Protein AF-A0AAD6IZH2-F1 (afdb_monomer_lite)

Radius of gyration: 30.18 Å; chains: 1; bounding box: 81×59×75 Å

InterPro domains:
  IPR029058 Alpha/Beta hydrolase fold [G3DSA:3.40.50.1820] (25-417)
  IPR029058 Alpha/Beta hydrolase fold [SSF53474] (69-385)
  IPR029062 Class I glutamine amidotransferase-like [G3DSA:3.40.50.880] (421-515)
  IPR029062 Class I glutamine amidotransferase-like [G3DSA:3.40.50.880] (516-610)
  IPR029062 Class I glutamine amidotransferase-like [SSF52317] (433-596)
  IPR052158 Isonitrile Hydratase and Quaternary Amine Regulator [PTHR43130] (514-606)

Organism: Drechslerella dactyloides (NCBI:txid74499)

Secondary structure (DSSP, 8-state):
-------------------------------PPPP-SSSEEEEPPPEEEEEEEEE-SSSS-TTSEEEEEEEEEEEE-TTSTT-SPPBS--HHHHHHHHHHTTT-S-HHHHHT-B-SEEETPPP---EETTEE--EEEEEPPTTS-GGGGHHHHHHHHHTT-EEEEEE-TTTSSEEE-TTS-EEE--HHHH---TT--HHHHHHHHHHHHHHHHHHHHHHTTSS-BTTB-STTTTTSEEEEEETHHHHHHHHHHHH-TTEEEEEEES---PPPSSS--TT-GGG-BSSS-EEEEEE-TTTS-HHHHHSTTSHHHHHHHHHHB-SSEEEEEETT--GGGGSTHHHHTHHHHHSTT-HHHHHHHHHH-SS-HHHHHHHHHHHHHHHHHHHTT---GGGTSSS----SS--HHHHHHHHHHHHHHHTTS---TTPPP-EEEEE--TT--HHHHHHHHHHHHHHTTTS--EEEEEESSSSEEES--TTSS-TT-----EEE-SEETTBPPP-SEEE-S-HHHHHHTTSSTT-EE---TTTHHHHTTSSSS-EE-TT-SEEEETTEEEE-SHHHHHHHHHHHHHHHH-HHHHHHHHHHTT--PPPSS--THHHHTT--

pLDDT: mean 78.48, std 19.92, range [18.58, 98.69]

Structure (mmCIF, N/CA/C/O backbone):
data_AF-A0AAD6IZH2-F1
#
_entry.id   AF-A0AAD6IZH2-F1
#
loop_
_atom_site.group_PDB
_atom_site.id
_atom_site.type_symbol
_atom_site.label_atom_id
_atom_site.label_alt_id
_atom_site.label_comp_id
_atom_site.label_asym_id
_atom_site.label_entity_id
_atom_site.label_seq_id
_atom_site.pdbx_PDB_ins_code
_atom_site.Cartn_x
_atom_site.Cartn_y
_atom_site.Cartn_z
_atom_site.occupancy
_atom_site.B_iso_or_equiv
_atom_site.auth_seq_id
_atom_site.auth_comp_id
_atom_site.auth_asym_id
_atom_site.auth_atom_id
_atom_site.pdbx_PDB_model_num
ATOM 1 N N . MET A 1 1 ? 36.643 -35.411 -19.809 1.00 23.69 1 MET A N 1
ATOM 2 C CA . MET A 1 1 ? 37.963 -35.679 -20.428 1.00 23.69 1 MET A CA 1
ATOM 3 C C . MET A 1 1 ? 38.877 -34.504 -20.104 1.00 23.69 1 MET A C 1
ATOM 5 O O . MET A 1 1 ? 38.386 -33.390 -20.193 1.00 23.69 1 MET A O 1
ATOM 9 N N . LEU A 1 2 ? 40.149 -34.783 -19.784 1.00 21.62 2 LEU A N 1
ATOM 10 C CA . LEU A 1 2 ? 41.291 -33.855 -19.602 1.00 21.62 2 LEU A CA 1
ATOM 11 C C . LEU A 1 2 ? 41.357 -32.963 -18.328 1.00 21.62 2 LEU A C 1
ATOM 13 O O . LEU A 1 2 ? 40.415 -32.261 -17.978 1.00 21.62 2 LEU A O 1
ATOM 17 N N . CYS A 1 3 ? 42.521 -33.047 -17.657 1.00 18.58 3 CYS A N 1
ATOM 18 C CA . CYS A 1 3 ? 43.005 -32.303 -16.468 1.00 18.58 3 CYS A CA 1
ATOM 19 C C . CYS A 1 3 ? 43.639 -30.938 -16.874 1.00 18.58 3 CYS A C 1
ATOM 21 O O . CYS A 1 3 ? 43.684 -30.658 -18.068 1.00 18.58 3 CYS A O 1
ATOM 23 N N . PHE A 1 4 ? 44.109 -30.009 -16.015 1.00 19.69 4 PHE A N 1
ATOM 24 C CA . PHE A 1 4 ? 45.026 -30.028 -14.836 1.00 19.69 4 PHE A CA 1
ATOM 25 C C . PHE A 1 4 ? 44.610 -28.934 -13.803 1.00 19.69 4 PHE A C 1
ATOM 27 O O . PHE A 1 4 ? 44.040 -27.930 -14.213 1.00 19.69 4 PHE A O 1
ATOM 34 N N . ALA A 1 5 ? 44.651 -29.120 -12.468 1.00 19.75 5 ALA A N 1
ATOM 35 C CA . ALA A 1 5 ? 45.782 -29.146 -11.497 1.00 19.75 5 ALA A CA 1
ATOM 36 C C . ALA A 1 5 ? 46.528 -27.788 -11.345 1.00 19.75 5 ALA A C 1
ATOM 38 O O . ALA A 1 5 ? 47.009 -27.256 -12.336 1.00 19.75 5 ALA A O 1
ATOM 39 N N . PHE A 1 6 ? 46.627 -27.171 -10.151 1.00 19.72 6 PHE A N 1
ATOM 40 C CA . PHE A 1 6 ? 47.486 -27.610 -9.024 1.00 19.72 6 PHE A CA 1
ATOM 41 C C . PHE A 1 6 ? 46.994 -27.249 -7.591 1.00 19.72 6 PHE A C 1
ATOM 43 O O . PHE A 1 6 ? 46.096 -26.433 -7.409 1.00 19.72 6 PHE A O 1
ATOM 50 N N . LEU A 1 7 ? 47.639 -27.853 -6.577 1.00 19.77 7 LEU A N 1
ATOM 51 C CA . LEU A 1 7 ? 47.447 -27.689 -5.117 1.00 19.77 7 LEU A CA 1
ATOM 52 C C . LEU A 1 7 ? 48.571 -26.872 -4.440 1.00 19.77 7 LEU A C 1
ATOM 54 O O . LEU A 1 7 ? 49.726 -27.053 -4.816 1.00 19.77 7 LEU A O 1
ATOM 58 N N . ALA A 1 8 ? 48.240 -26.124 -3.372 1.00 20.23 8 ALA A N 1
ATOM 59 C CA . ALA A 1 8 ? 48.981 -25.926 -2.096 1.00 20.23 8 ALA A CA 1
ATOM 60 C C . ALA A 1 8 ? 48.370 -24.722 -1.326 1.00 20.23 8 ALA A C 1
ATOM 62 O O . ALA A 1 8 ? 47.900 -23.789 -1.963 1.00 20.23 8 ALA A O 1
ATOM 63 N N . GLY A 1 9 ? 48.324 -24.633 0.009 1.00 20.44 9 GLY A N 1
ATOM 64 C CA . GLY A 1 9 ? 48.768 -25.523 1.090 1.00 20.44 9 GLY A CA 1
ATOM 65 C C . GLY A 1 9 ? 48.033 -25.179 2.407 1.00 20.44 9 GLY A C 1
ATOM 66 O O . GLY A 1 9 ? 47.117 -24.360 2.404 1.00 20.44 9 GLY A O 1
ATOM 67 N N . ALA A 1 10 ? 48.382 -25.827 3.523 1.00 20.41 10 ALA A N 1
ATOM 68 C CA . ALA A 1 10 ? 47.510 -25.930 4.701 1.00 20.41 10 ALA A CA 1
ATOM 69 C C . ALA A 1 10 ? 47.974 -25.152 5.959 1.00 20.41 10 ALA A C 1
ATOM 71 O O . ALA A 1 10 ? 49.162 -25.104 6.250 1.00 20.41 10 ALA A O 1
ATOM 72 N N . VAL A 1 11 ? 46.982 -24.693 6.744 1.00 22.27 11 VAL A N 1
ATOM 73 C CA . VAL A 1 11 ? 46.959 -24.537 8.223 1.00 22.27 11 VAL A CA 1
ATOM 74 C C . VAL A 1 11 ? 47.961 -23.580 8.900 1.00 22.27 11 VAL A C 1
ATOM 76 O O . VAL A 1 11 ? 49.147 -23.863 8.998 1.00 22.27 11 VAL A O 1
ATOM 79 N N . LEU A 1 12 ? 47.425 -22.553 9.576 1.00 22.00 12 LEU A N 1
ATOM 80 C CA . LEU A 1 12 ? 47.558 -22.367 11.037 1.00 22.00 12 LEU A CA 1
ATOM 81 C C . LEU A 1 12 ? 46.580 -21.289 11.536 1.00 22.00 12 LEU A C 1
ATOM 83 O O . LEU A 1 12 ? 46.304 -20.315 10.841 1.00 22.00 12 LEU A O 1
ATOM 87 N N . GLY A 1 13 ? 46.023 -21.482 12.733 1.00 24.56 13 GLY A N 1
ATOM 88 C CA . GLY A 1 13 ? 45.081 -20.538 13.334 1.00 24.56 13 GLY A CA 1
ATOM 89 C C . GLY A 1 13 ? 45.781 -19.436 14.128 1.00 24.56 13 GLY A C 1
ATOM 90 O O . GLY A 1 13 ? 46.735 -19.702 14.855 1.00 24.56 13 GLY A O 1
ATOM 91 N N . ALA A 1 14 ? 45.245 -18.219 14.058 1.00 21.55 14 ALA A N 1
ATOM 92 C CA . ALA A 1 14 ? 45.519 -17.158 15.017 1.00 21.55 14 ALA A CA 1
ATOM 93 C C . ALA A 1 14 ? 44.202 -16.451 15.358 1.00 21.55 14 ALA A C 1
ATOM 95 O O . ALA A 1 14 ? 43.569 -15.847 14.494 1.00 21.55 14 ALA A O 1
ATOM 96 N N . ALA A 1 15 ? 43.791 -16.520 16.625 1.00 30.66 15 ALA A N 1
ATOM 97 C CA . ALA A 1 15 ? 42.731 -15.667 17.140 1.00 30.66 15 ALA A CA 1
ATOM 98 C C . ALA A 1 15 ? 43.291 -14.244 17.295 1.00 30.66 15 ALA A C 1
ATOM 100 O O . ALA A 1 15 ? 43.865 -13.900 18.325 1.00 30.66 15 ALA A O 1
ATOM 101 N N . ALA A 1 16 ? 43.153 -13.431 16.250 1.00 22.78 16 ALA A N 1
ATOM 102 C CA . ALA A 1 16 ? 43.404 -11.998 16.303 1.00 22.78 16 ALA A CA 1
ATOM 103 C C . ALA A 1 16 ? 42.057 -11.276 16.402 1.00 22.78 16 ALA A C 1
ATOM 105 O O . ALA A 1 16 ? 41.162 -11.511 15.590 1.00 22.78 16 ALA A O 1
ATOM 106 N N . ALA A 1 17 ? 41.902 -10.417 17.411 1.00 28.92 17 ALA A N 1
ATOM 107 C CA . ALA A 1 17 ? 40.678 -9.654 17.604 1.00 28.92 17 ALA A CA 1
ATOM 108 C C . ALA A 1 17 ? 40.399 -8.788 16.368 1.00 28.92 17 ALA A C 1
ATOM 110 O O . ALA A 1 17 ? 41.174 -7.881 16.049 1.00 28.92 17 ALA A O 1
ATOM 111 N N . VAL A 1 18 ? 39.281 -9.047 15.685 1.00 23.47 18 VAL A N 1
ATOM 112 C CA . VAL A 1 18 ? 38.786 -8.139 14.651 1.00 23.47 18 VAL A CA 1
ATOM 113 C C . VAL A 1 18 ? 38.349 -6.865 15.358 1.00 23.47 18 VAL A C 1
ATOM 115 O O . VAL A 1 18 ? 37.304 -6.814 16.003 1.00 23.47 18 VAL A O 1
ATOM 118 N N . SER A 1 19 ? 39.192 -5.839 15.245 1.00 23.41 19 SER A N 1
ATOM 119 C CA . SER A 1 19 ? 38.814 -4.462 15.527 1.00 23.41 19 SER A CA 1
ATOM 120 C C . SER A 1 19 ? 37.510 -4.172 14.791 1.00 23.41 19 SER A C 1
ATOM 122 O O . SER A 1 19 ? 37.466 -4.219 13.561 1.00 23.41 19 SER A O 1
ATOM 124 N N . THR A 1 20 ? 36.453 -3.876 15.546 1.00 27.88 20 THR A N 1
ATOM 125 C CA . THR A 1 20 ? 35.194 -3.364 15.012 1.00 27.88 20 THR A CA 1
ATOM 126 C C . THR A 1 20 ? 35.428 -1.951 14.491 1.00 27.88 20 THR A C 1
ATOM 128 O O . THR A 1 20 ? 35.074 -0.964 15.140 1.00 27.88 20 THR A O 1
ATOM 131 N N . LYS A 1 21 ? 36.048 -1.839 13.313 1.00 24.88 21 LYS A N 1
ATOM 132 C CA . LYS A 1 21 ? 35.880 -0.651 12.489 1.00 24.88 21 LYS A CA 1
ATOM 133 C C . LYS A 1 21 ? 34.421 -0.624 12.068 1.00 24.88 21 LYS A C 1
ATOM 135 O O . LYS A 1 21 ? 33.949 -1.499 11.352 1.00 24.88 21 LYS A O 1
ATOM 140 N N . SER A 1 22 ? 33.712 0.361 12.597 1.00 32.38 22 SER A N 1
ATOM 141 C CA . SER A 1 22 ? 32.369 0.718 12.181 1.00 32.38 22 SER A CA 1
ATOM 142 C C . SER A 1 22 ? 32.433 1.285 10.764 1.00 32.38 22 SER A C 1
ATOM 144 O O . SER A 1 22 ? 32.544 2.501 10.585 1.00 32.38 22 SER A O 1
ATOM 146 N N . ASP A 1 23 ? 32.397 0.410 9.761 1.00 29.70 23 ASP A N 1
ATOM 147 C CA . ASP A 1 23 ? 32.046 0.825 8.406 1.00 29.70 23 ASP A CA 1
ATOM 148 C C . ASP A 1 23 ? 30.626 1.409 8.468 1.00 29.70 23 ASP A C 1
ATOM 150 O O . ASP A 1 23 ? 29.721 0.806 9.050 1.00 29.70 23 ASP A O 1
ATOM 154 N N . GLY A 1 24 ? 30.474 2.649 7.998 1.00 28.50 24 GLY A N 1
ATOM 155 C CA . GLY A 1 24 ? 29.410 3.546 8.456 1.00 28.50 24 GLY A CA 1
ATOM 156 C C . GLY A 1 24 ? 27.990 3.006 8.269 1.00 28.50 24 GLY A C 1
ATOM 157 O O . GLY A 1 24 ? 27.515 2.879 7.142 1.00 28.50 24 GLY A O 1
ATOM 158 N N . GLU A 1 25 ? 27.272 2.806 9.380 1.00 29.20 25 GLU A N 1
ATOM 159 C CA . GLU A 1 25 ? 25.834 2.484 9.423 1.00 29.20 25 GLU A CA 1
ATOM 160 C C . GLU A 1 25 ? 24.955 3.719 9.087 1.00 29.20 25 GLU A C 1
ATOM 162 O O . GLU A 1 25 ? 23.896 3.935 9.674 1.00 29.20 25 GLU A O 1
ATOM 167 N N . ASP A 1 26 ? 25.392 4.554 8.139 1.00 31.83 26 ASP A N 1
ATOM 168 C CA . ASP A 1 26 ? 24.764 5.828 7.782 1.00 31.83 26 ASP A CA 1
ATOM 169 C C . ASP A 1 26 ? 23.996 5.726 6.455 1.00 31.83 26 ASP A C 1
ATOM 171 O O . ASP A 1 26 ? 24.545 5.925 5.370 1.00 31.83 26 ASP A O 1
ATOM 175 N N . SER A 1 27 ? 22.691 5.430 6.563 1.00 35.47 27 SER A N 1
ATOM 176 C CA . SER A 1 27 ? 21.578 6.053 5.796 1.00 35.47 27 SER A CA 1
ATOM 177 C C . SER A 1 27 ? 20.365 5.156 5.486 1.00 35.47 27 SER A C 1
ATOM 179 O O . SER A 1 27 ? 19.405 5.644 4.882 1.00 35.47 27 SER A O 1
ATOM 181 N N . VAL A 1 28 ? 20.285 3.912 5.986 1.00 43.78 28 VAL A N 1
ATOM 182 C CA . VAL A 1 28 ? 18.968 3.247 6.114 1.00 43.78 28 VAL A CA 1
ATOM 183 C C . VAL A 1 28 ? 18.199 3.950 7.233 1.00 43.78 28 VAL A C 1
ATOM 185 O O . VAL A 1 28 ? 18.315 3.608 8.406 1.00 43.78 28 VAL A O 1
ATOM 188 N N . ARG A 1 29 ? 17.442 4.994 6.881 1.00 53.84 29 ARG A N 1
ATOM 189 C CA . ARG A 1 29 ? 16.668 5.785 7.844 1.00 53.84 29 ARG A CA 1
ATOM 190 C C . ARG A 1 29 ? 15.538 4.919 8.417 1.00 53.84 29 ARG A C 1
ATOM 192 O O . ARG A 1 29 ? 14.523 4.708 7.757 1.00 53.84 29 ARG A O 1
ATOM 199 N N . TYR A 1 30 ? 15.736 4.413 9.635 1.00 65.75 30 TYR A N 1
ATOM 200 C CA . TYR A 1 30 ? 14.757 3.640 10.410 1.00 65.75 30 TYR A CA 1
ATOM 201 C C . TYR A 1 30 ? 13.603 4.547 10.876 1.00 65.75 30 TYR A C 1
ATOM 203 O O . TYR A 1 30 ? 13.532 4.963 12.030 1.00 65.75 30 TYR A O 1
ATOM 211 N N . SER A 1 31 ? 12.735 4.934 9.945 1.00 80.50 31 SER A N 1
ATOM 212 C CA . SER A 1 31 ? 11.647 5.884 10.177 1.00 80.50 31 SER A CA 1
ATOM 213 C C . SER A 1 31 ? 10.478 5.578 9.254 1.00 80.50 31 SER A C 1
ATOM 215 O O . SER A 1 31 ? 10.678 5.432 8.045 1.00 80.50 31 SER A O 1
ATOM 217 N N . PHE A 1 32 ? 9.268 5.569 9.802 1.00 88.25 32 PHE A N 1
ATOM 218 C CA . PHE A 1 32 ? 8.059 5.704 9.001 1.00 88.25 32 PHE A CA 1
ATOM 219 C C . PHE A 1 32 ? 7.956 7.113 8.378 1.00 88.25 32 PHE A C 1
ATOM 221 O O . PHE A 1 32 ? 8.721 8.012 8.750 1.00 88.25 32 PHE A O 1
ATOM 228 N N . PRO A 1 33 ? 7.071 7.317 7.386 1.00 85.50 33 PRO A N 1
ATOM 229 C CA . PRO A 1 33 ? 6.753 8.649 6.884 1.00 85.50 33 PRO A CA 1
ATOM 230 C C . PRO A 1 33 ? 6.198 9.528 8.013 1.00 85.50 33 PRO A C 1
ATOM 232 O O . PRO A 1 33 ? 5.376 9.069 8.798 1.00 85.50 33 PRO A O 1
ATOM 235 N N . GLU A 1 34 ? 6.622 10.791 8.081 1.00 87.75 34 GLU A N 1
ATOM 236 C CA . GLU A 1 34 ? 6.054 11.747 9.039 1.00 87.75 34 GLU A CA 1
ATOM 237 C C . GLU A 1 34 ? 4.556 11.954 8.796 1.00 87.75 34 GLU A C 1
ATOM 239 O O . GLU A 1 34 ? 4.103 11.967 7.649 1.00 87.75 34 GLU A O 1
ATOM 244 N N . LEU A 1 35 ? 3.806 12.187 9.877 1.00 90.69 35 LEU A N 1
ATOM 245 C CA . LEU A 1 35 ? 2.385 12.511 9.789 1.00 90.69 35 LEU A CA 1
ATOM 246 C C . LEU A 1 35 ? 2.183 13.812 9.001 1.00 90.69 35 LEU A C 1
ATOM 248 O O . LEU A 1 35 ? 2.781 14.847 9.308 1.00 90.69 35 LEU A O 1
ATOM 252 N N . SER A 1 36 ? 1.310 13.761 8.000 1.00 89.75 36 SER A N 1
ATOM 253 C CA . SER A 1 36 ? 1.016 14.878 7.101 1.00 89.75 36 SER A CA 1
ATOM 254 C C . SER A 1 36 ? 0.009 15.884 7.686 1.00 89.75 36 SER A C 1
ATOM 256 O O . SER A 1 36 ? -0.075 17.022 7.216 1.00 89.75 36 SER A O 1
ATOM 258 N N . GLY A 1 37 ? -0.711 15.517 8.751 1.00 87.75 37 GLY A N 1
ATOM 259 C CA . GLY A 1 37 ? -1.718 16.370 9.387 1.00 87.75 37 GLY A CA 1
ATOM 260 C C . GLY A 1 37 ? -1.197 17.353 10.451 1.00 87.75 37 GLY A C 1
ATOM 261 O O . GLY A 1 37 ? -0.041 17.320 10.888 1.00 87.75 37 GLY A O 1
ATOM 262 N N . PRO A 1 38 ? -2.051 18.294 10.897 1.00 88.56 38 PRO A N 1
ATOM 263 C CA . PRO A 1 38 ? -1.673 19.334 11.851 1.00 88.56 38 PRO A CA 1
ATOM 264 C C . PRO A 1 38 ? -1.678 18.895 13.325 1.00 88.56 38 PRO A C 1
ATOM 266 O O . PRO A 1 38 ? -1.283 19.704 14.165 1.00 88.56 38 PRO A O 1
ATOM 269 N N . TYR A 1 39 ? -2.107 17.679 13.672 1.00 90.62 39 TYR A N 1
ATOM 270 C CA . TYR A 1 39 ? -2.163 17.197 15.060 1.00 90.62 39 TYR A CA 1
ATOM 271 C C . TYR A 1 39 ? -1.140 16.087 15.326 1.00 90.62 39 TYR A C 1
ATOM 273 O O . TYR A 1 39 ? -0.851 15.276 14.452 1.00 90.62 39 TYR A O 1
ATOM 281 N N . CYS A 1 40 ? -0.623 16.028 16.555 1.00 92.50 40 CYS A N 1
ATOM 282 C CA . CYS A 1 40 ? 0.040 14.816 17.048 1.00 92.50 40 CYS A CA 1
ATOM 283 C C . CYS A 1 40 ? -1.035 13.772 17.407 1.00 92.50 40 CYS A C 1
ATOM 285 O O . CYS A 1 40 ? -2.223 14.105 17.426 1.00 92.50 40 CYS A O 1
ATOM 287 N N . VAL A 1 41 ? -0.660 12.517 17.668 1.00 94.94 41 VAL A N 1
ATOM 288 C CA . VAL A 1 41 ? -1.636 11.429 17.851 1.00 94.94 41 VAL A CA 1
ATOM 289 C C . VAL A 1 41 ? -1.520 10.803 19.237 1.00 94.94 41 VAL A C 1
ATOM 291 O O . VAL A 1 41 ? -0.435 10.536 19.750 1.00 94.94 41 VAL A O 1
ATOM 294 N N . GLY A 1 42 ? -2.666 10.564 19.857 1.00 94.69 42 GLY A N 1
ATOM 295 C CA . GLY A 1 42 ? -2.826 9.735 21.039 1.00 94.69 42 GLY A CA 1
ATOM 296 C C . GLY A 1 42 ? -3.481 8.416 20.651 1.00 94.69 42 GLY A C 1
ATOM 297 O O . GLY A 1 42 ? -4.244 8.359 19.685 1.00 94.69 42 GLY A O 1
ATOM 298 N N . LYS A 1 43 ? -3.190 7.356 21.402 1.00 95.50 43 LYS A N 1
ATOM 299 C CA . LYS A 1 43 ? -3.867 6.061 21.268 1.00 95.50 43 LYS A CA 1
ATOM 300 C C . LYS A 1 43 ? -4.303 5.517 22.622 1.00 95.50 43 LYS A C 1
ATOM 302 O O . LYS A 1 43 ? -3.676 5.819 23.632 1.00 95.50 43 LYS A O 1
ATOM 307 N N . THR A 1 44 ? -5.338 4.689 22.675 1.00 95.50 44 THR A N 1
ATOM 308 C CA . THR A 1 44 ? -5.652 3.920 23.891 1.00 95.50 44 THR A CA 1
ATOM 309 C C . THR A 1 44 ? -4.731 2.704 24.030 1.00 95.50 44 THR A C 1
ATOM 311 O O . THR A 1 44 ? -4.145 2.221 23.056 1.00 95.50 44 THR A O 1
ATOM 314 N N . GLN A 1 45 ? -4.672 2.133 25.235 1.00 93.19 45 GLN A N 1
ATOM 315 C CA . GLN A 1 45 ? -4.381 0.700 25.360 1.00 93.19 45 GLN A CA 1
ATOM 316 C C . GLN A 1 45 ? -5.441 -0.120 24.586 1.00 93.19 45 GLN A C 1
ATOM 318 O O . GLN A 1 45 ? -6.555 0.378 24.381 1.00 93.19 45 GLN A O 1
ATOM 323 N N . PRO A 1 46 ? -5.129 -1.342 24.112 1.00 93.31 46 PRO A N 1
ATOM 324 C CA . PRO A 1 46 ? -6.129 -2.190 23.470 1.00 93.31 46 PRO A CA 1
ATOM 325 C C . PRO A 1 46 ? -7.233 -2.568 24.467 1.00 93.31 46 PRO A C 1
ATOM 327 O O . PRO A 1 46 ? -6.961 -3.041 25.569 1.00 93.31 46 PRO A O 1
ATOM 330 N N . ILE A 1 47 ? -8.483 -2.346 24.067 1.00 96.56 47 ILE A N 1
ATOM 331 C CA . ILE A 1 47 ? -9.691 -2.653 24.833 1.00 96.56 47 ILE A CA 1
ATOM 332 C C . ILE A 1 47 ? -10.229 -3.986 24.314 1.00 96.56 47 ILE A C 1
ATOM 334 O O . ILE A 1 47 ? -10.512 -4.112 23.123 1.00 96.56 47 ILE A O 1
ATOM 338 N N . VAL A 1 48 ? -10.375 -4.974 25.198 1.00 97.81 48 VAL A N 1
ATOM 339 C CA . VAL A 1 48 ? -11.005 -6.260 24.866 1.00 97.81 48 VAL A CA 1
ATOM 340 C C . VAL A 1 48 ? -12.509 -6.133 25.076 1.00 97.81 48 VAL A C 1
ATOM 342 O O . VAL A 1 48 ? -12.963 -5.809 26.173 1.00 97.81 48 VAL A O 1
ATOM 345 N N . LEU A 1 49 ? -13.280 -6.405 24.030 1.00 98.19 49 LEU A N 1
ATOM 346 C CA . LEU A 1 49 ? -14.731 -6.495 24.070 1.00 98.19 49 LEU A CA 1
ATOM 347 C C . LEU A 1 49 ? -15.118 -7.972 23.924 1.00 98.19 49 LEU A C 1
ATOM 349 O O . LEU A 1 49 ? -14.767 -8.601 22.927 1.00 98.19 49 LEU A O 1
ATOM 353 N N . THR A 1 50 ? -15.828 -8.522 24.907 1.00 97.38 50 THR A N 1
ATOM 354 C CA . THR A 1 50 ? -16.388 -9.882 24.844 1.00 97.38 50 THR A CA 1
ATOM 355 C C . THR A 1 50 ? -17.865 -9.802 24.476 1.00 97.38 50 THR A C 1
ATOM 357 O O . THR A 1 50 ? -18.625 -9.096 25.145 1.00 97.38 50 THR A O 1
ATOM 360 N N . ASP A 1 51 ? -18.246 -10.513 23.420 1.00 97.19 51 ASP A N 1
ATOM 361 C CA . ASP A 1 51 ? -19.615 -10.692 22.946 1.00 97.19 51 ASP A CA 1
ATOM 362 C C . ASP A 1 51 ? -20.142 -12.047 23.434 1.00 97.19 51 ASP A C 1
ATOM 364 O O . ASP A 1 51 ? -19.881 -13.088 22.834 1.00 97.19 51 ASP A O 1
ATOM 368 N N . ASP A 1 52 ? -20.867 -12.029 24.549 1.00 94.88 52 ASP A N 1
ATOM 369 C CA . ASP A 1 52 ? -21.478 -13.204 25.182 1.00 94.88 52 ASP A CA 1
ATOM 370 C C . ASP A 1 52 ? -22.683 -13.766 24.402 1.00 94.88 52 ASP A C 1
ATOM 372 O O . ASP A 1 52 ? -23.162 -14.864 24.698 1.00 94.88 52 ASP A O 1
ATOM 376 N N . SER A 1 53 ? -23.151 -13.061 23.364 1.00 95.81 53 SER A N 1
ATOM 377 C CA . SER A 1 53 ? -24.217 -13.533 22.473 1.00 95.81 53 SER A CA 1
ATOM 378 C C . SER A 1 53 ? -23.710 -14.424 21.331 1.00 95.81 53 SER A C 1
ATOM 380 O O . SER A 1 53 ? -24.500 -15.150 20.719 1.00 95.81 53 SER A O 1
ATOM 382 N N . ARG A 1 54 ? -22.399 -14.408 21.041 1.00 95.75 54 ARG A N 1
ATOM 383 C CA . ARG A 1 54 ? -21.779 -15.160 19.938 1.00 95.75 54 ARG A CA 1
ATOM 384 C C . ARG A 1 54 ? -20.625 -16.025 20.427 1.00 95.75 54 ARG A C 1
ATOM 386 O O . ARG A 1 54 ? -19.701 -15.541 21.067 1.00 95.75 54 ARG A O 1
ATOM 393 N N . LYS A 1 55 ? -20.615 -17.298 20.029 1.00 94.75 55 LYS A N 1
ATOM 394 C CA . LYS A 1 55 ? -19.455 -18.182 20.220 1.00 94.75 55 LYS A CA 1
ATOM 395 C C . LYS A 1 55 ? -18.401 -17.947 19.146 1.00 94.75 55 LYS A C 1
ATOM 397 O O . LYS A 1 55 ? -18.738 -17.651 17.997 1.00 94.75 55 LYS A O 1
ATOM 402 N N . ASP A 1 56 ? -17.129 -18.066 19.513 1.00 91.12 56 ASP A N 1
ATOM 403 C CA . ASP A 1 56 ? -16.034 -17.895 18.565 1.00 91.12 56 ASP A CA 1
ATOM 404 C C . ASP A 1 56 ? -15.922 -19.119 17.644 1.00 91.12 56 ASP A C 1
ATOM 406 O O . ASP A 1 56 ? -15.658 -20.240 18.072 1.00 91.12 56 ASP A O 1
ATOM 410 N N . VAL A 1 57 ? -16.150 -18.892 16.352 1.00 88.44 57 VAL A N 1
ATOM 411 C CA . VAL A 1 57 ? -16.218 -19.938 15.322 1.00 88.44 57 VAL A CA 1
ATOM 412 C C . VAL A 1 57 ? -14.867 -20.288 14.686 1.00 88.44 57 VAL A C 1
ATOM 414 O O . VAL A 1 57 ? -14.840 -21.082 13.736 1.00 88.44 57 VAL A O 1
ATOM 417 N N . PHE A 1 58 ? -13.785 -19.665 15.159 1.00 87.31 58 PHE A N 1
ATOM 418 C CA . PHE A 1 58 ? -12.401 -19.881 14.726 1.00 87.31 58 PHE A CA 1
ATOM 419 C C . PHE A 1 58 ? -11.485 -20.337 15.871 1.00 87.31 58 PHE A C 1
ATOM 421 O O . PHE A 1 58 ? -10.435 -20.923 15.607 1.00 87.31 58 PHE A O 1
ATOM 428 N N . ASN A 1 59 ? -11.888 -20.109 17.123 1.00 85.25 59 ASN A N 1
ATOM 429 C CA . ASN A 1 59 ? -11.261 -20.699 18.299 1.00 85.25 59 ASN A CA 1
ATOM 430 C C . ASN A 1 59 ? -11.435 -22.233 18.311 1.00 85.25 59 ASN A C 1
ATOM 432 O O . ASN A 1 59 ? -12.489 -22.761 17.957 1.00 85.25 59 ASN A O 1
ATOM 436 N N . ASN A 1 60 ? -10.408 -22.951 18.772 1.00 83.00 60 ASN A N 1
ATOM 437 C CA . ASN A 1 60 ? -10.490 -24.393 19.016 1.00 83.00 60 ASN A CA 1
ATOM 438 C C . ASN A 1 60 ? -11.403 -24.721 20.213 1.00 83.00 60 ASN A C 1
ATOM 440 O O . ASN A 1 60 ? -12.022 -25.784 20.237 1.00 83.00 60 ASN A O 1
ATOM 444 N N . ASP A 1 61 ? -11.512 -23.815 21.191 1.00 85.44 61 ASP A N 1
ATOM 445 C CA . ASP A 1 61 ? -12.548 -23.893 22.221 1.00 85.44 61 ASP A CA 1
ATOM 446 C C . ASP A 1 61 ? -13.863 -23.304 21.694 1.00 85.44 61 ASP A C 1
ATOM 448 O O . ASP A 1 61 ? -14.120 -22.103 21.777 1.00 85.44 61 ASP A O 1
ATOM 452 N N . THR A 1 62 ? -14.710 -24.185 21.162 1.00 79.81 62 THR A N 1
ATOM 453 C CA . THR A 1 62 ? -16.033 -23.836 20.616 1.00 79.81 62 THR A CA 1
ATOM 454 C C . THR A 1 62 ? -17.042 -23.322 21.656 1.00 79.81 62 THR A C 1
ATOM 456 O O . THR A 1 62 ? -18.101 -22.823 21.272 1.00 79.81 62 THR A O 1
ATOM 459 N N . ALA A 1 63 ? -16.750 -23.430 22.960 1.00 87.88 63 ALA A N 1
ATOM 460 C CA . ALA A 1 63 ? -17.597 -22.883 24.021 1.00 87.88 63 ALA A CA 1
ATOM 461 C C . ALA A 1 63 ? -17.252 -21.424 24.373 1.00 87.88 63 ALA A C 1
ATOM 463 O O . ALA A 1 63 ? -18.053 -20.756 25.038 1.00 87.88 63 ALA A O 1
ATOM 464 N N . ALA A 1 64 ? -16.098 -20.922 23.922 1.00 91.62 64 ALA A N 1
ATOM 465 C CA . ALA A 1 64 ? -15.630 -19.571 24.201 1.00 91.62 64 ALA A CA 1
ATOM 466 C C . ALA A 1 64 ? -16.479 -18.494 23.504 1.00 91.62 64 ALA A C 1
ATOM 468 O O . ALA A 1 64 ? -16.879 -18.634 22.346 1.00 91.62 64 ALA A O 1
ATOM 469 N N . ASP A 1 65 ? -16.714 -17.391 24.211 1.00 96.44 65 ASP A N 1
ATOM 470 C CA . ASP A 1 65 ? -17.381 -16.203 23.675 1.00 96.44 65 ASP A CA 1
ATOM 471 C C . ASP A 1 65 ? -16.470 -15.445 22.701 1.00 96.44 65 ASP A C 1
ATOM 473 O O . ASP A 1 65 ? -15.240 -15.434 22.843 1.00 96.44 65 ASP A O 1
ATOM 477 N N . ARG A 1 66 ? -17.066 -14.787 21.702 1.00 96.44 66 ARG A N 1
ATOM 478 C CA . ARG A 1 66 ? -16.323 -14.039 20.686 1.00 96.44 66 ARG A CA 1
ATOM 479 C C . ARG A 1 66 ? -15.681 -12.809 21.321 1.00 96.44 66 ARG A C 1
ATOM 481 O O . ARG A 1 66 ? -16.364 -11.910 21.804 1.00 96.44 66 ARG A O 1
ATOM 488 N N . GLN A 1 67 ? -14.353 -12.743 21.276 1.00 96.62 67 GLN A N 1
ATOM 489 C CA . GLN A 1 67 ? -13.604 -11.555 21.685 1.00 96.62 67 GLN A CA 1
ATOM 490 C C . GLN A 1 67 ? -13.210 -10.724 20.461 1.00 96.62 67 GLN A C 1
ATOM 492 O O . GLN A 1 67 ? -12.783 -11.268 19.445 1.00 96.62 67 GLN A O 1
ATOM 497 N N . VAL A 1 68 ? -13.316 -9.403 20.579 1.00 97.44 68 VAL A N 1
ATOM 498 C CA . VAL A 1 68 ? -12.865 -8.416 19.588 1.00 97.44 68 VAL A CA 1
ATOM 499 C C . VAL A 1 68 ? -11.986 -7.407 20.317 1.00 97.44 68 VAL A C 1
ATOM 501 O O . VAL A 1 68 ? -12.351 -6.954 21.403 1.00 97.44 68 VAL A O 1
ATOM 504 N N . LEU A 1 69 ? -10.828 -7.048 19.758 1.00 97.50 69 LEU A N 1
ATOM 505 C CA . LEU A 1 69 ? -9.992 -5.999 20.345 1.00 97.50 69 LEU A CA 1
ATOM 506 C C . LEU A 1 69 ? -10.172 -4.713 19.551 1.00 97.50 69 LEU A C 1
ATOM 508 O O . LEU A 1 69 ? -10.188 -4.723 18.321 1.00 97.50 69 LEU A O 1
ATOM 512 N N . VAL A 1 70 ? -10.268 -3.593 20.260 1.00 98.00 70 VAL A N 1
ATOM 513 C CA . VAL A 1 70 ? -10.293 -2.270 19.639 1.00 98.00 70 VAL A CA 1
ATOM 514 C C . VAL A 1 70 ? -9.241 -1.355 20.240 1.00 98.00 70 VAL A C 1
ATOM 516 O O . VAL A 1 70 ? -8.940 -1.409 21.434 1.00 98.00 70 VAL A O 1
ATOM 519 N N . ARG A 1 71 ? -8.693 -0.473 19.410 1.00 97.31 71 ARG A N 1
ATOM 520 C CA . ARG A 1 71 ? -7.803 0.606 19.837 1.00 97.31 71 ARG A CA 1
ATOM 521 C C . ARG A 1 71 ? -8.260 1.910 19.207 1.00 97.31 71 ARG A C 1
ATOM 523 O O . ARG A 1 71 ? -8.482 1.966 18.000 1.00 97.31 71 ARG A O 1
ATOM 530 N N . VAL A 1 72 ? -8.401 2.954 20.017 1.00 98.00 72 VAL A N 1
ATOM 531 C CA . VAL A 1 72 ? -8.830 4.270 19.533 1.00 98.00 72 VAL A CA 1
ATOM 532 C C . VAL A 1 72 ? -7.608 5.148 19.317 1.00 98.00 72 VAL A C 1
ATOM 534 O O . VAL A 1 72 ? -6.826 5.331 20.247 1.00 98.00 72 VAL A O 1
ATOM 537 N N . TYR A 1 73 ? -7.467 5.701 18.118 1.00 97.44 73 TYR A N 1
ATOM 538 C CA . TYR A 1 73 ? -6.475 6.704 17.737 1.00 97.44 73 TYR A CA 1
ATOM 539 C C . TYR A 1 73 ? -7.163 8.060 17.586 1.00 97.44 73 TYR A C 1
ATOM 541 O O . TYR A 1 73 ? -8.268 8.139 17.046 1.00 97.44 73 TYR A O 1
ATOM 549 N N . TYR A 1 74 ? -6.549 9.126 18.092 1.00 95.06 74 TYR A N 1
ATOM 550 C CA . TYR A 1 74 ? -7.198 10.434 18.188 1.00 95.06 74 TYR A CA 1
ATOM 551 C C . TYR A 1 74 ? -6.186 11.594 18.226 1.00 95.06 74 TYR A C 1
ATOM 553 O O . TYR A 1 74 ? -5.041 11.406 18.638 1.00 95.06 74 TYR A O 1
ATOM 561 N N . PRO A 1 75 ? -6.580 12.813 17.822 1.00 93.69 75 PRO A N 1
ATOM 562 C CA . PRO A 1 75 ? -5.688 13.968 17.755 1.00 93.69 75 PRO A CA 1
ATOM 563 C C . PRO A 1 75 ? -5.301 14.514 19.137 1.00 93.69 75 PRO A C 1
ATOM 565 O O . PRO A 1 75 ? -6.097 14.546 20.077 1.00 93.69 75 PRO A O 1
ATOM 568 N N . THR A 1 76 ? -4.082 15.036 19.239 1.00 90.12 76 THR A N 1
ATOM 569 C CA . THR A 1 76 ? -3.516 15.726 20.407 1.00 90.12 76 THR A CA 1
ATOM 570 C C . THR A 1 76 ? -2.850 17.042 19.973 1.00 90.12 76 THR A C 1
ATOM 572 O O . THR A 1 76 ? -2.730 17.353 18.784 1.00 90.12 76 THR A O 1
ATOM 575 N N . ALA A 1 77 ? -2.470 17.894 20.928 1.00 82.44 77 ALA A N 1
ATOM 576 C CA . ALA A 1 77 ? -1.922 19.213 20.611 1.00 82.44 77 ALA A CA 1
ATOM 577 C C . ALA A 1 77 ? -0.517 19.123 19.976 1.00 82.44 77 ALA A C 1
ATOM 579 O O . ALA A 1 77 ? 0.396 18.526 20.555 1.00 82.44 77 ALA A O 1
ATOM 580 N N . LYS A 1 78 ? -0.328 19.768 18.814 1.00 74.94 78 LYS A N 1
ATOM 581 C CA . LYS A 1 78 ? 0.984 19.893 18.155 1.00 74.94 78 LYS A CA 1
ATOM 582 C C . LYS A 1 78 ? 1.964 20.661 19.045 1.00 74.94 78 LYS A C 1
ATOM 584 O O . LYS A 1 78 ? 1.581 21.637 19.683 1.00 74.94 78 LYS A O 1
ATOM 589 N N . GLY A 1 79 ? 3.218 20.211 19.087 1.00 68.00 79 GLY A N 1
ATOM 590 C CA . GLY A 1 79 ? 4.250 20.791 19.954 1.00 68.00 79 GLY A CA 1
ATOM 591 C C . GLY A 1 79 ? 4.082 20.471 21.444 1.00 68.00 79 GLY A C 1
ATOM 592 O O . GLY A 1 79 ? 4.810 21.018 22.265 1.00 68.00 79 GLY A O 1
ATOM 593 N N . SER A 1 80 ? 3.146 19.590 21.815 1.00 64.94 80 SER A N 1
ATOM 594 C CA . SER A 1 80 ? 3.090 19.053 23.175 1.00 64.94 80 SER A CA 1
ATOM 595 C C . SER A 1 80 ? 4.201 18.026 23.414 1.00 64.94 80 SER A C 1
ATOM 597 O O . SER A 1 80 ? 4.715 17.404 22.483 1.00 64.94 80 SER A O 1
ATOM 599 N N . GLN A 1 81 ? 4.497 17.754 24.687 1.00 71.00 81 GLN A N 1
ATOM 600 C CA . GLN A 1 81 ? 5.356 16.633 25.098 1.00 71.00 81 GLN A CA 1
ATOM 601 C C . GLN A 1 81 ? 4.817 15.244 24.685 1.00 71.00 81 GLN A C 1
ATOM 603 O O . GLN A 1 81 ? 5.491 14.243 24.899 1.00 71.00 81 GLN A O 1
ATOM 608 N N . PHE A 1 82 ? 3.610 15.176 24.107 1.00 69.56 82 PHE A N 1
ATOM 609 C CA . PHE A 1 82 ? 2.935 13.958 23.650 1.00 69.56 82 PHE A CA 1
ATOM 610 C C . PHE A 1 82 ? 3.005 13.763 22.123 1.00 69.56 82 PHE A C 1
ATOM 612 O O . PHE A 1 82 ? 2.258 12.967 21.564 1.00 69.56 82 PHE A O 1
ATOM 619 N N . CYS A 1 83 ? 3.913 14.477 21.452 1.00 77.44 83 CYS A N 1
ATOM 620 C CA . CYS A 1 83 ? 4.306 14.218 20.068 1.00 77.44 83 CYS A CA 1
ATOM 621 C C . CYS A 1 83 ? 5.426 13.162 19.829 1.00 77.44 83 CYS A C 1
ATOM 623 O O . CYS A 1 83 ? 5.700 12.920 18.654 1.00 77.44 83 CYS A O 1
ATOM 625 N N . PRO A 1 84 ? 6.124 12.544 20.817 1.00 78.44 84 PRO A N 1
ATOM 626 C CA . PRO A 1 84 ? 7.143 11.539 20.514 1.00 78.44 84 PRO A CA 1
ATOM 627 C C . PRO A 1 84 ? 6.526 10.166 20.222 1.00 78.44 84 PRO A C 1
ATOM 629 O O . PRO A 1 84 ? 5.562 9.751 20.852 1.00 78.44 84 PRO A O 1
ATOM 632 N N . GLY A 1 85 ? 7.139 9.421 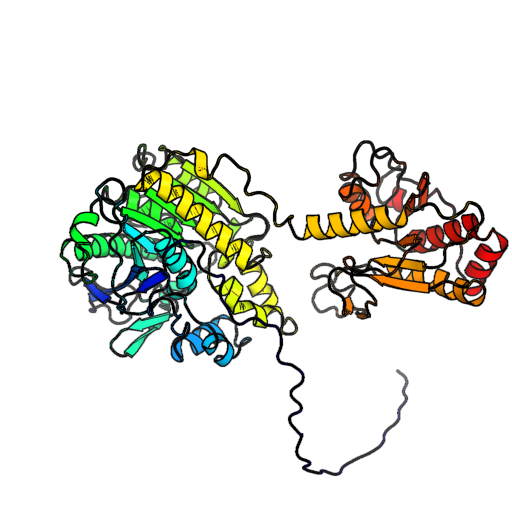19.309 1.00 83.44 85 GLY A N 1
ATOM 633 C CA . GLY A 1 85 ? 6.745 8.051 18.999 1.00 83.44 85 GLY A CA 1
ATOM 634 C C . GLY A 1 85 ? 7.092 7.018 20.071 1.00 83.44 85 GLY A C 1
ATOM 635 O O . GLY A 1 85 ? 8.214 7.004 20.585 1.00 83.44 85 GLY A O 1
ATOM 636 N N . GLU A 1 86 ? 6.175 6.087 20.333 1.00 91.31 86 GLU A N 1
ATOM 637 C CA . GLU A 1 86 ? 6.465 4.829 21.037 1.00 91.31 86 GLU A CA 1
ATOM 638 C C . GLU A 1 86 ? 7.033 3.769 20.082 1.00 91.31 86 GLU A C 1
ATOM 640 O O . GLU A 1 86 ? 6.832 3.861 18.869 1.00 91.31 86 GLU A O 1
ATOM 645 N N . ALA A 1 87 ? 7.695 2.737 20.616 1.00 92.19 87 ALA A N 1
ATOM 646 C CA . ALA A 1 87 ? 8.189 1.604 19.830 1.00 92.19 87 ALA A CA 1
ATOM 647 C C . ALA A 1 87 ? 7.071 0.960 18.987 1.00 92.19 87 ALA A C 1
ATOM 649 O O . ALA A 1 87 ? 5.941 0.781 19.450 1.00 92.19 87 ALA A O 1
ATOM 650 N N . TYR A 1 88 ? 7.383 0.623 17.735 1.00 93.31 88 TYR A N 1
ATOM 651 C CA . TYR A 1 88 ? 6.426 -0.009 16.834 1.00 93.31 88 TYR A CA 1
ATOM 652 C C . TYR A 1 88 ? 6.203 -1.472 17.204 1.00 93.31 88 TYR A C 1
ATOM 654 O O . TYR A 1 88 ? 5.078 -1.841 17.532 1.00 93.31 88 TYR A O 1
ATOM 662 N N . ALA A 1 89 ? 7.247 -2.297 17.190 1.00 90.69 89 ALA A N 1
ATOM 663 C CA . ALA A 1 89 ? 7.128 -3.715 17.502 1.00 90.69 89 ALA A CA 1
ATOM 664 C C . ALA A 1 89 ? 7.304 -3.994 19.004 1.00 90.69 89 ALA A C 1
ATOM 666 O O . ALA A 1 89 ? 8.226 -3.485 19.639 1.00 90.69 89 ALA A O 1
ATOM 667 N N . THR A 1 90 ? 6.447 -4.854 19.555 1.00 90.50 90 THR A N 1
ATOM 668 C CA . THR A 1 90 ? 6.774 -5.648 20.747 1.00 90.50 90 THR A CA 1
ATOM 669 C C . THR A 1 90 ? 7.738 -6.777 20.351 1.00 90.50 90 THR A C 1
ATOM 671 O O . THR A 1 90 ? 7.788 -7.134 19.170 1.00 90.50 90 THR A O 1
ATOM 674 N N . PRO A 1 91 ? 8.480 -7.397 21.290 1.00 88.00 91 PRO A N 1
ATOM 675 C CA . PRO A 1 91 ? 9.368 -8.516 20.959 1.00 88.00 91 PRO A CA 1
ATOM 676 C C . PRO A 1 91 ? 8.640 -9.688 20.280 1.00 88.00 91 PRO A C 1
ATOM 678 O O . PRO A 1 91 ? 9.148 -10.259 19.318 1.00 88.00 91 PRO A O 1
ATOM 681 N N . GLY A 1 92 ? 7.419 -10.010 20.726 1.00 86.81 92 GLY A N 1
ATOM 682 C CA . GLY A 1 92 ? 6.592 -11.052 20.112 1.00 86.81 92 GLY A CA 1
ATOM 683 C C . GLY A 1 92 ? 6.162 -10.700 18.685 1.00 86.81 92 GLY A C 1
ATOM 684 O O . GLY A 1 92 ? 6.357 -11.498 17.766 1.00 86.81 92 GLY A O 1
ATOM 685 N N . PHE A 1 93 ? 5.679 -9.472 18.462 1.00 90.69 93 PHE A N 1
ATOM 686 C CA . PHE A 1 93 ? 5.347 -8.996 17.117 1.00 90.69 93 PHE A CA 1
ATOM 687 C C . PHE A 1 93 ? 6.577 -8.941 16.195 1.00 90.69 93 PHE A C 1
ATOM 689 O O . PHE A 1 93 ? 6.465 -9.291 15.023 1.00 90.69 93 PHE A O 1
ATOM 696 N N . ALA A 1 94 ? 7.754 -8.559 16.708 1.00 86.81 94 ALA A N 1
ATOM 697 C CA . ALA A 1 94 ? 9.009 -8.540 15.952 1.00 86.81 94 ALA A CA 1
ATOM 698 C C . ALA A 1 94 ? 9.416 -9.945 15.469 1.00 86.81 94 ALA A C 1
ATOM 700 O O . ALA A 1 94 ? 9.839 -10.101 14.322 1.00 86.81 94 ALA A O 1
ATOM 701 N N . VAL A 1 95 ? 9.242 -10.974 16.309 1.00 82.94 95 VAL A N 1
ATOM 702 C CA . VAL A 1 95 ? 9.425 -12.384 15.918 1.00 82.94 95 VAL A CA 1
ATOM 703 C C . VAL A 1 95 ? 8.391 -12.799 14.869 1.00 82.94 95 VAL A C 1
ATOM 705 O O . VAL A 1 95 ? 8.755 -13.400 13.858 1.00 82.94 95 VAL A O 1
ATOM 708 N N . TRP A 1 96 ? 7.114 -12.453 15.063 1.00 88.38 96 TRP A N 1
ATOM 709 C CA . TRP A 1 96 ? 6.057 -12.803 14.112 1.00 88.38 96 TRP A CA 1
ATOM 710 C C . TRP A 1 96 ? 6.287 -12.187 12.725 1.00 88.38 96 TRP A C 1
ATOM 712 O O . TRP A 1 96 ? 6.273 -12.914 11.734 1.00 88.38 96 TRP A O 1
ATOM 722 N N . ILE A 1 97 ? 6.564 -10.882 12.638 1.00 85.25 97 ILE A N 1
ATOM 723 C CA . ILE A 1 97 ? 6.775 -10.205 11.349 1.00 85.25 97 ILE A CA 1
ATOM 724 C C . ILE A 1 97 ? 8.089 -10.642 10.681 1.00 85.25 97 ILE A C 1
ATOM 726 O O . ILE A 1 97 ? 8.139 -10.758 9.458 1.00 85.25 97 ILE A O 1
ATOM 730 N N . SER A 1 98 ? 9.127 -10.979 11.459 1.00 78.50 98 SER A N 1
ATOM 731 C CA . SER A 1 98 ? 10.338 -11.621 10.929 1.00 78.50 98 SER A CA 1
ATOM 732 C C . SER A 1 98 ? 10.001 -12.951 10.244 1.00 78.50 98 SER A C 1
ATOM 734 O O . SER A 1 98 ? 10.355 -13.148 9.081 1.00 78.50 98 SER A O 1
ATOM 736 N N . ASN A 1 99 ? 9.233 -13.824 10.907 1.00 76.12 99 ASN A N 1
ATOM 737 C CA . ASN A 1 99 ? 8.788 -15.104 10.346 1.00 76.12 99 ASN A CA 1
ATOM 738 C C . ASN A 1 99 ? 7.851 -14.932 9.137 1.00 76.12 99 ASN A C 1
ATOM 740 O O . ASN A 1 99 ? 7.996 -15.653 8.152 1.00 76.12 99 ASN A O 1
ATOM 744 N N . PHE A 1 100 ? 6.944 -13.949 9.165 1.00 78.56 100 PHE A N 1
ATOM 745 C CA . PHE A 1 100 ? 6.085 -13.588 8.029 1.00 78.56 100 PHE A CA 1
ATOM 746 C C . PHE A 1 100 ? 6.911 -13.177 6.794 1.00 78.56 100 PHE A C 1
ATOM 748 O O . PHE A 1 100 ? 6.565 -13.516 5.665 1.00 78.56 100 PHE A O 1
ATOM 755 N N . LEU A 1 101 ? 8.063 -12.530 7.006 1.00 74.31 101 LEU A N 1
ATOM 756 C CA . LEU A 1 101 ? 9.057 -12.203 5.974 1.00 74.31 101 LEU A CA 1
ATOM 757 C C . LEU A 1 101 ? 10.097 -13.326 5.749 1.00 74.31 101 LEU A C 1
ATOM 759 O O . LEU A 1 101 ? 11.209 -13.074 5.273 1.00 74.31 101 LEU A O 1
ATOM 763 N N . SER A 1 102 ? 9.746 -14.576 6.076 1.00 68.06 102 SER A N 1
ATOM 764 C CA . SER A 1 102 ? 10.585 -15.782 5.919 1.00 68.06 102 SER A CA 1
ATOM 765 C C . SER A 1 102 ? 11.950 -15.693 6.627 1.00 68.06 102 SER A C 1
ATOM 767 O O . SER A 1 102 ? 12.959 -16.198 6.142 1.00 68.06 102 SER A O 1
ATOM 769 N N . GLY A 1 103 ? 12.012 -14.990 7.762 1.00 62.78 103 GLY A N 1
ATOM 770 C CA . GLY A 1 103 ? 13.231 -14.791 8.555 1.00 62.78 103 GLY A CA 1
ATOM 771 C C . GLY A 1 103 ? 14.281 -13.881 7.902 1.00 62.78 103 GLY A C 1
ATOM 772 O O . GLY A 1 103 ? 15.392 -13.761 8.416 1.00 62.78 103 GLY A O 1
ATOM 773 N N . ASN A 1 104 ? 13.967 -13.221 6.778 1.00 62.12 104 ASN A N 1
ATOM 774 C CA . ASN A 1 104 ? 14.928 -12.404 6.023 1.00 62.12 104 ASN A CA 1
ATOM 775 C C . ASN A 1 104 ? 15.264 -11.051 6.682 1.00 62.12 104 ASN A C 1
ATOM 777 O O . ASN A 1 104 ? 16.144 -10.339 6.200 1.00 62.12 104 ASN A O 1
ATOM 781 N N . VAL A 1 105 ? 14.583 -10.684 7.771 1.00 69.56 105 VAL A N 1
ATOM 782 C CA . VAL A 1 105 ? 14.792 -9.426 8.503 1.00 69.56 105 VAL A CA 1
ATOM 783 C C . VAL A 1 105 ? 14.914 -9.721 9.994 1.00 69.56 105 VAL A C 1
ATOM 785 O O . VAL A 1 105 ? 14.039 -10.360 10.577 1.00 69.56 105 VAL A O 1
ATOM 788 N N . SER A 1 106 ? 15.999 -9.250 10.614 1.00 73.25 106 SER A N 1
ATOM 789 C CA . SER A 1 106 ? 16.254 -9.418 12.052 1.00 73.25 106 SER A CA 1
ATOM 790 C C . SER A 1 106 ? 15.166 -8.758 12.906 1.00 73.25 106 SER A C 1
ATOM 792 O O . SER A 1 106 ? 14.706 -7.669 12.575 1.00 73.25 106 SER A O 1
ATOM 794 N N . THR A 1 107 ? 14.806 -9.356 14.045 1.00 75.75 107 THR A N 1
ATOM 795 C CA . THR A 1 107 ? 13.846 -8.765 14.999 1.00 75.75 107 THR A CA 1
ATOM 796 C C . THR A 1 107 ? 14.283 -7.371 15.463 1.00 75.75 107 THR A C 1
ATOM 798 O O . THR A 1 107 ? 13.474 -6.443 15.491 1.00 75.75 107 THR A O 1
ATOM 801 N N . LEU A 1 108 ? 15.595 -7.195 15.672 1.00 75.44 108 LEU A N 1
ATOM 802 C CA . LEU A 1 108 ? 16.244 -5.933 16.046 1.00 75.44 108 LEU A CA 1
ATOM 803 C C . LEU A 1 108 ? 16.037 -4.806 15.017 1.00 75.44 108 LEU A C 1
ATOM 805 O O . LEU A 1 108 ? 16.226 -3.636 15.342 1.00 75.44 108 LEU A O 1
ATOM 809 N N . TYR A 1 109 ? 15.666 -5.125 13.771 1.00 81.31 109 TYR A N 1
ATOM 810 C CA . TYR A 1 109 ? 15.299 -4.115 12.776 1.00 81.31 109 TYR A CA 1
ATOM 811 C C . TYR A 1 109 ? 13.976 -3.434 13.141 1.00 81.31 109 TYR A C 1
ATOM 813 O O . TYR A 1 109 ? 13.885 -2.209 13.114 1.00 81.31 109 TYR A O 1
ATOM 821 N N . PHE A 1 110 ? 12.962 -4.217 13.518 1.00 82.62 110 PHE A N 1
ATOM 822 C CA . PHE A 1 110 ? 11.619 -3.717 13.826 1.00 82.62 110 PHE A CA 1
ATOM 823 C C . PHE A 1 110 ? 11.573 -2.952 15.152 1.00 82.62 110 PHE A C 1
ATOM 825 O O . PHE A 1 110 ? 10.807 -2.000 15.289 1.00 82.62 110 PHE A O 1
ATOM 832 N N . GLU A 1 111 ? 12.440 -3.314 16.098 1.00 80.44 111 GLU A N 1
ATOM 833 C CA . GLU A 1 111 ? 12.624 -2.611 17.374 1.00 80.44 111 GLU A CA 1
ATOM 834 C C . GLU A 1 111 ? 13.159 -1.175 17.199 1.00 80.44 111 GLU A C 1
ATOM 836 O O . GLU A 1 111 ? 12.880 -0.311 18.031 1.00 80.44 111 GLU A O 1
ATOM 841 N N . LYS A 1 112 ? 13.873 -0.878 16.097 1.00 84.19 112 LYS A N 1
ATOM 842 C CA . LYS A 1 112 ? 14.332 0.488 15.775 1.00 84.19 112 LYS A CA 1
ATOM 843 C C . LYS A 1 112 ? 13.193 1.417 15.324 1.00 84.19 112 LYS A C 1
ATOM 845 O O . LYS A 1 112 ? 13.365 2.635 15.370 1.00 84.19 112 LYS A O 1
ATOM 850 N N . PHE A 1 113 ? 12.043 0.887 14.893 1.00 89.94 113 PHE A N 1
ATOM 851 C CA . PHE A 1 113 ? 10.926 1.708 14.414 1.00 89.94 113 PHE A CA 1
ATOM 852 C C . PHE A 1 113 ? 10.112 2.299 15.560 1.00 89.94 113 PHE A C 1
ATOM 854 O O . PHE A 1 113 ? 9.761 1.621 16.528 1.00 89.94 113 PHE A O 1
ATOM 861 N N . LYS A 1 114 ? 9.733 3.567 15.397 1.00 92.38 114 LYS A N 1
ATOM 862 C CA . LYS A 1 114 ? 8.790 4.263 16.270 1.00 92.38 114 LYS A CA 1
ATOM 863 C C . LYS A 1 114 ? 7.529 4.622 15.502 1.00 92.38 114 LYS A C 1
ATOM 865 O O . LYS A 1 114 ? 7.603 5.037 14.354 1.00 92.38 114 LYS A O 1
ATOM 870 N N . THR A 1 115 ? 6.398 4.461 16.172 1.00 94.19 115 THR A N 1
ATOM 871 C CA . THR A 1 115 ? 5.087 5.016 15.803 1.00 94.19 115 THR A CA 1
ATOM 872 C C . THR A 1 115 ? 5.106 6.545 15.871 1.00 94.19 115 THR A C 1
ATOM 874 O O . THR A 1 115 ? 6.102 7.134 16.282 1.00 94.19 115 THR A O 1
ATOM 877 N N . HIS A 1 116 ? 3.993 7.200 15.558 1.00 93.19 116 HIS A N 1
ATOM 878 C CA . HIS A 1 116 ? 3.786 8.633 15.781 1.00 93.19 116 HIS A CA 1
ATOM 879 C C . HIS A 1 116 ? 2.684 8.902 16.827 1.00 93.19 116 HIS A C 1
ATOM 881 O O . HIS A 1 116 ? 2.124 10.000 16.875 1.00 93.19 116 HIS A O 1
ATOM 887 N N . SER A 1 117 ? 2.362 7.909 17.673 1.00 94.12 117 SER A N 1
ATOM 888 C CA . SER A 1 117 ? 1.342 8.029 18.723 1.00 94.12 117 SER A CA 1
ATOM 889 C C . SER A 1 117 ? 1.822 7.674 20.130 1.00 94.12 117 SER A C 1
ATOM 891 O O . SER A 1 117 ? 2.563 6.709 20.335 1.00 94.12 117 SER A O 1
ATOM 893 N N . VAL A 1 118 ? 1.296 8.399 21.120 1.00 93.38 118 VAL A N 1
ATOM 894 C CA . VAL A 1 118 ? 1.526 8.161 22.555 1.00 93.38 118 VAL A CA 1
ATOM 895 C C . VAL A 1 118 ? 0.293 7.543 23.213 1.00 93.38 118 VAL A C 1
ATOM 897 O O . VAL A 1 118 ? -0.835 8.009 23.029 1.00 93.38 118 VAL A O 1
ATOM 900 N N . THR A 1 119 ? 0.499 6.507 24.018 1.00 92.75 119 THR A N 1
ATOM 901 C CA . THR A 1 119 ? -0.566 5.822 24.745 1.00 92.75 119 THR A CA 1
ATOM 902 C C . THR A 1 119 ? -1.136 6.698 25.858 1.00 92.75 119 THR A C 1
ATOM 904 O O . THR A 1 119 ? -0.409 7.264 26.671 1.00 92.75 119 THR A O 1
ATOM 907 N N . ASN A 1 120 ? -2.465 6.796 25.907 1.00 89.88 120 ASN A N 1
ATOM 908 C CA . ASN A 1 120 ? -3.253 7.578 26.860 1.00 89.88 120 ASN A CA 1
ATOM 909 C C . ASN A 1 120 ? -2.894 9.079 26.908 1.00 89.88 120 ASN A C 1
ATOM 911 O O . ASN A 1 120 ? -3.165 9.752 27.905 1.00 89.88 120 ASN A O 1
ATOM 915 N N . ALA A 1 121 ? -2.318 9.625 25.830 1.00 91.12 121 ALA A N 1
ATOM 916 C CA . ALA A 1 121 ? -2.073 11.059 25.712 1.00 91.12 121 ALA A CA 1
ATOM 917 C C . ALA A 1 121 ? -3.385 11.869 25.801 1.00 91.12 121 ALA A C 1
ATOM 919 O O . ALA A 1 121 ? -4.432 11.376 25.368 1.00 91.12 121 ALA A O 1
ATOM 920 N N . PRO A 1 122 ? -3.370 13.112 26.322 1.00 88.12 122 PRO A N 1
ATOM 921 C CA . PRO A 1 122 ? -4.576 13.929 26.425 1.00 88.12 122 PRO A CA 1
ATOM 922 C C . PRO A 1 122 ? -5.174 14.260 25.052 1.00 88.12 122 PRO A C 1
ATOM 924 O O . PRO A 1 122 ? -4.499 14.838 24.197 1.00 88.12 122 PRO A O 1
ATOM 927 N N . LEU A 1 123 ? -6.455 13.935 24.865 1.00 88.19 123 LEU A N 1
ATOM 928 C CA . LEU A 1 123 ? -7.221 14.290 23.671 1.00 88.19 123 LEU A CA 1
ATOM 929 C C . LEU A 1 123 ? -7.222 15.810 23.453 1.00 88.19 123 LEU A C 1
ATOM 931 O O . LEU A 1 123 ? -7.535 16.586 24.359 1.00 88.19 123 LEU A O 1
ATOM 935 N N . LYS A 1 124 ? -6.954 16.243 22.219 1.00 82.75 124 LYS A N 1
ATOM 936 C CA . LYS A 1 124 ? -7.277 17.601 21.785 1.00 82.75 124 LYS A CA 1
ATOM 937 C C . LYS A 1 124 ? -8.747 17.640 21.378 1.00 82.75 124 LYS A C 1
ATOM 939 O O . LYS A 1 124 ? -9.130 17.030 20.385 1.00 82.75 124 LYS A O 1
ATOM 944 N N . HIS A 1 125 ? -9.556 18.413 22.101 1.00 76.06 125 HIS A N 1
ATOM 945 C CA . HIS A 1 125 ? -10.877 18.796 21.610 1.00 76.06 125 HIS A CA 1
ATOM 946 C C . HIS A 1 125 ? -10.725 19.527 20.268 1.00 76.06 125 HIS A C 1
ATOM 948 O O . HIS A 1 125 ? -10.027 20.545 20.180 1.00 76.06 125 HIS A O 1
ATOM 954 N N . ILE A 1 126 ? -11.361 18.974 19.235 1.00 67.25 126 ILE A N 1
ATOM 955 C CA . ILE A 1 126 ? -11.520 19.581 17.916 1.00 67.25 126 ILE A CA 1
ATOM 956 C C . ILE A 1 126 ? -13.008 19.800 17.703 1.00 67.25 126 ILE A C 1
ATOM 958 O O . ILE A 1 126 ? -13.787 18.846 17.728 1.00 67.25 126 ILE A O 1
ATOM 962 N N . GLU A 1 127 ? -13.367 21.052 17.453 1.00 61.69 127 GLU A N 1
ATOM 963 C CA . GLU A 1 127 ? -14.684 21.438 16.973 1.00 61.69 127 GLU A CA 1
ATOM 964 C C . GLU A 1 127 ? -14.628 21.617 15.454 1.00 61.69 127 GLU A C 1
ATOM 966 O O . GLU A 1 127 ? -13.807 22.369 14.928 1.00 61.69 127 GLU A O 1
ATOM 971 N N . ASN A 1 128 ? -15.514 20.929 14.744 1.00 55.78 128 ASN A N 1
ATOM 972 C CA . ASN A 1 128 ? -15.738 21.070 13.314 1.00 55.78 128 ASN A CA 1
ATOM 973 C C . ASN A 1 128 ? -17.214 21.424 13.097 1.00 55.78 128 ASN A C 1
ATOM 975 O O . ASN A 1 128 ? -18.089 20.601 13.363 1.00 55.78 128 ASN A O 1
ATOM 979 N N . HIS A 1 129 ? -17.501 22.657 12.669 1.00 51.78 129 HIS A N 1
ATOM 980 C CA . HIS A 1 129 ? -18.870 23.184 12.534 1.00 51.78 129 HIS A CA 1
ATOM 981 C C . HIS A 1 129 ? -19.755 22.963 13.788 1.00 51.78 129 HIS A C 1
ATOM 983 O O . HIS A 1 129 ? -20.929 22.613 13.678 1.00 51.78 129 HIS A O 1
ATOM 989 N N . GLY A 1 130 ? -19.185 23.135 14.989 1.00 51.53 130 GLY A N 1
ATOM 990 C CA . GLY A 1 130 ? -19.890 22.933 16.264 1.00 51.53 130 GLY A CA 1
ATOM 991 C C . GLY A 1 130 ? -20.111 21.466 16.662 1.00 51.53 130 GLY A C 1
ATOM 992 O O . GLY A 1 130 ? -20.965 21.184 17.498 1.00 51.53 130 GLY A O 1
ATOM 993 N N . ARG A 1 131 ? -19.376 20.519 16.062 1.00 58.34 131 ARG A N 1
ATOM 994 C CA . ARG A 1 131 ? -19.402 19.085 16.403 1.00 58.34 131 ARG A CA 1
ATOM 995 C C . ARG A 1 131 ? -18.001 18.565 16.720 1.00 58.34 131 ARG A C 1
ATOM 997 O O . ARG A 1 131 ? -17.024 19.064 16.171 1.00 58.34 131 ARG A O 1
ATOM 1004 N N . THR A 1 132 ? -17.909 17.538 17.562 1.00 68.75 132 THR A N 1
ATOM 1005 C CA . THR A 1 132 ? -16.659 16.805 17.837 1.00 68.75 132 THR A CA 1
ATOM 1006 C C . THR A 1 132 ? -16.077 16.197 16.548 1.00 68.75 132 THR A C 1
ATOM 1008 O O . THR A 1 132 ? -16.808 15.952 15.584 1.00 68.75 132 THR A O 1
ATOM 1011 N N . ALA A 1 133 ? -14.763 15.940 16.532 1.00 82.31 133 ALA A N 1
ATOM 1012 C CA . ALA A 1 133 ? -14.055 15.215 15.470 1.00 82.31 133 ALA A CA 1
ATOM 1013 C C . ALA A 1 133 ? -14.836 13.976 14.961 1.00 82.31 133 ALA A C 1
ATOM 1015 O O . ALA A 1 133 ? -15.327 13.205 15.789 1.00 82.31 133 ALA A O 1
ATOM 1016 N N . PRO A 1 134 ? -14.945 13.743 13.633 1.00 91.44 134 PRO A N 1
ATOM 1017 C CA . PRO A 1 134 ? -15.697 12.603 13.116 1.00 91.44 134 PRO A CA 1
ATOM 1018 C C . PRO A 1 134 ? -15.064 11.267 13.507 1.00 91.44 134 PRO A C 1
ATOM 1020 O O . PRO A 1 134 ? -13.837 11.133 13.535 1.00 91.44 134 PRO A O 1
ATOM 1023 N N . LEU A 1 135 ? -15.923 10.278 13.746 1.00 95.12 135 LEU A N 1
ATOM 1024 C CA . LEU A 1 135 ? -15.545 8.915 14.091 1.00 95.12 135 LEU A CA 1
ATOM 1025 C C . LEU A 1 135 ? -15.445 8.042 12.829 1.00 95.12 135 LEU A C 1
ATOM 1027 O O . LEU A 1 135 ? -16.363 8.015 12.006 1.00 95.12 135 LEU A O 1
ATOM 1031 N N . LEU A 1 136 ? -14.334 7.323 12.694 1.00 98.06 136 LEU A N 1
ATOM 1032 C CA . LEU A 1 136 ? -14.080 6.330 11.654 1.00 98.06 136 LEU A CA 1
ATOM 1033 C C . LEU A 1 136 ? -13.811 4.959 12.286 1.00 98.06 136 LEU A C 1
ATOM 1035 O O . LEU A 1 136 ? -13.182 4.872 13.340 1.00 98.06 136 LEU A O 1
ATOM 1039 N N . LEU A 1 137 ? -14.235 3.888 11.621 1.00 98.69 137 LEU A N 1
ATOM 1040 C CA . LEU A 1 137 ? -13.835 2.513 11.928 1.00 98.69 137 LEU A CA 1
ATOM 1041 C C . LEU A 1 137 ? -12.771 2.044 10.926 1.00 98.69 137 LEU A C 1
ATOM 1043 O O . LEU A 1 137 ? -12.895 2.323 9.731 1.00 98.69 137 LEU A O 1
ATOM 1047 N N . TYR A 1 138 ? -11.764 1.308 11.399 1.00 98.56 138 TYR A N 1
ATOM 1048 C CA . TYR A 1 138 ? -10.767 0.647 10.553 1.00 98.56 138 TYR A CA 1
ATOM 1049 C C . TYR A 1 138 ? -10.775 -0.874 10.749 1.00 98.56 138 TYR A C 1
ATOM 1051 O O . TYR A 1 138 ? -10.751 -1.333 11.890 1.00 98.56 138 TYR A O 1
ATOM 1059 N N . SER A 1 139 ? -10.732 -1.648 9.658 1.00 98.06 139 SER A N 1
ATOM 1060 C CA . SER A 1 139 ? -10.560 -3.112 9.687 1.00 98.06 139 SER A CA 1
ATOM 1061 C C . SER A 1 139 ? -9.408 -3.572 8.778 1.00 98.06 139 SER A C 1
ATOM 1063 O O . SER A 1 139 ? -9.200 -3.048 7.684 1.00 98.06 139 SER A O 1
ATOM 1065 N N . HIS A 1 140 ? -8.635 -4.552 9.247 1.00 96.75 140 HIS A N 1
ATOM 1066 C CA . HIS A 1 140 ? -7.402 -5.045 8.615 1.00 96.75 140 HIS A CA 1
ATOM 1067 C C . HIS A 1 140 ? -7.646 -6.106 7.528 1.00 96.75 140 HIS A C 1
ATOM 1069 O O . HIS A 1 140 ? -8.759 -6.606 7.382 1.00 96.75 140 HIS A O 1
ATOM 1075 N N . GLY A 1 141 ? -6.612 -6.506 6.784 1.00 91.75 141 GLY A N 1
ATOM 1076 C CA . GLY A 1 141 ? -6.709 -7.631 5.844 1.00 91.75 141 GLY A CA 1
ATOM 1077 C C . GLY A 1 141 ? -6.791 -9.006 6.521 1.00 91.75 141 GLY A C 1
ATOM 1078 O O . GLY A 1 141 ? -6.494 -9.143 7.706 1.00 91.75 141 GLY A O 1
ATOM 1079 N N . LEU A 1 142 ? -7.189 -10.041 5.775 1.00 87.81 142 LEU A N 1
ATOM 1080 C CA . LEU A 1 142 ? -7.176 -11.431 6.258 1.00 87.81 142 LEU A CA 1
ATOM 1081 C C . LEU A 1 142 ? -5.729 -11.878 6.523 1.00 87.81 142 LEU A C 1
ATOM 1083 O O . LEU A 1 142 ? -4.860 -11.667 5.676 1.00 87.81 142 LEU A O 1
ATOM 1087 N N . GLY A 1 143 ? -5.453 -12.477 7.684 1.00 85.81 143 GLY A N 1
ATOM 1088 C CA . GLY A 1 143 ? -4.126 -13.001 8.036 1.00 85.81 143 GLY A CA 1
ATOM 1089 C C . GLY A 1 143 ? -3.041 -11.949 8.319 1.00 85.81 143 GLY A C 1
ATOM 1090 O O . GLY A 1 143 ? -1.947 -12.314 8.744 1.00 85.81 143 GLY A O 1
ATOM 1091 N N . VAL A 1 144 ? -3.328 -10.653 8.153 1.00 89.31 144 VAL A N 1
ATOM 1092 C CA . VAL A 1 144 ? -2.432 -9.542 8.521 1.00 89.31 144 VAL A CA 1
ATOM 1093 C C . VAL A 1 144 ? -3.006 -8.781 9.723 1.00 89.31 144 VAL A C 1
ATOM 1095 O O . VAL A 1 144 ? -4.177 -8.414 9.673 1.00 89.31 144 VAL A O 1
ATOM 1098 N N . PRO A 1 145 ? -2.239 -8.534 10.801 1.00 93.75 145 PRO A N 1
ATOM 1099 C CA . PRO A 1 145 ? -2.737 -7.798 11.964 1.00 93.75 145 PRO A CA 1
ATOM 1100 C C . PRO A 1 145 ? -3.080 -6.341 11.668 1.00 93.75 145 PRO A C 1
ATOM 1102 O O . PRO A 1 145 ? -2.408 -5.701 10.856 1.00 93.75 145 PRO A O 1
ATOM 1105 N N . ALA A 1 146 ? -4.027 -5.758 12.408 1.00 95.12 146 ALA A N 1
ATOM 1106 C CA . ALA A 1 146 ? -4.344 -4.327 12.300 1.00 95.12 146 ALA A CA 1
ATOM 1107 C C . ALA A 1 146 ? -3.145 -3.430 12.643 1.00 95.12 146 ALA A C 1
ATOM 1109 O O . ALA A 1 146 ? -3.014 -2.316 12.126 1.00 95.12 146 ALA A O 1
ATOM 1110 N N . LYS A 1 147 ? -2.204 -3.965 13.427 1.00 94.31 147 LYS A N 1
ATOM 1111 C CA . LYS A 1 147 ? -0.879 -3.387 13.662 1.00 94.31 147 LYS A CA 1
ATOM 1112 C C . LYS A 1 147 ? -0.149 -2.958 12.378 1.00 94.31 147 LYS A C 1
ATOM 1114 O O . LYS A 1 147 ? 0.494 -1.916 12.404 1.00 94.31 147 LYS A O 1
ATOM 1119 N N . LEU A 1 148 ? -0.292 -3.700 11.271 1.00 95.31 148 LEU A N 1
ATOM 1120 C CA . LEU A 1 148 ? 0.337 -3.415 9.968 1.00 95.31 148 LEU A CA 1
ATOM 1121 C C . LEU A 1 148 ? -0.333 -2.283 9.167 1.00 95.31 148 LEU A C 1
ATOM 1123 O O . LEU A 1 148 ? 0.030 -2.047 8.017 1.00 95.31 148 LEU A O 1
ATOM 1127 N N . ASN A 1 149 ? -1.302 -1.579 9.746 1.00 96.12 149 ASN A N 1
ATOM 1128 C CA . ASN A 1 149 ? -1.847 -0.335 9.197 1.00 96.12 149 ASN A CA 1
ATOM 1129 C C . ASN A 1 149 ? -1.855 0.787 10.245 1.00 96.12 149 ASN A C 1
ATOM 1131 O O . ASN A 1 149 ? -2.599 1.762 10.106 1.00 96.12 149 ASN A O 1
ATOM 1135 N N . GLN A 1 150 ? -1.077 0.644 11.324 1.00 95.75 150 GLN A N 1
ATOM 1136 C CA . GLN A 1 150 ? -1.089 1.598 12.427 1.00 95.75 150 GLN A CA 1
ATOM 1137 C C . GLN A 1 150 ? -0.660 2.992 11.956 1.00 95.75 150 GLN A C 1
ATOM 1139 O O . GLN A 1 150 ? -1.263 3.974 12.379 1.00 95.75 150 GLN A O 1
ATOM 1144 N N . ILE A 1 151 ? 0.332 3.097 11.070 1.00 95.94 151 ILE A N 1
ATOM 1145 C CA . ILE A 1 151 ? 0.870 4.398 10.645 1.00 95.94 151 ILE A CA 1
ATOM 1146 C C . ILE A 1 151 ? -0.130 5.147 9.754 1.00 95.94 151 ILE A C 1
ATOM 1148 O O . ILE A 1 151 ? -0.317 6.354 9.911 1.00 95.94 151 ILE A O 1
ATOM 1152 N N . LEU A 1 152 ? -0.858 4.436 8.886 1.00 96.25 152 LEU A N 1
ATOM 1153 C CA . LEU A 1 152 ? -1.984 5.007 8.135 1.00 96.25 152 LEU A CA 1
ATOM 1154 C C . LEU A 1 152 ? -3.098 5.503 9.070 1.00 96.25 152 LEU A C 1
ATOM 1156 O O . LEU A 1 152 ? -3.610 6.607 8.895 1.00 96.25 152 LEU A O 1
ATOM 1160 N N . VAL A 1 153 ? -3.473 4.704 10.072 1.00 97.69 153 VAL A N 1
ATOM 1161 C CA . VAL A 1 153 ? -4.512 5.073 11.048 1.00 97.69 153 VAL A CA 1
ATOM 1162 C C . VAL A 1 153 ? -4.090 6.282 11.893 1.00 97.69 153 VAL A C 1
ATOM 1164 O O . VAL A 1 153 ? -4.911 7.165 12.151 1.00 97.69 153 VAL A O 1
ATOM 1167 N N . GLU A 1 154 ? -2.813 6.365 12.270 1.00 97.19 154 GLU A N 1
ATOM 1168 C CA . GLU A 1 154 ? -2.235 7.537 12.930 1.00 97.19 154 GLU A CA 1
ATOM 1169 C C . GLU A 1 154 ? -2.310 8.777 12.036 1.00 97.19 154 GLU A C 1
ATOM 1171 O O . GLU A 1 154 ? -2.757 9.824 12.501 1.00 97.19 154 GLU A O 1
ATOM 1176 N N . ASP A 1 155 ? -1.964 8.681 10.751 1.00 95.81 155 ASP A N 1
ATOM 1177 C CA . ASP A 1 155 ? -1.996 9.854 9.874 1.00 95.81 155 ASP A CA 1
ATOM 1178 C C . ASP A 1 155 ? -3.417 10.288 9.479 1.00 95.81 155 ASP A C 1
ATOM 1180 O O . ASP A 1 155 ? -3.692 11.475 9.317 1.00 95.81 155 ASP A O 1
ATOM 1184 N N . VAL A 1 156 ? -4.386 9.373 9.440 1.00 96.25 156 VAL A N 1
ATOM 1185 C CA . VAL A 1 156 ? -5.805 9.760 9.381 1.00 96.25 156 VAL A CA 1
ATOM 1186 C C . VAL A 1 156 ? -6.217 10.481 10.676 1.00 96.25 156 VAL A C 1
ATOM 1188 O O . VAL A 1 156 ? -6.812 11.560 10.622 1.00 96.25 156 VAL A O 1
ATOM 1191 N N . ALA A 1 157 ? -5.837 9.981 11.858 1.00 95.44 157 ALA A N 1
ATOM 1192 C CA . ALA A 1 157 ? -6.123 10.664 13.127 1.00 95.44 157 ALA A CA 1
ATOM 1193 C C . ALA A 1 157 ? -5.449 12.053 13.232 1.00 95.44 157 ALA A C 1
ATOM 1195 O O . ALA A 1 157 ? -6.053 13.000 13.751 1.00 95.44 157 ALA A O 1
ATOM 1196 N N . SER A 1 158 ? -4.248 12.212 12.659 1.00 94.19 158 SER A N 1
ATOM 1197 C CA . SER A 1 158 ? -3.479 13.469 12.594 1.00 94.19 158 SER A CA 1
ATOM 1198 C C . SER A 1 158 ? -4.217 14.602 11.857 1.00 94.19 158 SER A C 1
ATOM 1200 O O . SER A 1 158 ? -3.922 15.780 12.075 1.00 94.19 158 SER A O 1
ATOM 1202 N N . HIS A 1 159 ? -5.227 14.267 11.043 1.00 92.06 159 HIS A N 1
ATOM 1203 C CA . HIS A 1 159 ? -6.106 15.195 10.316 1.00 92.06 159 HIS A CA 1
ATOM 1204 C C . HIS A 1 159 ? -7.405 15.541 11.065 1.00 92.06 159 HIS A C 1
ATOM 1206 O O . HIS A 1 159 ? -8.336 16.132 10.498 1.00 92.06 159 HIS A O 1
ATOM 1212 N N . GLY A 1 160 ? -7.481 15.195 12.352 1.00 91.62 160 GLY A N 1
ATOM 1213 C CA . GLY A 1 160 ? -8.619 15.504 13.214 1.00 91.62 160 GLY A CA 1
ATOM 1214 C C . GLY A 1 160 ? -9.780 14.523 13.061 1.00 91.62 160 GLY A C 1
ATOM 1215 O O . GLY A 1 160 ? -10.939 14.939 13.092 1.00 91.62 160 GLY A O 1
ATOM 1216 N N . TYR A 1 161 ? -9.462 13.243 12.871 1.00 94.25 161 TYR A N 1
ATOM 1217 C CA . TYR A 1 161 ? -10.399 12.123 12.980 1.00 94.25 161 TYR A CA 1
ATOM 1218 C C . TYR A 1 161 ? -10.164 11.357 14.280 1.00 94.25 161 TYR A C 1
ATOM 1220 O O . TYR A 1 161 ? -9.037 11.275 14.764 1.00 94.25 161 TYR A O 1
ATOM 1228 N N . ILE A 1 162 ? -11.218 10.752 14.818 1.00 95.75 162 ILE A N 1
ATOM 1229 C CA . ILE A 1 162 ? -11.088 9.680 15.805 1.00 95.75 162 ILE A CA 1
ATOM 1230 C C . ILE A 1 162 ? -11.236 8.371 15.037 1.00 95.75 162 ILE A C 1
ATOM 1232 O O . ILE A 1 162 ? -12.231 8.189 14.340 1.00 95.75 162 ILE A O 1
ATOM 1236 N N . VAL A 1 163 ? -10.266 7.467 15.143 1.00 98.06 163 VAL A N 1
ATOM 1237 C CA . VAL A 1 163 ? -10.277 6.187 14.424 1.00 98.06 163 VAL A CA 1
ATOM 1238 C C . VAL A 1 163 ? -10.291 5.037 15.422 1.00 98.06 163 VAL A C 1
ATOM 1240 O O . VAL A 1 163 ? -9.352 4.870 16.197 1.00 98.06 163 VAL A O 1
ATOM 1243 N N . VAL A 1 164 ? -11.348 4.228 15.403 1.00 98.56 164 VAL A N 1
ATOM 1244 C CA . VAL A 1 164 ? -11.420 2.962 16.141 1.00 98.56 164 VAL A CA 1
ATOM 1245 C C . VAL A 1 164 ? -10.904 1.864 15.221 1.00 98.56 164 VAL A C 1
ATOM 1247 O O . VAL A 1 164 ? -11.588 1.427 14.297 1.00 98.56 164 VAL A O 1
ATOM 1250 N N . GLN A 1 165 ? -9.670 1.440 15.464 1.00 98.50 165 GLN A N 1
ATOM 1251 C CA . GLN A 1 165 ? -9.068 0.295 14.802 1.00 98.50 165 GLN A CA 1
ATOM 1252 C C . GLN A 1 165 ? -9.579 -0.990 15.455 1.00 98.50 165 GLN A C 1
ATOM 1254 O O . GLN A 1 165 ? -9.402 -1.180 16.659 1.00 98.50 165 GLN A O 1
ATOM 1259 N N . ILE A 1 166 ? -10.208 -1.847 14.654 1.00 98.38 166 ILE A N 1
ATOM 1260 C CA . ILE A 1 166 ? -10.739 -3.151 15.051 1.00 98.38 166 ILE A CA 1
ATOM 1261 C C . ILE A 1 166 ? -9.722 -4.222 14.651 1.00 98.38 166 ILE A C 1
ATOM 1263 O O . ILE A 1 166 ? -9.300 -4.279 13.497 1.00 98.38 166 ILE A O 1
ATOM 1267 N N . GLU A 1 167 ? -9.340 -5.063 15.605 1.00 96.81 167 GLU A N 1
ATOM 1268 C CA . GLU A 1 167 ? -8.550 -6.278 15.411 1.00 96.81 167 GLU A CA 1
ATOM 1269 C C . GLU A 1 167 ? -9.484 -7.476 15.633 1.00 96.81 167 GLU A C 1
ATOM 1271 O O . GLU A 1 167 ? -10.188 -7.542 16.646 1.00 96.81 167 GLU A O 1
ATOM 1276 N N . HIS A 1 168 ? -9.508 -8.411 14.684 1.00 96.25 168 HIS A N 1
ATOM 1277 C CA . HIS A 1 168 ? -10.364 -9.594 14.708 1.00 96.25 168 HIS A CA 1
ATOM 1278 C C . HIS A 1 168 ? -9.514 -10.831 15.067 1.00 96.25 168 HIS A C 1
ATOM 1280 O O . HIS A 1 168 ? -8.820 -11.360 14.193 1.00 96.25 168 HIS A O 1
ATOM 1286 N N . PRO A 1 169 ? -9.548 -11.331 16.321 1.00 93.19 169 PRO A N 1
ATOM 1287 C CA . PRO A 1 169 ? -8.808 -12.525 16.728 1.00 93.19 169 PRO A CA 1
ATOM 1288 C C . PRO A 1 169 ? -9.083 -13.728 15.829 1.00 93.19 169 PRO A C 1
ATOM 1290 O O . PRO A 1 169 ? -10.197 -13.877 15.310 1.00 93.19 169 PRO A O 1
ATOM 1293 N N . TRP A 1 170 ? -8.067 -14.584 15.684 1.00 88.88 170 TRP A N 1
ATOM 1294 C CA . TRP A 1 170 ? -8.041 -15.805 14.861 1.00 88.88 170 TRP A CA 1
ATOM 1295 C C . TRP A 1 170 ? -8.095 -15.592 13.338 1.00 88.88 170 TRP A C 1
ATOM 1297 O O . TRP A 1 170 ? -7.580 -16.418 12.590 1.00 88.88 170 TRP A O 1
ATOM 1307 N N . ASP A 1 171 ? -8.672 -14.484 12.879 1.00 86.50 171 ASP A N 1
ATOM 1308 C CA . ASP A 1 171 ? -8.603 -13.989 11.497 1.00 86.50 171 ASP A CA 1
ATOM 1309 C C . ASP A 1 171 ? -7.321 -13.162 11.268 1.00 86.50 171 ASP A C 1
ATOM 1311 O O . ASP A 1 171 ? -6.654 -13.264 10.237 1.00 86.50 171 ASP A O 1
ATOM 1315 N N . SER A 1 172 ? -6.916 -12.396 12.281 1.00 88.75 172 SER A N 1
ATOM 1316 C CA . SER A 1 172 ? -5.594 -11.783 12.355 1.00 88.75 172 SER A CA 1
ATOM 1317 C C . SER A 1 172 ? -4.483 -12.837 12.409 1.00 88.75 172 SER A C 1
ATOM 1319 O O . SER A 1 172 ? -4.596 -13.856 13.094 1.00 88.75 172 SER A O 1
ATOM 1321 N N . GLY A 1 173 ? -3.368 -12.567 11.725 1.00 86.56 173 GLY A N 1
ATOM 1322 C CA . GLY A 1 173 ? -2.179 -13.420 11.776 1.00 86.56 173 GLY A CA 1
ATOM 1323 C C . GLY A 1 173 ? -1.498 -13.450 13.147 1.00 86.56 173 GLY A C 1
ATOM 1324 O O . GLY A 1 173 ? -0.778 -14.406 13.441 1.00 86.56 173 GLY A O 1
ATOM 1325 N N . TYR A 1 174 ? -1.725 -12.419 13.968 1.00 92.50 174 TYR A N 1
ATOM 1326 C CA . TYR A 1 174 ? -1.107 -12.215 15.275 1.00 92.50 174 TYR A CA 1
ATOM 1327 C C . TYR A 1 174 ? -1.893 -11.191 16.100 1.00 92.50 174 TYR A C 1
ATOM 1329 O O . TYR A 1 174 ? -2.069 -10.048 15.684 1.00 92.50 174 TYR A O 1
ATOM 1337 N N . THR A 1 175 ? -2.329 -11.561 17.299 1.00 93.69 175 THR A N 1
ATOM 1338 C CA . THR A 1 175 ? -3.028 -10.662 18.225 1.00 93.69 175 THR A CA 1
ATOM 1339 C C . THR A 1 175 ? -2.521 -10.869 19.648 1.00 93.69 175 THR A C 1
ATOM 1341 O O . THR A 1 175 ? -2.674 -11.949 20.215 1.00 93.69 175 THR A O 1
ATOM 1344 N N . GLU A 1 176 ? -1.944 -9.813 20.226 1.00 92.25 176 GLU A N 1
ATOM 1345 C CA . GLU A 1 176 ? -1.571 -9.714 21.643 1.00 92.25 176 GLU A CA 1
ATOM 1346 C C . GLU A 1 176 ? -2.740 -9.149 22.463 1.00 92.25 176 GLU A C 1
ATOM 1348 O O . GLU A 1 176 ? -3.215 -8.039 22.207 1.00 92.25 176 GLU A O 1
ATOM 1353 N N . PHE A 1 177 ? -3.181 -9.896 23.473 1.00 94.12 177 PHE A N 1
ATOM 1354 C CA . PHE A 1 177 ? -4.151 -9.442 24.466 1.00 94.12 177 PHE A CA 1
ATOM 1355 C C . PHE A 1 177 ? -3.456 -8.717 25.638 1.00 94.12 177 PHE A C 1
ATOM 1357 O O . PHE A 1 177 ? -2.310 -9.032 25.966 1.00 94.12 177 PHE A O 1
ATOM 1364 N N . PRO A 1 178 ? -4.148 -7.796 26.346 1.00 91.62 178 PRO A N 1
ATOM 1365 C CA . PRO A 1 178 ? -3.610 -7.125 27.538 1.00 91.62 178 PRO A CA 1
ATOM 1366 C C . PRO A 1 178 ? -3.216 -8.064 28.690 1.00 91.62 178 PRO A C 1
ATOM 1368 O O . PRO A 1 178 ? -2.434 -7.676 29.551 1.00 91.62 178 PRO A O 1
ATOM 1371 N N . ASP A 1 179 ? -3.773 -9.278 28.721 1.00 91.06 179 ASP A N 1
ATOM 1372 C CA . ASP A 1 179 ? -3.476 -10.325 29.708 1.00 91.06 179 ASP A CA 1
ATOM 1373 C C . ASP A 1 179 ? -2.217 -11.153 29.363 1.00 91.06 179 ASP A C 1
ATOM 1375 O O . ASP A 1 179 ? -1.857 -12.070 30.099 1.00 91.06 179 ASP A O 1
ATOM 1379 N N . GLY A 1 180 ? -1.537 -10.828 28.257 1.00 88.31 180 GLY A N 1
ATOM 1380 C CA . GLY A 1 180 ? -0.34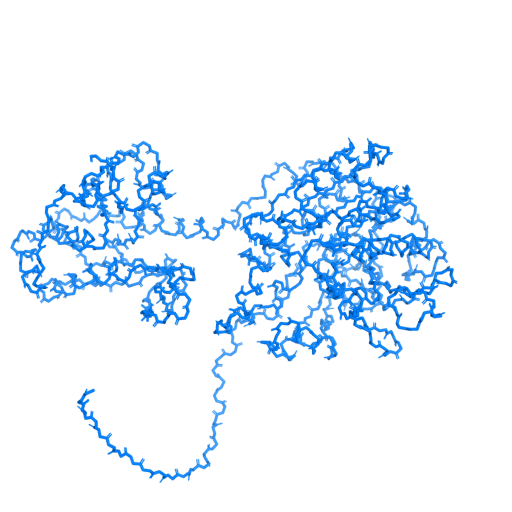1 -11.519 27.777 1.00 88.31 180 GLY A CA 1
ATOM 1381 C C . GLY A 1 180 ? -0.616 -12.736 26.891 1.00 88.31 180 GLY A C 1
ATOM 1382 O O . GLY A 1 180 ? 0.338 -13.326 26.380 1.00 88.31 180 GLY A O 1
ATOM 1383 N N . ARG A 1 181 ? -1.881 -13.121 26.657 1.00 92.00 181 ARG A N 1
ATOM 1384 C CA . ARG A 1 181 ? -2.200 -14.160 25.666 1.00 92.00 181 ARG A CA 1
ATOM 1385 C C . ARG A 1 181 ? -1.875 -13.668 24.259 1.00 92.00 181 ARG A C 1
ATOM 1387 O O . ARG A 1 181 ? -2.170 -12.531 23.896 1.00 92.00 181 ARG A O 1
ATOM 1394 N N . VAL A 1 182 ? -1.348 -14.571 23.441 1.00 90.50 182 VAL A N 1
ATOM 1395 C CA . VAL A 1 182 ? -1.136 -14.354 22.009 1.00 90.50 182 VAL A CA 1
ATOM 1396 C C . VAL A 1 182 ? -1.935 -15.395 21.242 1.00 90.50 182 VAL A C 1
ATOM 1398 O O . VAL A 1 182 ? -1.842 -16.586 21.537 1.00 90.50 182 VAL A O 1
ATOM 1401 N N . VAL A 1 183 ? -2.709 -14.951 20.255 1.00 90.12 183 VAL A N 1
ATOM 1402 C CA . VAL A 1 183 ? -3.387 -15.832 19.293 1.00 90.12 183 VAL A CA 1
ATOM 1403 C C . VAL A 1 183 ? -2.912 -15.514 17.880 1.00 90.12 183 VAL A C 1
ATOM 1405 O O . VAL A 1 183 ? -2.556 -14.375 17.579 1.00 90.12 183 VAL A O 1
ATOM 1408 N N . GLY A 1 184 ? -2.881 -16.529 17.022 1.00 87.38 184 GLY A N 1
ATOM 1409 C CA . GLY A 1 184 ? -2.505 -16.400 15.615 1.00 87.38 184 GLY A CA 1
ATOM 1410 C C . GLY A 1 184 ? -3.624 -16.853 14.684 1.00 87.38 184 GLY A C 1
ATOM 1411 O O . GLY A 1 184 ? -4.740 -17.133 15.124 1.00 87.38 184 GLY A O 1
ATOM 1412 N N . PHE A 1 185 ? -3.296 -16.959 13.398 1.00 86.25 185 PHE A N 1
ATOM 1413 C CA . PHE A 1 185 ? -4.241 -17.359 12.359 1.00 86.25 185 PHE A CA 1
ATOM 1414 C C . PHE A 1 185 ? -4.831 -18.757 12.611 1.00 86.25 185 PHE A C 1
ATOM 1416 O O . PHE A 1 185 ? -4.090 -19.724 12.807 1.00 86.25 185 PHE A O 1
ATOM 1423 N N . ALA A 1 186 ? -6.159 -18.885 12.580 1.00 84.12 186 ALA A N 1
ATOM 1424 C CA . ALA A 1 186 ? -6.829 -20.166 12.773 1.00 84.12 186 ALA A CA 1
ATOM 1425 C C . ALA A 1 186 ? -6.506 -21.145 11.627 1.00 84.12 186 ALA A C 1
ATOM 1427 O O . ALA A 1 186 ? -6.716 -20.802 10.460 1.00 84.12 186 ALA A O 1
ATOM 1428 N N . PRO A 1 187 ? -6.108 -22.402 11.918 1.00 74.94 187 PRO A N 1
ATOM 1429 C CA . PRO A 1 187 ? -5.835 -23.405 10.886 1.00 74.94 187 PRO A CA 1
ATOM 1430 C C . PRO A 1 187 ? -7.007 -23.633 9.923 1.00 74.94 187 PRO A C 1
ATOM 1432 O O . PRO A 1 187 ? -6.788 -23.867 8.738 1.00 74.94 187 PRO A O 1
ATOM 1435 N N . LEU A 1 188 ? -8.251 -23.494 10.400 1.00 71.56 188 LEU A N 1
ATOM 1436 C CA . LEU A 1 188 ? -9.454 -23.587 9.568 1.00 71.56 188 LEU A CA 1
ATOM 1437 C C . LEU A 1 188 ? -9.466 -22.557 8.424 1.00 71.56 188 LEU A C 1
ATOM 1439 O O . LEU A 1 188 ? -9.932 -22.878 7.337 1.00 71.56 188 LEU A O 1
ATOM 1443 N N . LEU A 1 189 ? -8.934 -21.349 8.642 1.00 69.50 189 LEU A N 1
ATOM 1444 C CA . LEU A 1 189 ? -8.840 -20.301 7.617 1.00 69.50 189 LEU A CA 1
ATOM 1445 C C . LEU A 1 189 ? -7.699 -20.550 6.611 1.00 69.50 189 LEU A C 1
ATOM 1447 O O . LEU A 1 189 ? -7.741 -20.020 5.498 1.00 69.50 189 LEU A O 1
ATOM 1451 N N . ALA A 1 190 ? -6.700 -21.359 6.987 1.00 59.94 190 ALA A N 1
ATOM 1452 C CA . ALA A 1 190 ? -5.515 -21.667 6.183 1.00 59.94 190 ALA A CA 1
ATOM 1453 C C . ALA A 1 190 ? -5.716 -22.820 5.179 1.00 59.94 190 ALA A C 1
ATOM 1455 O O . ALA A 1 190 ? -4.959 -22.935 4.216 1.00 59.94 190 ALA A O 1
ATOM 1456 N N . VAL A 1 191 ? -6.729 -23.673 5.370 1.00 51.62 191 VAL A N 1
ATOM 1457 C CA . VAL A 1 191 ? -7.043 -24.772 4.440 1.00 51.62 191 VAL A CA 1
ATOM 1458 C C . VAL A 1 191 ? -7.865 -24.236 3.263 1.00 51.62 191 VAL A C 1
ATOM 1460 O O . VAL A 1 191 ? -9.092 -24.194 3.325 1.00 51.62 191 VAL A O 1
ATOM 1463 N N . GLN A 1 192 ? -7.196 -23.834 2.177 1.00 52.94 192 GLN A N 1
ATOM 1464 C CA . GLN A 1 192 ? -7.860 -23.349 0.958 1.00 52.94 192 GLN A CA 1
ATOM 1465 C C . GLN A 1 192 ? -7.413 -24.118 -0.298 1.00 52.94 192 GLN A C 1
ATOM 1467 O O . GLN A 1 192 ? -6.269 -23.974 -0.734 1.00 52.94 192 GLN A O 1
ATOM 1472 N N . PRO A 1 193 ? -8.303 -24.910 -0.928 1.00 44.50 193 PRO A N 1
ATOM 1473 C CA . PRO A 1 193 ? -8.124 -25.348 -2.308 1.00 44.50 193 PRO A CA 1
ATOM 1474 C C . PRO A 1 193 ? -8.241 -24.145 -3.261 1.00 44.50 193 PRO A C 1
ATOM 1476 O O . PRO A 1 193 ? -9.045 -23.241 -3.006 1.00 44.50 193 PRO A O 1
ATOM 1479 N N . PRO A 1 194 ? -7.523 -24.124 -4.398 1.00 38.78 194 PRO A N 1
ATOM 1480 C CA . PRO A 1 194 ? -7.712 -23.078 -5.396 1.00 38.78 194 PRO A CA 1
ATOM 1481 C C . PRO A 1 194 ? -9.150 -23.108 -5.939 1.00 38.78 194 PRO A C 1
ATOM 1483 O O . PRO A 1 194 ? -9.574 -24.083 -6.555 1.00 38.78 194 PRO A O 1
ATOM 1486 N N . GLY A 1 195 ? -9.890 -22.019 -5.708 1.00 45.72 195 GLY A N 1
ATOM 1487 C CA . GLY A 1 195 ? -11.238 -21.797 -6.245 1.00 45.72 195 GLY A CA 1
ATOM 1488 C C . GLY A 1 195 ? -12.388 -21.829 -5.233 1.00 45.72 195 GLY A C 1
ATOM 1489 O O . GLY A 1 195 ? -13.512 -21.538 -5.633 1.00 45.72 195 GLY A O 1
ATOM 1490 N N . TYR A 1 196 ? -12.153 -22.135 -3.948 1.00 53.69 196 TYR A N 1
ATOM 1491 C CA . TYR A 1 196 ? -13.242 -22.283 -2.967 1.00 53.69 196 TYR A CA 1
ATOM 1492 C C . TYR A 1 196 ? -12.846 -21.864 -1.535 1.00 53.69 196 TYR A C 1
ATOM 1494 O O . TYR A 1 196 ? -11.823 -22.320 -1.044 1.00 53.69 196 TYR A O 1
ATOM 1502 N N . SER A 1 197 ? -13.640 -21.156 -0.717 1.00 61.44 197 SER A N 1
ATOM 1503 C CA . SER A 1 197 ? -14.574 -20.012 -0.904 1.00 61.44 197 SER A CA 1
ATOM 1504 C C . SER A 1 197 ? -15.372 -19.755 0.403 1.00 61.44 197 SER A C 1
ATOM 1506 O O . SER A 1 197 ? -15.252 -18.658 0.956 1.00 61.44 197 SER A O 1
ATOM 1508 N N . PRO A 1 198 ? -16.119 -20.736 0.967 1.00 62.06 198 PRO A N 1
ATOM 1509 C CA . PRO A 1 198 ? -17.084 -20.507 2.058 1.00 62.06 198 PRO A CA 1
ATOM 1510 C C . PRO A 1 198 ? -16.458 -20.063 3.384 1.00 62.06 198 PRO A C 1
ATOM 1512 O O . PRO A 1 198 ? -17.117 -19.458 4.224 1.00 62.06 198 PRO A O 1
ATOM 1515 N N . ILE A 1 199 ? -15.180 -20.375 3.592 1.00 66.19 199 ILE A N 1
ATOM 1516 C CA . ILE A 1 199 ? -14.460 -20.067 4.830 1.00 66.19 199 ILE A CA 1
ATOM 1517 C C . ILE A 1 199 ? -14.086 -18.575 4.881 1.00 66.19 199 ILE A C 1
ATOM 1519 O O . ILE A 1 199 ? -14.308 -17.926 5.901 1.00 66.19 199 ILE A O 1
ATOM 1523 N N . THR A 1 200 ? -13.635 -17.999 3.762 1.00 71.94 200 THR A N 1
ATOM 1524 C CA . THR A 1 200 ? -13.435 -16.545 3.619 1.00 71.94 200 THR A CA 1
ATOM 1525 C C . THR A 1 200 ? -14.766 -15.795 3.719 1.00 71.94 200 THR A C 1
ATOM 1527 O O . THR A 1 200 ? -14.845 -14.771 4.392 1.00 71.94 200 THR A O 1
ATOM 1530 N N . ALA A 1 201 ? -15.840 -16.338 3.133 1.00 72.69 201 ALA A N 1
ATOM 1531 C CA . ALA A 1 201 ? -17.195 -15.804 3.286 1.00 72.69 201 ALA A CA 1
ATOM 1532 C C . ALA A 1 201 ? -17.641 -15.769 4.765 1.00 72.69 201 ALA A C 1
ATOM 1534 O O . ALA A 1 201 ? -18.105 -14.742 5.252 1.00 72.69 201 ALA A O 1
ATOM 1535 N N . LYS A 1 202 ? -17.399 -16.851 5.519 1.00 78.94 202 LYS A N 1
ATOM 1536 C CA . LYS A 1 202 ? -17.655 -16.915 6.968 1.00 78.94 202 LYS A CA 1
ATOM 1537 C C . LYS A 1 202 ? -16.836 -15.884 7.757 1.00 78.94 202 LYS A C 1
ATOM 1539 O O . LYS A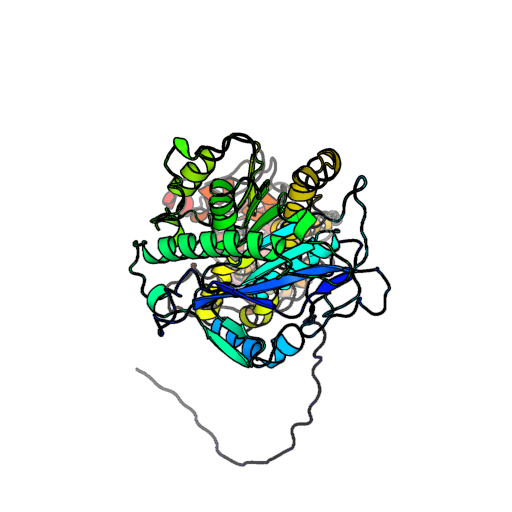 1 202 ? -17.338 -15.338 8.734 1.00 78.94 202 LYS A O 1
ATOM 1544 N N . ALA A 1 203 ? -15.602 -15.588 7.343 1.00 84.75 203 ALA A N 1
ATOM 1545 C CA . ALA A 1 203 ? -14.794 -14.527 7.947 1.00 84.75 203 ALA A CA 1
ATOM 1546 C C . ALA A 1 203 ? -15.408 -13.131 7.726 1.00 84.75 203 ALA A C 1
ATOM 1548 O O . ALA A 1 203 ? -15.479 -12.347 8.672 1.00 84.75 203 ALA A O 1
ATOM 1549 N N . VAL A 1 204 ? -15.946 -12.843 6.532 1.00 85.38 204 VAL A N 1
ATOM 1550 C CA . VAL A 1 204 ? -16.722 -11.611 6.276 1.00 85.38 204 VAL A CA 1
ATOM 1551 C C . VAL A 1 204 ? -17.947 -11.530 7.192 1.00 85.38 204 VAL A C 1
ATOM 1553 O O . VAL A 1 204 ? -18.148 -10.499 7.833 1.00 85.38 204 VAL A O 1
ATOM 1556 N N . ASP A 1 205 ? -18.722 -12.612 7.309 1.00 85.75 205 ASP A N 1
ATOM 1557 C CA . ASP A 1 205 ? -19.918 -12.666 8.164 1.00 85.75 205 ASP A CA 1
ATOM 1558 C C . ASP A 1 205 ? -19.575 -12.386 9.646 1.00 85.75 205 ASP A C 1
ATOM 1560 O O . ASP A 1 205 ? -20.226 -11.569 10.302 1.00 85.75 205 ASP A O 1
ATOM 1564 N N . VAL A 1 206 ? -18.511 -13.014 10.170 1.00 91.12 206 VAL A N 1
ATOM 1565 C CA . VAL A 1 206 ? -18.026 -12.804 11.550 1.00 91.12 206 VAL A CA 1
ATOM 1566 C C . VAL A 1 206 ? -17.547 -11.371 11.760 1.00 91.12 206 VAL A C 1
ATOM 1568 O O . VAL A 1 206 ? -17.917 -10.747 12.753 1.00 91.12 206 VAL A O 1
ATOM 1571 N N . ARG A 1 207 ? -16.765 -10.823 10.824 1.00 93.44 207 ARG A N 1
ATOM 1572 C CA . ARG A 1 207 ? -16.264 -9.443 10.888 1.00 93.44 207 ARG A CA 1
ATOM 1573 C C . ARG A 1 207 ? -17.384 -8.404 10.813 1.00 93.44 207 ARG A C 1
ATOM 1575 O O . ARG A 1 207 ? -17.278 -7.348 11.439 1.00 93.44 207 ARG A O 1
ATOM 1582 N N . ALA A 1 208 ? -18.455 -8.684 10.072 1.00 93.12 208 ALA A N 1
ATOM 1583 C CA . ALA A 1 208 ? -19.619 -7.807 9.993 1.00 93.12 208 ALA A CA 1
ATOM 1584 C C . ALA A 1 208 ? -20.362 -7.771 11.336 1.00 93.12 208 ALA A C 1
ATOM 1586 O O . ALA A 1 208 ? -20.586 -6.690 11.883 1.00 93.12 208 ALA A O 1
ATOM 1587 N N . ALA A 1 209 ? -20.603 -8.939 11.942 1.00 94.62 209 ALA A N 1
ATOM 1588 C CA . ALA A 1 209 ? -21.150 -9.035 13.294 1.00 94.62 209 ALA A CA 1
ATOM 1589 C C . ALA A 1 209 ? -20.237 -8.378 14.353 1.00 94.62 209 ALA A C 1
ATOM 1591 O O . ALA A 1 209 ? -20.727 -7.627 15.194 1.00 94.62 209 ALA A O 1
ATOM 1592 N N . ASP A 1 210 ? -18.913 -8.565 14.269 1.00 97.50 210 ASP A N 1
ATOM 1593 C CA . ASP A 1 210 ? -17.938 -7.871 15.126 1.00 97.50 210 ASP A CA 1
ATOM 1594 C C . ASP A 1 210 ? -18.035 -6.341 14.975 1.00 97.50 210 ASP A C 1
ATOM 1596 O O . ASP A 1 210 ? -17.958 -5.619 15.964 1.00 97.50 210 ASP A O 1
ATOM 1600 N N . THR A 1 211 ? -18.237 -5.830 13.755 1.00 97.44 211 THR A N 1
ATOM 1601 C CA . THR A 1 211 ? -18.355 -4.384 13.487 1.00 97.44 211 THR A CA 1
ATOM 1602 C C . THR A 1 211 ? -19.620 -3.791 14.110 1.00 97.44 211 THR A C 1
ATOM 1604 O O . THR A 1 211 ? -19.564 -2.726 14.728 1.00 97.44 211 THR A O 1
ATOM 1607 N N . LEU A 1 212 ? -20.756 -4.488 13.997 1.00 96.44 212 LEU A N 1
ATOM 1608 C CA . LEU A 1 212 ? -22.013 -4.088 14.640 1.00 96.44 212 LEU A CA 1
ATOM 1609 C C . LEU A 1 212 ? -21.885 -4.122 16.173 1.00 96.44 212 LEU A C 1
ATOM 1611 O O . LEU A 1 212 ? -22.225 -3.149 16.844 1.00 96.44 212 LEU A O 1
ATOM 1615 N N . PHE A 1 213 ? -21.289 -5.184 16.719 1.00 98.12 213 PHE A N 1
ATOM 1616 C CA . PHE A 1 213 ? -21.015 -5.314 18.151 1.00 98.12 213 PHE A CA 1
ATOM 1617 C C . PHE A 1 213 ? -20.056 -4.231 18.684 1.00 98.12 213 PHE A C 1
ATOM 1619 O O . PHE A 1 213 ? -20.247 -3.720 19.793 1.00 98.12 213 PHE A O 1
ATOM 1626 N N . VAL A 1 214 ? -19.050 -3.823 17.900 1.00 98.38 214 VAL A N 1
ATOM 1627 C CA . VAL A 1 214 ? -18.171 -2.688 18.228 1.00 98.38 214 VAL A CA 1
ATOM 1628 C C . VAL A 1 214 ? -18.952 -1.372 18.238 1.00 98.38 214 VAL A C 1
ATOM 1630 O O . VAL A 1 214 ? -18.800 -0.602 19.184 1.00 98.38 214 VAL A O 1
ATOM 1633 N N . LEU A 1 215 ? -19.820 -1.118 17.253 1.00 97.81 215 LEU A N 1
ATOM 1634 C CA . LEU A 1 215 ? -20.672 0.081 17.221 1.00 97.81 215 LEU A CA 1
ATOM 1635 C C . LEU A 1 215 ? -21.579 0.185 18.451 1.00 97.81 215 LEU A C 1
ATOM 1637 O O . LEU A 1 215 ? -21.665 1.250 19.068 1.00 97.81 215 LEU A O 1
ATOM 1641 N N . ASP A 1 216 ? -22.210 -0.917 18.846 1.00 96.94 216 ASP A N 1
ATOM 1642 C CA . ASP A 1 216 ? -23.063 -0.947 20.034 1.00 96.94 216 ASP A CA 1
ATOM 1643 C C . ASP A 1 216 ? -22.234 -0.869 21.328 1.00 96.94 216 ASP A C 1
ATOM 1645 O O . ASP A 1 216 ? -22.612 -0.169 22.266 1.00 96.94 216 ASP A O 1
ATOM 1649 N N . SER A 1 217 ? -21.032 -1.453 21.360 1.00 97.94 217 SER A N 1
ATOM 1650 C CA . SER A 1 217 ? -20.082 -1.290 22.472 1.00 97.94 217 SER A CA 1
ATOM 1651 C C . SER A 1 217 ? -19.577 0.150 22.632 1.00 97.94 217 SER A C 1
ATOM 1653 O O . SER A 1 217 ? -19.405 0.610 23.765 1.00 97.94 217 SER A O 1
ATOM 1655 N N . ILE A 1 218 ? -19.382 0.892 21.535 1.00 97.12 218 ILE A N 1
ATOM 1656 C CA . ILE A 1 218 ? -19.112 2.339 21.570 1.00 97.12 218 ILE A CA 1
ATOM 1657 C C . ILE A 1 218 ? -20.345 3.077 22.109 1.00 97.12 218 ILE A C 1
ATOM 1659 O O . ILE A 1 218 ? -20.212 3.908 23.007 1.00 97.12 218 ILE A O 1
ATOM 1663 N N . LYS A 1 219 ? -21.553 2.743 21.630 1.00 94.62 219 LYS A N 1
ATOM 1664 C CA . LYS A 1 219 ? -22.811 3.359 22.089 1.00 94.62 219 LYS A CA 1
ATOM 1665 C C . LYS A 1 219 ? -23.075 3.138 23.584 1.00 94.62 219 LYS A C 1
ATOM 1667 O O . LYS A 1 219 ? -23.580 4.036 24.252 1.00 94.62 219 LYS A O 1
ATOM 1672 N N . CYS A 1 220 ? -22.687 1.984 24.121 1.00 93.50 220 CYS A N 1
ATOM 1673 C CA . CYS A 1 220 ? -22.760 1.655 25.547 1.00 93.50 220 CYS A CA 1
ATOM 1674 C C . CYS A 1 220 ? -21.571 2.179 26.381 1.00 93.50 220 CYS A C 1
ATOM 1676 O O . CYS A 1 220 ? -21.480 1.851 27.562 1.00 93.50 220 CYS A O 1
ATOM 1678 N N . GLY A 1 221 ? -20.633 2.939 25.802 1.00 93.31 221 GLY A N 1
ATOM 1679 C CA . GLY A 1 221 ? -19.477 3.499 26.517 1.00 93.31 221 GLY A CA 1
ATOM 1680 C C . GLY A 1 221 ? -18.391 2.488 26.921 1.00 93.31 221 GLY A C 1
ATOM 1681 O O . GLY A 1 221 ? -17.436 2.860 27.610 1.00 93.31 221 GLY A O 1
ATOM 1682 N N . LYS A 1 222 ? -18.486 1.223 26.475 1.00 94.94 222 LYS A N 1
ATOM 1683 C CA . LYS A 1 222 ? -17.447 0.194 26.697 1.00 94.94 222 LYS A CA 1
ATOM 1684 C C . LYS A 1 222 ? -16.136 0.570 25.995 1.00 94.94 222 LYS A C 1
ATOM 1686 O O . LYS A 1 222 ? -15.058 0.266 26.496 1.00 94.94 222 LYS A O 1
ATOM 1691 N N . VAL A 1 223 ? -16.231 1.273 24.865 1.00 94.94 223 VAL A N 1
ATOM 1692 C CA . VAL A 1 223 ? -15.101 1.924 24.188 1.00 94.94 223 VAL A CA 1
ATOM 1693 C C . VAL A 1 223 ? -15.099 3.399 24.577 1.00 94.94 223 VAL A C 1
ATOM 1695 O O . VAL A 1 223 ? -16.057 4.113 24.285 1.00 94.94 223 VAL A O 1
ATOM 1698 N N . ASN A 1 224 ? -14.038 3.867 25.235 1.00 87.06 224 ASN A N 1
ATOM 1699 C CA . ASN A 1 224 ? -13.948 5.244 25.719 1.00 87.06 224 ASN A CA 1
ATOM 1700 C C . ASN A 1 224 ? -12.554 5.856 25.514 1.00 87.06 224 ASN A C 1
ATOM 1702 O O . ASN A 1 224 ? -11.541 5.163 25.441 1.00 87.06 224 ASN A O 1
ATOM 1706 N N . VAL A 1 225 ? -12.530 7.187 25.428 1.00 86.44 225 VAL A N 1
ATOM 1707 C CA . VAL A 1 225 ? -11.329 8.028 25.483 1.00 86.44 225 VAL A CA 1
ATOM 1708 C C . VAL A 1 225 ? -11.617 9.120 26.508 1.00 86.44 225 VAL A C 1
ATOM 1710 O O . VAL A 1 225 ? -12.677 9.745 26.468 1.00 86.44 225 VAL A O 1
ATOM 1713 N N . ARG A 1 226 ? -10.699 9.365 27.448 1.00 84.56 226 ARG A N 1
ATOM 1714 C CA . ARG A 1 226 ? -10.909 10.366 28.505 1.00 84.56 226 ARG A CA 1
ATOM 1715 C C . ARG A 1 226 ? -11.119 11.755 27.889 1.00 84.56 226 ARG A C 1
ATOM 1717 O O . ARG A 1 226 ? -10.246 12.259 27.191 1.00 84.56 226 ARG A O 1
ATOM 1724 N N . GLY A 1 227 ? -12.261 12.376 28.190 1.00 79.75 227 GLY A N 1
ATOM 1725 C CA . GLY A 1 227 ? -12.665 13.661 27.605 1.00 79.75 227 GLY A CA 1
ATOM 1726 C C . GLY A 1 227 ? -13.405 13.549 26.265 1.00 79.75 227 GLY A C 1
ATOM 1727 O O . GLY A 1 227 ? -13.668 14.575 25.646 1.00 79.75 227 GLY A O 1
ATOM 1728 N N . CYS A 1 228 ? -13.765 12.342 25.815 1.00 83.12 228 CYS A N 1
ATOM 1729 C CA . CYS A 1 228 ? -14.555 12.124 24.605 1.00 83.12 228 CYS A CA 1
ATOM 1730 C C . CYS A 1 228 ? -15.833 11.333 24.891 1.00 83.12 228 CYS A C 1
ATOM 1732 O O . CYS A 1 228 ? -15.769 10.205 25.380 1.00 83.12 228 CYS A O 1
ATOM 1734 N N . ASP A 1 229 ? -16.982 11.881 24.502 1.00 87.38 229 ASP A N 1
ATOM 1735 C CA . ASP A 1 229 ? -18.217 11.108 24.383 1.00 87.38 229 ASP A CA 1
ATOM 1736 C C . ASP A 1 229 ? -18.274 10.442 22.998 1.00 87.38 229 ASP A C 1
ATOM 1738 O O . ASP A 1 229 ? -18.827 10.993 22.043 1.00 87.38 229 ASP A O 1
ATOM 1742 N N . LEU A 1 230 ? -17.688 9.247 22.884 1.00 90.31 230 LEU A N 1
ATOM 1743 C CA . LEU A 1 230 ? -17.763 8.445 21.657 1.00 90.31 230 LEU A CA 1
ATOM 1744 C C . LEU A 1 230 ? -19.178 7.897 21.395 1.00 90.31 230 LEU A C 1
ATOM 1746 O O . LEU A 1 230 ? -19.532 7.660 20.240 1.00 90.31 230 LEU A O 1
ATOM 1750 N N . ALA A 1 231 ? -20.012 7.737 22.429 1.00 91.44 231 ALA A N 1
ATOM 1751 C CA . ALA A 1 231 ? -21.379 7.235 22.290 1.00 91.44 231 ALA A CA 1
ATOM 1752 C C . ALA A 1 231 ? -22.291 8.234 21.551 1.00 91.44 231 ALA A C 1
ATOM 1754 O O . ALA A 1 231 ? -23.218 7.824 20.843 1.00 91.44 231 ALA A O 1
ATOM 1755 N N . SER A 1 232 ? -21.998 9.536 21.643 1.00 89.81 232 SER A N 1
ATOM 1756 C CA . SER A 1 232 ? -22.630 10.575 20.814 1.00 89.81 232 SER A CA 1
ATOM 1757 C C . SER A 1 232 ? -22.296 10.468 19.315 1.00 89.81 232 SER A C 1
ATOM 1759 O O . SER A 1 232 ? -23.064 10.948 18.482 1.00 89.81 232 SER A O 1
ATOM 1761 N N . LEU A 1 233 ? -21.181 9.817 18.958 1.00 90.00 233 LEU A N 1
ATOM 1762 C CA . LEU A 1 233 ? -20.671 9.716 17.582 1.00 90.00 233 LEU A CA 1
ATOM 1763 C C . LEU A 1 233 ? -21.019 8.383 16.898 1.00 90.00 233 LEU A C 1
ATOM 1765 O O . LEU A 1 233 ? -20.964 8.289 15.672 1.00 90.00 233 LEU A O 1
ATOM 1769 N N . ALA A 1 234 ? -21.399 7.363 17.673 1.00 91.44 234 ALA A N 1
ATOM 1770 C CA . ALA A 1 234 ? -21.614 5.991 17.204 1.00 91.44 234 ALA A CA 1
ATOM 1771 C C . ALA A 1 234 ? -22.713 5.829 16.133 1.00 91.44 234 ALA A C 1
ATOM 1773 O O . ALA A 1 234 ? -22.693 4.852 15.389 1.00 91.44 234 ALA A O 1
ATOM 1774 N N . ASP A 1 235 ? -23.656 6.770 16.027 1.00 90.75 235 ASP A N 1
ATOM 1775 C CA . ASP A 1 235 ? -24.757 6.702 15.053 1.00 90.75 235 ASP A CA 1
ATOM 1776 C C . ASP A 1 235 ? -24.421 7.350 13.696 1.00 90.75 235 ASP A C 1
ATOM 1778 O O . ASP A 1 235 ? -25.267 7.385 12.801 1.00 90.75 235 ASP A O 1
ATOM 1782 N N . ARG A 1 236 ? -23.208 7.901 13.529 1.00 92.62 236 ARG A N 1
ATOM 1783 C CA . ARG A 1 236 ? -22.771 8.542 12.280 1.00 92.62 236 ARG A CA 1
ATOM 1784 C C . ARG A 1 236 ? -21.260 8.405 12.075 1.00 92.62 236 ARG A C 1
ATOM 1786 O O . ARG A 1 236 ? -20.507 9.364 12.262 1.00 92.62 236 ARG A O 1
ATOM 1793 N N . VAL A 1 237 ? -20.832 7.221 11.648 1.00 96.25 237 VAL A N 1
ATOM 1794 C CA . VAL A 1 237 ? -19.417 6.884 11.420 1.00 96.25 237 VAL A CA 1
ATOM 1795 C C . VAL A 1 237 ? -19.081 6.725 9.936 1.00 96.25 237 VAL A C 1
ATOM 1797 O O . VAL A 1 237 ? -19.946 6.411 9.117 1.00 96.25 237 VAL A O 1
ATOM 1800 N N . GLY A 1 238 ? -17.809 6.907 9.590 1.00 97.62 238 GLY A N 1
ATOM 1801 C CA . GLY A 1 238 ? -17.238 6.369 8.352 1.00 97.62 238 GLY A CA 1
ATOM 1802 C C . GLY A 1 238 ? -16.558 5.023 8.616 1.00 97.62 238 GLY A C 1
ATOM 1803 O O . GLY A 1 238 ? -16.229 4.711 9.759 1.00 97.62 238 GLY A O 1
ATOM 1804 N N . MET A 1 239 ? -16.318 4.221 7.581 1.00 98.19 239 MET A N 1
ATOM 1805 C CA . MET A 1 239 ? -15.568 2.968 7.704 1.00 98.19 239 MET A CA 1
ATOM 1806 C C . MET A 1 239 ? -14.596 2.783 6.542 1.00 98.19 239 MET A C 1
ATOM 1808 O O . MET A 1 239 ? -14.944 3.025 5.389 1.00 98.19 239 MET A O 1
ATOM 1812 N N . PHE A 1 240 ? -13.384 2.323 6.830 1.00 98.12 240 PHE A N 1
ATOM 1813 C CA . PHE A 1 240 ? -12.399 1.948 5.820 1.00 98.12 240 PHE A CA 1
ATOM 1814 C C . PHE A 1 240 ? -11.604 0.715 6.244 1.00 98.12 240 PHE A C 1
ATOM 1816 O O . PHE A 1 240 ? -11.677 0.272 7.390 1.00 98.12 240 PHE A O 1
ATOM 1823 N N . GLY A 1 241 ? -10.862 0.131 5.311 1.00 97.44 241 GLY A N 1
ATOM 1824 C CA . GLY A 1 241 ? -10.052 -1.037 5.611 1.00 97.44 241 GLY A CA 1
ATOM 1825 C C . GLY A 1 241 ? -9.263 -1.546 4.420 1.00 97.44 241 GLY A C 1
ATOM 1826 O O . GLY A 1 241 ? -9.538 -1.183 3.274 1.00 97.44 241 GLY A O 1
ATOM 1827 N N . HIS A 1 242 ? -8.297 -2.408 4.716 1.00 95.75 242 HIS A N 1
ATOM 1828 C CA . HIS A 1 242 ? -7.462 -3.105 3.739 1.00 95.75 242 HIS A CA 1
ATOM 1829 C C . HIS A 1 242 ? -8.001 -4.499 3.431 1.00 95.75 242 HIS A C 1
ATOM 1831 O O . HIS A 1 242 ? -8.443 -5.205 4.339 1.00 95.75 242 HIS A O 1
ATOM 1837 N N . SER A 1 243 ? -7.913 -4.927 2.168 1.00 92.00 243 SER A N 1
ATOM 1838 C CA . SER A 1 243 ? -8.199 -6.304 1.755 1.00 92.00 243 SER A CA 1
ATOM 1839 C C . SER A 1 243 ? -9.596 -6.750 2.235 1.00 92.00 243 SER A C 1
ATOM 1841 O O . SER A 1 243 ? -10.586 -6.075 1.949 1.00 92.00 243 SER A O 1
ATOM 1843 N N . LEU A 1 244 ? -9.715 -7.834 3.008 1.00 89.06 244 LEU A N 1
ATOM 1844 C CA . LEU A 1 244 ? -10.997 -8.286 3.564 1.00 89.06 244 LEU A CA 1
ATOM 1845 C C . LEU A 1 244 ? -11.704 -7.213 4.423 1.00 89.06 244 LEU A C 1
ATOM 1847 O O . LEU A 1 244 ? -12.924 -7.077 4.352 1.00 89.06 244 LEU A O 1
ATOM 1851 N N . GLY A 1 245 ? -10.955 -6.395 5.171 1.00 93.19 245 GLY A N 1
ATOM 1852 C CA . GLY A 1 245 ? -11.480 -5.235 5.902 1.00 93.19 245 GLY A CA 1
ATOM 1853 C C . GLY A 1 245 ? -11.930 -4.081 4.995 1.00 93.19 245 GLY A C 1
ATOM 1854 O O . GLY A 1 245 ? -12.790 -3.287 5.374 1.00 93.19 245 GLY A O 1
ATOM 1855 N N . GLY A 1 246 ? -11.398 -4.007 3.775 1.00 92.81 246 GLY A N 1
ATOM 1856 C CA . GLY A 1 246 ? -11.832 -3.068 2.741 1.00 92.81 246 GLY A CA 1
ATOM 1857 C C . GLY A 1 246 ? -13.138 -3.488 2.068 1.00 92.81 246 GLY A C 1
ATOM 1858 O O . GLY A 1 246 ? -14.032 -2.659 1.904 1.00 92.81 246 GLY A O 1
ATOM 1859 N N . GLN A 1 247 ? -13.314 -4.786 1.787 1.00 88.31 247 GLN A N 1
ATOM 1860 C CA . GLN A 1 247 ? -14.630 -5.339 1.438 1.00 88.31 247 GLN A CA 1
ATOM 1861 C C . GLN A 1 247 ? -15.648 -5.058 2.558 1.00 88.31 247 GLN A C 1
ATOM 1863 O O . GLN A 1 247 ? -16.789 -4.665 2.292 1.00 88.31 247 GLN A O 1
ATOM 1868 N N . LEU A 1 248 ? -15.240 -5.289 3.809 1.00 91.69 248 LEU A N 1
ATOM 1869 C CA . LEU A 1 248 ? -16.100 -5.174 4.981 1.00 91.69 248 LEU A CA 1
ATOM 1870 C C . LEU A 1 248 ? -16.733 -3.784 5.116 1.00 91.69 248 LEU A C 1
ATOM 1872 O O . LEU A 1 248 ? -17.869 -3.694 5.575 1.00 91.69 248 LEU A O 1
ATOM 1876 N N . SER A 1 249 ? -16.061 -2.717 4.664 1.00 94.19 249 SER A N 1
ATOM 1877 C CA . SER A 1 249 ? -16.623 -1.361 4.700 1.00 94.19 249 SER A CA 1
ATOM 1878 C C . SER A 1 249 ? -17.909 -1.216 3.880 1.00 94.19 249 SER A C 1
ATOM 1880 O O . SER A 1 249 ? -18.784 -0.448 4.272 1.00 94.19 249 SER A O 1
ATOM 1882 N N . LEU A 1 250 ? -18.074 -1.978 2.787 1.00 90.44 250 LEU A N 1
ATOM 1883 C CA . LEU A 1 250 ? -19.344 -2.048 2.056 1.00 90.44 250 LEU A CA 1
ATOM 1884 C C . LEU A 1 250 ? -20.338 -2.943 2.789 1.00 90.44 250 LEU A C 1
ATOM 1886 O O . LEU A 1 250 ? -21.467 -2.534 3.031 1.00 90.44 250 LEU A O 1
ATOM 1890 N N . VAL A 1 251 ? -19.916 -4.154 3.160 1.00 88.88 251 VAL A N 1
ATOM 1891 C CA . VAL A 1 251 ? -20.794 -5.163 3.773 1.00 88.88 251 VAL A CA 1
ATOM 1892 C C . VAL A 1 251 ? -21.443 -4.643 5.057 1.00 88.88 251 VAL A C 1
ATOM 1894 O O . VAL A 1 251 ? -22.662 -4.704 5.195 1.00 88.88 251 VAL A O 1
ATOM 1897 N N . ALA A 1 252 ? -20.653 -4.071 5.968 1.00 91.38 252 ALA A N 1
ATOM 1898 C CA . ALA A 1 252 ? -21.161 -3.495 7.207 1.00 91.38 252 ALA A CA 1
ATOM 1899 C C . ALA A 1 252 ? -22.056 -2.274 6.936 1.00 91.38 252 ALA A C 1
ATOM 1901 O O . ALA A 1 252 ? -23.099 -2.125 7.572 1.00 91.38 252 ALA A O 1
ATOM 1902 N N . MET A 1 253 ? -21.716 -1.434 5.948 1.00 90.81 253 MET A N 1
ATOM 1903 C CA . MET A 1 253 ? -22.571 -0.316 5.537 1.00 90.81 253 MET A CA 1
ATOM 1904 C C . MET A 1 253 ? -23.940 -0.804 5.040 1.00 90.81 253 MET A C 1
ATOM 1906 O O . MET A 1 253 ? -24.963 -0.237 5.417 1.00 90.81 253 MET A O 1
ATOM 1910 N N . LEU A 1 254 ? -24.007 -1.897 4.278 1.00 87.56 254 LEU A N 1
ATOM 1911 C CA . LEU A 1 254 ? -25.281 -2.484 3.840 1.00 87.56 254 LEU A CA 1
ATOM 1912 C C . LEU A 1 254 ? -26.108 -3.099 4.988 1.00 87.56 254 LEU A C 1
ATOM 1914 O O . LEU A 1 254 ? -27.311 -3.277 4.824 1.00 87.56 254 LEU A O 1
ATOM 1918 N N . GLN A 1 255 ? -25.503 -3.385 6.146 1.00 88.69 255 GLN A N 1
ATOM 1919 C CA . GLN A 1 255 ? -26.186 -3.959 7.316 1.00 88.69 255 GLN A CA 1
ATOM 1920 C C . GLN A 1 255 ? -26.621 -2.933 8.376 1.00 88.69 255 GLN A C 1
ATOM 1922 O O . GLN A 1 255 ? -27.468 -3.247 9.210 1.00 88.69 255 GLN A O 1
ATOM 1927 N N . THR A 1 256 ? -26.079 -1.710 8.377 1.00 90.25 256 THR A N 1
ATOM 1928 C CA . THR A 1 256 ? -26.483 -0.664 9.332 1.00 90.25 256 THR A CA 1
ATOM 1929 C C . THR A 1 256 ? -26.455 0.733 8.730 1.00 90.25 256 THR A C 1
ATOM 1931 O O . THR A 1 256 ? -25.531 1.090 8.005 1.00 90.25 256 THR A O 1
ATOM 1934 N N . ASN A 1 257 ? -27.437 1.565 9.083 1.00 91.62 257 ASN A N 1
ATOM 1935 C CA . ASN A 1 257 ? -27.489 2.978 8.698 1.00 91.62 257 ASN A CA 1
ATOM 1936 C C . ASN A 1 257 ? -26.504 3.873 9.482 1.00 91.62 257 ASN A C 1
ATOM 1938 O O . ASN A 1 257 ? -26.273 5.007 9.066 1.00 91.62 257 ASN A O 1
ATOM 1942 N N . LYS A 1 258 ? -25.902 3.368 10.573 1.00 94.94 258 LYS A N 1
ATOM 1943 C CA . LYS A 1 258 ? -24.914 4.094 11.397 1.00 94.94 258 LYS A CA 1
ATOM 1944 C C . LYS A 1 258 ? -23.615 4.395 10.639 1.00 94.94 258 LYS A C 1
ATOM 1946 O O . LYS A 1 258 ? -22.969 5.413 10.891 1.00 94.94 258 LYS A O 1
ATOM 1951 N N . ILE A 1 259 ? -23.232 3.519 9.706 1.00 95.50 259 ILE A N 1
ATOM 1952 C CA . ILE A 1 259 ? -22.112 3.744 8.784 1.00 95.50 259 ILE A CA 1
ATOM 1953 C C . ILE A 1 259 ? -22.654 4.543 7.598 1.00 95.50 259 ILE A C 1
ATOM 1955 O O . ILE A 1 259 ? -23.534 4.072 6.875 1.00 95.50 259 ILE A O 1
ATOM 1959 N N . ILE A 1 260 ? -22.142 5.760 7.409 1.00 93.69 260 ILE A N 1
ATOM 1960 C CA . ILE A 1 260 ? -22.644 6.712 6.407 1.00 93.69 260 ILE A CA 1
ATOM 1961 C C . ILE A 1 260 ? -21.698 6.947 5.225 1.00 93.69 260 ILE A C 1
ATOM 1963 O O . ILE A 1 260 ? -22.098 7.604 4.269 1.00 93.69 260 ILE A O 1
ATOM 1967 N N . ALA A 1 261 ? -20.466 6.438 5.281 1.00 94.38 261 ALA A N 1
ATOM 1968 C CA . ALA A 1 261 ? -19.489 6.499 4.195 1.00 94.38 261 ALA A CA 1
ATOM 1969 C C . ALA A 1 261 ? -18.509 5.319 4.300 1.00 94.38 261 ALA A C 1
ATOM 1971 O O . ALA A 1 261 ? -18.019 5.034 5.396 1.00 94.38 261 ALA A O 1
ATOM 1972 N N . GLY A 1 262 ? -18.202 4.659 3.180 1.00 95.25 262 GLY A N 1
ATOM 1973 C CA . GLY A 1 262 ? -17.304 3.495 3.136 1.00 95.25 262 GLY A CA 1
ATOM 1974 C C . GLY A 1 262 ? -16.116 3.683 2.187 1.00 95.25 262 GLY A C 1
ATOM 1975 O O . GLY A 1 262 ? -16.287 4.249 1.113 1.00 95.25 262 GLY A O 1
ATOM 1976 N N . SER A 1 263 ? -14.929 3.187 2.548 1.00 95.44 263 SER A N 1
ATOM 1977 C CA . SER A 1 263 ? -13.767 3.114 1.647 1.00 95.44 263 SER A CA 1
ATOM 1978 C C . SER A 1 263 ? -13.137 1.722 1.614 1.00 95.44 263 SER A C 1
ATOM 1980 O O . SER A 1 263 ? -13.001 1.061 2.646 1.00 95.44 263 SER A O 1
ATOM 1982 N N . ASN A 1 264 ? -12.723 1.289 0.428 1.00 93.31 264 ASN A N 1
ATOM 1983 C CA . ASN A 1 264 ? -12.035 0.029 0.182 1.00 93.31 264 ASN A CA 1
ATOM 1984 C C . ASN A 1 264 ? -10.594 0.265 -0.285 1.00 93.31 264 ASN A C 1
ATOM 1986 O O . ASN A 1 264 ? -10.389 0.907 -1.316 1.00 93.31 264 ASN A O 1
ATOM 1990 N N . MET A 1 265 ? -9.615 -0.291 0.433 1.00 93.81 265 MET A N 1
ATOM 1991 C CA . MET A 1 265 ? -8.209 -0.359 0.017 1.00 93.81 265 MET A CA 1
ATOM 1992 C C . MET A 1 265 ? -7.891 -1.772 -0.487 1.00 93.81 265 MET A C 1
ATOM 1994 O O . MET A 1 265 ? -7.600 -2.675 0.300 1.00 93.81 265 MET A O 1
ATOM 1998 N N . ASP A 1 266 ? -7.983 -1.952 -1.802 1.00 89.62 266 ASP A N 1
ATOM 1999 C CA . ASP A 1 266 ? -7.739 -3.195 -2.549 1.00 89.62 266 ASP A CA 1
ATOM 2000 C C . ASP A 1 266 ? -8.418 -4.461 -1.987 1.00 89.62 266 ASP A C 1
ATOM 2002 O O . ASP A 1 266 ? -7.927 -5.580 -2.114 1.00 89.62 266 ASP A O 1
ATOM 2006 N N . GLY A 1 267 ? -9.585 -4.301 -1.367 1.00 86.62 267 GLY A N 1
ATOM 2007 C CA . GLY A 1 267 ? -10.442 -5.406 -0.965 1.00 86.62 267 GLY A CA 1
ATOM 2008 C C . GLY A 1 267 ? -11.114 -6.072 -2.148 1.00 86.62 267 GLY A C 1
ATOM 2009 O O . GLY A 1 267 ? -11.699 -5.414 -3.015 1.00 86.62 267 GLY A O 1
ATOM 2010 N N . TRP A 1 268 ? -11.027 -7.397 -2.171 1.00 80.25 268 TRP A N 1
ATOM 2011 C CA . TRP A 1 268 ? -11.684 -8.254 -3.148 1.00 80.25 268 TRP A CA 1
ATOM 2012 C C . TRP A 1 268 ? -13.038 -8.686 -2.599 1.00 80.25 268 TRP A C 1
ATOM 2014 O O . TRP A 1 268 ? -13.124 -9.066 -1.437 1.00 80.25 268 TRP A O 1
ATOM 2024 N N . PHE A 1 269 ? -14.095 -8.587 -3.405 1.00 77.00 269 PHE A N 1
ATOM 2025 C CA . PHE A 1 269 ? -15.461 -8.811 -2.936 1.00 77.00 269 PHE A CA 1
ATOM 2026 C C . PHE A 1 269 ? -15.838 -10.290 -3.039 1.00 77.00 269 PHE A C 1
ATOM 2028 O O . PHE A 1 269 ? -16.114 -10.797 -4.123 1.00 77.00 269 PHE A O 1
ATOM 2035 N N . TRP A 1 270 ? -15.864 -10.974 -1.900 1.00 72.69 270 TRP A N 1
ATOM 2036 C CA . TRP A 1 270 ? -16.327 -12.355 -1.771 1.00 72.69 270 TRP A CA 1
ATOM 2037 C C . TRP A 1 270 ? -17.790 -12.376 -1.327 1.00 72.69 270 TRP A C 1
ATOM 2039 O O . TRP A 1 270 ? -18.136 -11.725 -0.344 1.00 72.69 270 TRP A O 1
ATOM 2049 N N . ASN A 1 271 ? -18.663 -13.130 -1.994 1.00 63.88 271 ASN A N 1
ATOM 2050 C CA . ASN A 1 271 ? -20.039 -13.269 -1.509 1.00 63.88 271 ASN A CA 1
ATOM 2051 C C . ASN A 1 271 ? -20.044 -13.998 -0.154 1.00 63.88 271 ASN A C 1
ATOM 2053 O O . ASN A 1 271 ? -19.471 -15.083 -0.035 1.00 63.88 271 ASN A O 1
ATOM 2057 N N . GLY A 1 272 ? -20.665 -13.379 0.856 1.00 57.78 272 GLY A N 1
ATOM 2058 C CA . GLY A 1 272 ? -20.885 -13.977 2.173 1.00 57.78 272 GLY A CA 1
ATOM 2059 C C . GLY A 1 272 ? -21.830 -15.175 2.109 1.00 57.78 272 GLY A C 1
ATOM 2060 O O . GLY A 1 272 ? -22.551 -15.349 1.125 1.00 57.78 272 GLY A O 1
ATOM 2061 N N . ALA A 1 273 ? -21.852 -15.991 3.166 1.00 50.69 273 ALA A N 1
ATOM 2062 C CA . ALA A 1 273 ? -22.898 -17.005 3.314 1.00 50.69 273 ALA A CA 1
ATOM 2063 C C . ALA A 1 273 ? -24.174 -16.372 3.894 1.00 50.69 273 ALA A C 1
ATOM 2065 O O . ALA A 1 273 ? -25.273 -16.700 3.454 1.00 50.69 273 ALA A O 1
ATOM 2066 N N . ASN A 1 274 ? -24.009 -15.434 4.836 1.00 53.03 274 ASN A N 1
ATOM 2067 C CA . ASN A 1 274 ? -25.090 -14.651 5.441 1.00 53.03 274 ASN A CA 1
ATOM 2068 C C . ASN A 1 274 ? -24.924 -13.129 5.262 1.00 53.03 274 ASN A C 1
ATOM 2070 O O . ASN A 1 274 ? -25.904 -12.393 5.386 1.00 53.03 274 ASN A O 1
ATOM 2074 N N . ALA A 1 275 ? -23.716 -12.623 4.988 1.00 52.91 275 ALA A N 1
ATOM 2075 C CA . ALA A 1 275 ? -23.522 -11.224 4.626 1.00 52.91 275 ALA A CA 1
ATOM 2076 C C . ALA A 1 275 ? -24.162 -10.904 3.269 1.00 52.91 275 ALA A C 1
ATOM 2078 O O . ALA A 1 275 ? -24.206 -11.741 2.368 1.00 52.91 275 ALA A O 1
ATOM 2079 N N . THR A 1 276 ? -24.638 -9.664 3.141 1.00 56.94 276 THR A N 1
ATOM 2080 C CA . THR A 1 276 ? -25.432 -9.165 2.017 1.00 56.94 276 THR A CA 1
ATOM 2081 C C . THR A 1 276 ? -24.858 -9.603 0.672 1.00 56.94 276 THR A C 1
ATOM 2083 O O . THR A 1 276 ? -23.725 -9.252 0.337 1.00 56.94 276 THR A O 1
ATOM 2086 N N . ASN A 1 277 ? -25.639 -10.361 -0.103 1.00 64.31 277 ASN A N 1
ATOM 2087 C CA . ASN A 1 277 ? -25.204 -10.862 -1.401 1.00 64.31 277 ASN A CA 1
ATOM 2088 C C . ASN A 1 277 ? -24.927 -9.680 -2.344 1.00 64.31 277 ASN A C 1
ATOM 2090 O O . ASN A 1 277 ? -25.848 -9.016 -2.811 1.00 64.31 277 ASN A O 1
ATOM 2094 N N . LEU A 1 278 ? -23.653 -9.438 -2.660 1.00 68.56 278 LEU A N 1
ATOM 2095 C CA . LEU A 1 278 ? -23.212 -8.300 -3.476 1.00 68.56 278 LEU A CA 1
ATOM 2096 C C . LEU A 1 278 ? -23.545 -8.457 -4.972 1.00 68.56 278 LEU A C 1
ATOM 2098 O O . LEU A 1 278 ? -23.187 -7.599 -5.778 1.00 68.56 278 LEU A O 1
ATOM 2102 N N . THR A 1 279 ? -24.237 -9.537 -5.344 1.00 64.00 279 THR A N 1
ATOM 2103 C CA . THR A 1 279 ? -24.853 -9.728 -6.666 1.00 64.00 279 THR A CA 1
ATOM 2104 C C . THR A 1 279 ? -26.366 -9.471 -6.677 1.00 64.00 279 THR A C 1
ATOM 2106 O O . THR A 1 279 ? -26.944 -9.412 -7.760 1.00 64.00 279 THR A O 1
ATOM 2109 N N . ASP A 1 280 ? -27.005 -9.284 -5.515 1.00 67.38 280 ASP A N 1
ATOM 2110 C CA . ASP A 1 280 ? -28.443 -9.015 -5.402 1.00 67.38 280 ASP A CA 1
ATOM 2111 C C . ASP A 1 280 ? -28.744 -7.510 -5.574 1.00 67.38 280 ASP A C 1
ATOM 2113 O O . ASP A 1 280 ? -28.280 -6.696 -4.770 1.00 67.38 280 ASP A O 1
ATOM 2117 N N . PRO A 1 281 ? -29.538 -7.093 -6.580 1.00 64.75 281 PRO A N 1
ATOM 2118 C CA . PRO A 1 281 ? -29.951 -5.700 -6.732 1.00 64.75 281 PRO A CA 1
ATOM 2119 C C . PRO A 1 281 ? -30.768 -5.147 -5.554 1.00 64.75 281 PRO A C 1
ATOM 2121 O O . PRO A 1 281 ? -30.808 -3.929 -5.386 1.00 64.75 281 PRO A O 1
ATOM 2124 N N . SER A 1 282 ? -31.406 -5.987 -4.726 1.00 68.06 282 SER A N 1
ATOM 2125 C CA . SER A 1 282 ? -32.140 -5.517 -3.540 1.00 68.06 282 SER A CA 1
ATOM 2126 C C . SER A 1 282 ? -31.217 -4.965 -2.451 1.00 68.06 282 SER A C 1
ATOM 2128 O O . SER A 1 282 ? -31.667 -4.225 -1.580 1.00 68.06 282 SER A O 1
ATOM 2130 N N . ALA A 1 283 ? -29.927 -5.305 -2.501 1.00 70.50 283 ALA A N 1
ATOM 2131 C CA . ALA A 1 283 ? -28.896 -4.777 -1.618 1.00 70.50 283 ALA A CA 1
ATOM 2132 C C . ALA A 1 283 ? -28.475 -3.336 -1.962 1.00 70.50 283 ALA A C 1
ATOM 2134 O O . ALA A 1 283 ? -27.553 -2.812 -1.337 1.00 70.50 283 ALA A O 1
ATOM 2135 N N . ALA A 1 284 ? -29.067 -2.717 -2.991 1.00 69.31 284 ALA A N 1
ATOM 2136 C CA . ALA A 1 284 ? -28.557 -1.474 -3.547 1.00 69.31 284 ALA A CA 1
ATOM 2137 C C . ALA A 1 284 ? -28.607 -0.297 -2.561 1.00 69.31 284 ALA A C 1
ATOM 2139 O O . ALA A 1 284 ? -29.658 0.066 -2.033 1.00 69.31 284 ALA A O 1
ATOM 2140 N N . ASP A 1 285 ? -27.461 0.358 -2.381 1.00 75.31 285 ASP A N 1
ATOM 2141 C CA . ASP A 1 285 ? -27.363 1.611 -1.637 1.00 75.31 285 ASP A CA 1
ATOM 2142 C C . ASP A 1 285 ? -27.399 2.772 -2.625 1.00 75.31 285 ASP A C 1
ATOM 2144 O O . ASP A 1 285 ? -26.497 2.908 -3.448 1.00 75.31 285 ASP A O 1
ATOM 2148 N N . ALA A 1 286 ? -28.450 3.588 -2.584 1.00 67.38 286 ALA A N 1
ATOM 2149 C CA . ALA A 1 286 ? -28.635 4.721 -3.492 1.00 67.38 286 ALA A CA 1
ATOM 2150 C C . ALA A 1 286 ? -28.161 6.063 -2.915 1.00 67.38 286 ALA A C 1
ATOM 2152 O O . ALA A 1 286 ? -28.310 7.102 -3.565 1.00 67.38 286 ALA A O 1
ATOM 2153 N N . HIS A 1 287 ? -27.645 6.083 -1.683 1.00 80.25 287 HIS A N 1
ATOM 2154 C CA . HIS A 1 287 ? -27.555 7.322 -0.907 1.00 80.25 287 HIS A CA 1
ATOM 2155 C C . HIS A 1 287 ? -26.196 7.551 -0.253 1.00 80.25 287 HIS A C 1
ATOM 2157 O O . HIS A 1 287 ? -25.761 8.703 -0.173 1.00 80.25 287 HIS A O 1
ATOM 2163 N N . ARG A 1 288 ? -25.514 6.502 0.216 1.00 90.31 288 ARG A N 1
ATOM 2164 C CA . ARG A 1 288 ? -24.273 6.670 0.980 1.00 90.31 288 ARG A CA 1
ATOM 2165 C C . ARG A 1 288 ? -23.036 6.633 0.086 1.00 90.31 288 ARG A C 1
ATOM 2167 O O . ARG A 1 288 ? -22.910 5.730 -0.740 1.00 90.31 288 ARG A O 1
ATOM 2174 N N . PRO A 1 289 ? -22.117 7.602 0.241 1.00 91.75 289 PRO A N 1
ATOM 2175 C CA . PRO A 1 289 ? -20.921 7.686 -0.575 1.00 91.75 289 PRO A CA 1
ATOM 2176 C C . PRO A 1 289 ? -19.958 6.518 -0.340 1.00 91.75 289 PRO A C 1
ATOM 2178 O O . PRO A 1 289 ? -19.788 6.051 0.790 1.00 91.75 289 PRO A O 1
ATOM 2181 N N . TYR A 1 290 ? -19.275 6.092 -1.405 1.00 90.88 290 TYR A N 1
ATOM 2182 C CA . TYR A 1 290 ? -18.325 4.980 -1.351 1.00 90.88 290 TYR A CA 1
ATOM 2183 C C . TYR A 1 290 ? -17.092 5.170 -2.240 1.00 90.88 290 TYR A C 1
ATOM 2185 O O . TYR A 1 290 ? -17.197 5.583 -3.398 1.00 90.88 290 TYR A O 1
ATOM 2193 N N . SER A 1 291 ? -15.921 4.807 -1.731 1.00 90.31 291 SER A N 1
ATOM 2194 C CA . SER A 1 291 ? -14.646 4.867 -2.450 1.00 90.31 291 SER A CA 1
ATOM 2195 C C . SER A 1 291 ? -14.002 3.491 -2.618 1.00 90.31 291 SER A C 1
ATOM 2197 O O . SER A 1 291 ? -13.991 2.677 -1.700 1.00 90.31 291 SER A O 1
ATOM 2199 N N . ASN A 1 292 ? -13.436 3.229 -3.797 1.00 86.62 292 ASN A N 1
ATOM 2200 C CA . ASN A 1 292 ? -12.698 2.003 -4.100 1.00 86.62 292 ASN A CA 1
ATOM 2201 C C . ASN A 1 292 ? -11.315 2.358 -4.671 1.00 86.62 292 ASN A C 1
ATOM 2203 O O . ASN A 1 292 ? -11.214 2.847 -5.799 1.00 86.62 292 ASN A O 1
ATOM 2207 N N . LEU A 1 293 ? -10.258 2.141 -3.889 1.00 88.69 293 LEU A N 1
ATOM 2208 C CA . LEU A 1 293 ? -8.867 2.396 -4.260 1.00 88.69 293 LEU A CA 1
ATOM 2209 C C . LEU A 1 293 ? -8.155 1.057 -4.451 1.00 88.69 293 LEU A C 1
ATOM 2211 O O . LEU A 1 293 ? -7.967 0.316 -3.490 1.00 88.69 293 LEU A O 1
ATOM 2215 N N . ARG A 1 294 ? -7.785 0.737 -5.690 1.00 86.00 294 ARG A N 1
ATOM 2216 C CA . ARG A 1 294 ? -7.312 -0.597 -6.088 1.00 86.00 294 ARG A CA 1
ATOM 2217 C C . ARG A 1 294 ? -5.846 -0.618 -6.504 1.00 86.00 294 ARG A C 1
ATOM 2219 O O . ARG A 1 294 ? -5.329 0.378 -7.018 1.00 86.00 294 ARG A O 1
ATOM 2226 N N . SER A 1 295 ? -5.221 -1.782 -6.356 1.00 86.75 295 SER A N 1
ATOM 2227 C CA . SER A 1 295 ? -3.906 -2.075 -6.919 1.00 86.75 295 SER A CA 1
ATOM 2228 C C . SER A 1 295 ? -3.907 -2.147 -8.437 1.00 86.75 295 SER A C 1
ATOM 2230 O O . SER A 1 295 ? -4.953 -2.302 -9.075 1.00 86.75 295 SER A O 1
ATOM 2232 N N . ASP A 1 296 ? -2.706 -2.060 -9.006 1.00 83.69 296 ASP A N 1
ATOM 2233 C CA . ASP A 1 296 ? -2.467 -2.253 -10.426 1.00 83.69 296 ASP A CA 1
ATOM 2234 C C . ASP A 1 296 ? -2.808 -3.700 -10.838 1.00 83.69 296 ASP A C 1
ATOM 2236 O O . ASP A 1 296 ? -2.136 -4.642 -10.400 1.00 83.69 296 ASP A O 1
ATOM 2240 N N . PRO A 1 297 ? -3.827 -3.926 -11.693 1.00 73.88 297 PRO A N 1
ATOM 2241 C CA . PRO A 1 297 ? -4.213 -5.274 -12.100 1.00 73.88 297 PRO A CA 1
ATOM 2242 C C . PRO A 1 297 ? -3.121 -6.036 -12.860 1.00 73.88 297 PRO A C 1
ATOM 2244 O O . PRO A 1 297 ? -3.232 -7.255 -12.982 1.00 73.88 297 PRO A O 1
ATOM 2247 N N . ALA A 1 298 ? -2.096 -5.349 -13.380 1.00 72.25 298 ALA A N 1
ATOM 2248 C CA . ALA A 1 298 ? -0.960 -5.975 -14.054 1.00 72.25 298 ALA A CA 1
ATOM 2249 C C . ALA A 1 298 ? 0.061 -6.601 -13.084 1.00 72.25 298 ALA A C 1
ATOM 2251 O O . ALA A 1 298 ? 0.864 -7.425 -13.517 1.00 72.25 298 ALA A O 1
ATOM 2252 N N . LEU A 1 299 ? 0.034 -6.232 -11.796 1.00 70.31 299 LEU A N 1
ATOM 2253 C CA . LEU A 1 299 ? 0.949 -6.748 -10.766 1.00 70.31 299 LEU A CA 1
ATOM 2254 C C . LEU A 1 299 ? 0.301 -7.761 -9.809 1.00 70.31 299 LEU A C 1
ATOM 2256 O O . LEU A 1 299 ? 0.996 -8.361 -8.990 1.00 70.31 299 LEU A O 1
ATOM 2260 N N . LEU A 1 300 ? -1.016 -7.972 -9.902 1.00 65.06 300 LEU A N 1
ATOM 2261 C CA . LEU A 1 300 ? -1.724 -8.938 -9.062 1.00 65.06 300 LEU A CA 1
ATOM 2262 C C . LEU A 1 300 ? -1.421 -10.391 -9.497 1.00 65.06 300 LEU A C 1
ATOM 2264 O O . LEU A 1 300 ? -1.533 -10.694 -10.688 1.00 65.06 300 LEU A O 1
ATOM 2268 N N . PRO A 1 301 ? -1.112 -11.314 -8.559 1.00 60.53 301 PRO A N 1
ATOM 2269 C CA . PRO A 1 301 ? -0.881 -12.725 -8.872 1.00 60.53 301 PRO A CA 1
ATOM 2270 C C . PRO A 1 301 ? -2.054 -13.372 -9.621 1.00 60.53 301 PRO A C 1
ATOM 2272 O O . PRO A 1 301 ? -3.215 -13.116 -9.304 1.00 60.53 301 PRO A O 1
ATOM 2275 N N . ASP A 1 302 ? -1.785 -14.277 -10.567 1.00 59.94 302 ASP A N 1
ATOM 2276 C CA . ASP A 1 302 ? -2.839 -14.816 -11.443 1.00 59.94 302 ASP A CA 1
ATOM 2277 C C . ASP A 1 302 ? -3.974 -15.533 -10.698 1.00 59.94 302 ASP A C 1
ATOM 2279 O O . ASP A 1 302 ? -5.119 -15.481 -11.147 1.00 59.94 302 ASP A O 1
ATOM 2283 N N . PHE A 1 303 ? -3.723 -16.137 -9.532 1.00 56.12 303 PHE A N 1
ATOM 2284 C CA . PHE A 1 303 ? -4.802 -16.732 -8.737 1.00 56.12 303 PHE A CA 1
ATOM 2285 C C . PHE A 1 303 ? -5.798 -15.680 -8.218 1.00 56.12 303 PHE A C 1
ATOM 2287 O O . PHE A 1 303 ? -6.988 -15.965 -8.145 1.00 56.12 303 PHE A O 1
ATOM 2294 N N . VAL A 1 304 ? -5.361 -14.446 -7.944 1.00 56.41 304 VAL A N 1
ATOM 2295 C CA . VAL A 1 304 ? -6.234 -13.321 -7.557 1.00 56.41 304 VAL A CA 1
ATOM 2296 C C . VAL A 1 304 ? -7.160 -12.926 -8.709 1.00 56.41 304 VAL A C 1
ATOM 2298 O O . VAL A 1 304 ? -8.313 -12.556 -8.494 1.00 56.41 304 VAL A O 1
ATOM 2301 N N . ARG A 1 305 ? -6.677 -13.048 -9.950 1.00 53.75 305 ARG A N 1
ATOM 2302 C CA . ARG A 1 305 ? -7.441 -12.723 -11.165 1.00 53.75 305 ARG A CA 1
ATOM 2303 C C . ARG A 1 305 ? -8.546 -13.747 -11.457 1.00 53.75 305 ARG A C 1
ATOM 2305 O O . ARG A 1 305 ? -9.524 -13.382 -12.102 1.00 53.75 305 ARG A O 1
ATOM 2312 N N . HIS A 1 306 ? -8.403 -14.982 -10.963 1.00 49.22 306 HIS A N 1
ATOM 2313 C CA . HIS A 1 306 ? -9.306 -16.112 -11.237 1.00 49.22 306 HIS A CA 1
ATOM 2314 C C . HIS A 1 306 ? -10.088 -16.627 -10.012 1.00 49.22 306 HIS A C 1
ATOM 2316 O O . HIS A 1 306 ? -11.010 -17.424 -10.174 1.00 49.22 306 HIS A O 1
ATOM 2322 N N . ALA A 1 307 ? -9.745 -16.215 -8.789 1.00 47.00 307 ALA A N 1
ATOM 2323 C CA . ALA A 1 307 ? -10.468 -16.618 -7.585 1.00 47.00 307 ALA A CA 1
ATOM 2324 C C . ALA A 1 307 ? -11.752 -15.791 -7.367 1.00 47.00 307 ALA A C 1
ATOM 2326 O O . ALA A 1 307 ? -11.921 -14.703 -7.915 1.00 47.00 307 ALA A O 1
ATOM 2327 N N . GLY A 1 308 ? -12.651 -16.291 -6.511 1.00 46.97 308 GLY A N 1
ATOM 2328 C CA . GLY A 1 308 ? -14.005 -15.759 -6.273 1.00 46.97 308 GLY A CA 1
ATOM 2329 C C . GLY A 1 308 ? -14.135 -14.347 -5.668 1.00 46.97 308 GLY A C 1
ATOM 2330 O O . GLY A 1 308 ? -15.229 -13.985 -5.245 1.00 46.97 308 GLY A O 1
ATOM 2331 N N . GLY A 1 309 ? -13.062 -13.553 -5.625 1.00 53.56 309 GLY A N 1
ATOM 2332 C CA . GLY A 1 309 ? -13.083 -12.106 -5.364 1.00 53.56 309 GLY A CA 1
ATOM 2333 C C . GLY A 1 309 ? -12.764 -11.247 -6.602 1.00 53.56 309 GLY A C 1
ATOM 2334 O O . GLY A 1 309 ? -12.580 -10.033 -6.480 1.00 53.56 309 GLY A O 1
ATOM 2335 N N . GLY A 1 310 ? -12.642 -11.884 -7.774 1.00 58.25 310 GLY A N 1
ATOM 2336 C CA . GLY A 1 310 ? -12.106 -11.321 -9.013 1.00 58.25 310 GLY A CA 1
ATOM 2337 C C . GLY A 1 310 ? -12.942 -10.215 -9.684 1.00 58.25 310 GLY A C 1
ATOM 2338 O O . GLY A 1 310 ? -13.898 -9.685 -9.106 1.00 58.25 310 GLY A O 1
ATOM 2339 N N . PRO A 1 311 ? -12.590 -9.836 -10.932 1.00 62.97 311 PRO A N 1
ATOM 2340 C CA . PRO A 1 311 ? -13.152 -8.666 -11.615 1.00 62.97 311 PRO A CA 1
ATOM 2341 C C . PRO A 1 311 ? -14.684 -8.637 -11.705 1.00 62.97 311 PRO A C 1
ATOM 2343 O O . PRO A 1 311 ? -15.273 -7.561 -11.648 1.00 62.97 311 PRO A O 1
ATOM 2346 N N . GLU A 1 312 ? -15.339 -9.793 -11.802 1.00 65.69 312 GLU A N 1
ATOM 2347 C CA . GLU A 1 312 ? -16.800 -9.889 -11.892 1.00 65.69 312 GLU A CA 1
ATOM 2348 C C . GLU A 1 312 ? -17.498 -9.471 -10.591 1.00 65.69 312 GLU A C 1
ATOM 2350 O O . GLU A 1 312 ? -18.430 -8.666 -10.630 1.00 65.69 312 GLU A O 1
ATOM 2355 N N . ASN A 1 313 ? -17.000 -9.913 -9.432 1.00 70.25 313 ASN A N 1
ATOM 2356 C CA . ASN A 1 313 ? -17.567 -9.528 -8.136 1.00 70.25 313 ASN A CA 1
ATOM 2357 C C . ASN A 1 313 ? -17.205 -8.088 -7.747 1.00 70.25 313 ASN A C 1
ATOM 2359 O O . ASN A 1 313 ? -18.015 -7.402 -7.125 1.00 70.25 313 ASN A O 1
ATOM 2363 N N . GLN A 1 314 ? -16.052 -7.576 -8.200 1.00 74.25 314 GLN A N 1
ATOM 2364 C CA . GLN A 1 314 ? -15.765 -6.134 -8.179 1.00 74.25 314 GLN A CA 1
ATOM 2365 C C . GLN A 1 314 ? -16.829 -5.345 -8.954 1.00 74.25 314 GLN A C 1
ATOM 2367 O O . GLN A 1 314 ? -17.373 -4.367 -8.445 1.00 74.25 314 GLN A O 1
ATOM 2372 N N . ILE A 1 315 ? -17.170 -5.781 -10.171 1.00 74.62 315 ILE A N 1
ATOM 2373 C CA . ILE A 1 315 ? -18.215 -5.145 -10.985 1.00 74.62 315 ILE A CA 1
ATOM 2374 C C . ILE A 1 315 ? -19.590 -5.266 -10.309 1.00 74.62 315 ILE A C 1
ATOM 2376 O O . ILE A 1 315 ? -20.345 -4.296 -10.326 1.00 74.62 315 ILE A O 1
ATOM 2380 N N . ALA A 1 316 ? -19.920 -6.409 -9.699 1.00 73.75 316 ALA A N 1
ATOM 2381 C CA . ALA A 1 316 ? -21.188 -6.624 -8.999 1.00 73.75 316 ALA A CA 1
ATOM 2382 C C . ALA A 1 316 ? -21.344 -5.705 -7.772 1.00 73.75 316 ALA A C 1
ATOM 2384 O O . ALA A 1 316 ? -22.291 -4.918 -7.717 1.00 73.75 316 ALA A O 1
ATOM 2385 N N . ALA A 1 317 ? -20.360 -5.683 -6.869 1.00 77.62 317 ALA A N 1
ATOM 2386 C CA . ALA A 1 317 ? -20.351 -4.785 -5.712 1.00 77.62 317 ALA A CA 1
ATOM 2387 C C . ALA A 1 317 ? -20.465 -3.304 -6.127 1.00 77.62 317 ALA A C 1
ATOM 2389 O O . ALA A 1 317 ? -21.192 -2.518 -5.515 1.00 77.62 317 ALA A O 1
ATOM 2390 N N . MET A 1 318 ? -19.801 -2.921 -7.223 1.00 80.12 318 MET A N 1
ATOM 2391 C CA . MET A 1 318 ? -19.868 -1.564 -7.775 1.00 80.12 318 MET A CA 1
ATOM 2392 C C . MET A 1 318 ? -21.157 -1.260 -8.561 1.00 80.12 318 MET A C 1
ATOM 2394 O O . MET A 1 318 ? -21.388 -0.093 -8.890 1.00 80.12 318 MET A O 1
ATOM 2398 N N . LYS A 1 319 ? -22.002 -2.259 -8.857 1.00 80.31 319 LYS A N 1
ATOM 2399 C CA . LYS A 1 319 ? -23.384 -2.075 -9.342 1.00 80.31 319 LYS A CA 1
ATOM 2400 C C . LYS A 1 319 ? -24.363 -1.888 -8.184 1.00 80.31 319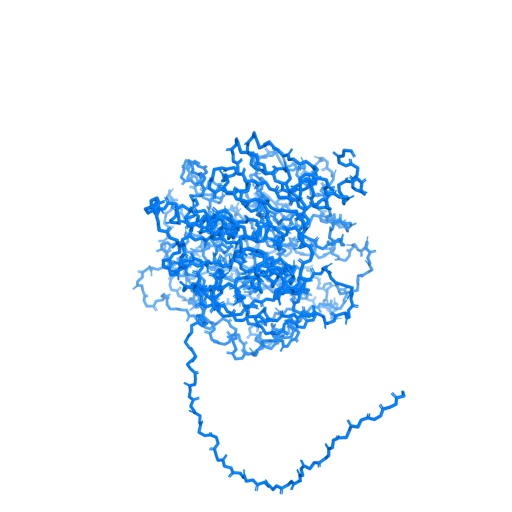 LYS A C 1
ATOM 2402 O O . LYS A 1 319 ? -25.216 -1.018 -8.288 1.00 80.31 319 LYS A O 1
ATOM 2407 N N . VAL A 1 320 ? -24.209 -2.654 -7.100 1.00 78.56 320 VAL A N 1
ATOM 2408 C CA . VAL A 1 320 ? -25.017 -2.536 -5.869 1.00 78.56 320 VAL A CA 1
ATOM 2409 C C . VAL A 1 320 ? -24.846 -1.155 -5.228 1.00 78.56 320 VAL A C 1
ATOM 2411 O O . VAL A 1 320 ? -25.814 -0.530 -4.807 1.00 78.56 320 VAL A O 1
ATOM 2414 N N . GLN A 1 321 ? -23.632 -0.610 -5.218 1.00 83.31 321 GLN A N 1
ATOM 2415 C CA . GLN A 1 321 ? -23.425 0.778 -4.815 1.00 83.31 321 GLN A CA 1
ATOM 2416 C C . GLN A 1 321 ? -23.903 1.738 -5.924 1.00 83.31 321 GLN A C 1
ATOM 2418 O O . GLN A 1 321 ? -23.224 1.917 -6.936 1.00 83.31 321 GLN A O 1
ATOM 2423 N N . THR A 1 322 ? -25.075 2.349 -5.749 1.00 80.38 322 THR A N 1
ATOM 2424 C CA . THR A 1 322 ? -25.739 3.259 -6.708 1.00 80.38 322 THR A CA 1
ATOM 2425 C C . THR A 1 322 ? -25.715 4.737 -6.292 1.00 80.38 322 THR A C 1
ATOM 2427 O O . THR A 1 322 ? -25.992 5.601 -7.123 1.00 80.38 322 THR A O 1
ATOM 2430 N N . GLY A 1 323 ? -25.321 5.039 -5.053 1.00 78.19 323 GLY A N 1
ATOM 2431 C CA . GLY A 1 323 ? -25.022 6.380 -4.560 1.00 78.19 323 GLY A CA 1
ATOM 2432 C C . GLY A 1 323 ? -23.687 6.952 -5.076 1.00 78.19 323 GLY A C 1
ATOM 2433 O O . GLY A 1 323 ? -23.051 6.390 -5.978 1.00 78.19 323 GLY A O 1
ATOM 2434 N N . PRO A 1 324 ? -23.240 8.101 -4.527 1.00 84.00 324 PRO A N 1
ATOM 2435 C CA . PRO A 1 324 ? -22.026 8.782 -4.978 1.00 84.00 324 PRO A CA 1
ATOM 2436 C C . PRO A 1 324 ? -20.784 7.900 -4.817 1.00 84.00 324 PRO A C 1
ATOM 2438 O O . PRO A 1 324 ? -20.443 7.500 -3.706 1.00 84.00 324 PRO A O 1
ATOM 2441 N N . LYS A 1 325 ? -20.069 7.609 -5.907 1.00 83.88 325 LYS A N 1
ATOM 2442 C CA . LYS A 1 325 ? -18.923 6.693 -5.857 1.00 83.88 325 LYS A CA 1
ATOM 2443 C C . LYS A 1 325 ? -17.720 7.148 -6.663 1.00 83.88 325 LYS A C 1
ATOM 2445 O O . LYS A 1 325 ? -17.857 7.774 -7.711 1.00 83.88 325 LYS A O 1
ATOM 2450 N N . VAL A 1 326 ? -16.542 6.775 -6.176 1.00 82.50 326 VAL A N 1
ATOM 2451 C CA . VAL A 1 326 ? -15.247 6.986 -6.833 1.00 82.50 326 VAL A CA 1
ATOM 2452 C C . VAL A 1 326 ? -14.498 5.659 -6.916 1.00 82.50 326 VAL A C 1
ATOM 2454 O O . VAL A 1 326 ? -14.492 4.879 -5.965 1.00 82.50 326 VAL A O 1
ATOM 2457 N N . GLN A 1 327 ? -13.854 5.399 -8.052 1.00 79.12 327 GLN A N 1
ATOM 2458 C CA . GLN A 1 327 ? -12.967 4.251 -8.230 1.00 79.12 327 GLN A CA 1
ATOM 2459 C C . GLN A 1 327 ? -11.651 4.736 -8.827 1.00 79.12 327 GLN A C 1
ATOM 2461 O O . GLN A 1 327 ? -11.672 5.411 -9.855 1.00 79.12 327 GLN A O 1
ATOM 2466 N N . LEU A 1 328 ? -10.527 4.404 -8.193 1.00 80.81 328 LEU A N 1
ATOM 2467 C CA . LEU A 1 328 ? -9.181 4.712 -8.680 1.00 80.81 328 LEU A CA 1
ATOM 2468 C C . LEU A 1 328 ? -8.305 3.457 -8.649 1.00 80.81 328 LEU A C 1
ATOM 2470 O O . LEU A 1 328 ? -8.502 2.565 -7.824 1.00 80.81 328 LEU A O 1
ATOM 2474 N N . ILE A 1 329 ? -7.304 3.427 -9.526 1.00 78.44 329 ILE A N 1
ATOM 2475 C CA . ILE A 1 329 ? -6.223 2.438 -9.529 1.00 78.44 329 ILE A CA 1
ATOM 2476 C C . ILE A 1 329 ? -4.922 3.175 -9.218 1.00 78.44 329 ILE A C 1
ATOM 2478 O O . ILE A 1 329 ? -4.640 4.207 -9.830 1.00 78.44 329 ILE A O 1
ATOM 2482 N N . VAL A 1 330 ? -4.124 2.648 -8.291 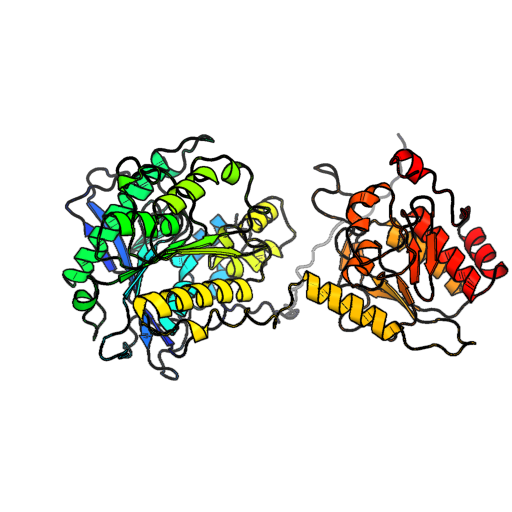1.00 78.62 330 VAL A N 1
ATOM 2483 C CA . VAL A 1 330 ? -2.762 3.131 -8.038 1.00 78.62 330 VAL A CA 1
ATOM 2484 C C . VAL A 1 330 ? -1.801 2.291 -8.876 1.00 78.62 330 VAL A C 1
ATOM 2486 O O . VAL A 1 330 ? -1.468 1.166 -8.517 1.00 78.62 330 VAL A O 1
ATOM 2489 N N . THR A 1 331 ? -1.371 2.836 -10.014 1.00 79.19 331 THR A N 1
ATOM 2490 C CA . THR A 1 331 ? -0.404 2.188 -10.917 1.00 79.19 331 THR A CA 1
ATOM 2491 C C . THR A 1 331 ? 0.873 1.789 -10.181 1.00 79.19 331 THR A C 1
ATOM 2493 O O . THR A 1 331 ? 1.341 2.544 -9.324 1.00 79.19 331 THR A O 1
ATOM 2496 N N . ASN A 1 332 ? 1.471 0.659 -10.559 1.00 79.06 332 ASN A N 1
ATOM 2497 C CA . ASN A 1 332 ? 2.646 0.051 -9.921 1.00 79.06 332 ASN A CA 1
ATOM 2498 C C . ASN A 1 332 ? 2.468 -0.401 -8.452 1.00 79.06 332 ASN A C 1
ATOM 2500 O O . ASN A 1 332 ? 3.432 -0.876 -7.841 1.00 79.06 332 ASN A O 1
ATOM 2504 N N . SER A 1 333 ? 1.272 -0.280 -7.864 1.00 84.75 333 SER A N 1
ATOM 2505 C CA . SER A 1 333 ? 0.985 -0.802 -6.523 1.00 84.75 333 SER A CA 1
ATOM 2506 C C . SER A 1 333 ? 0.467 -2.244 -6.590 1.00 84.75 333 SER A C 1
ATOM 2508 O O . SER A 1 333 ? -0.138 -2.657 -7.579 1.00 84.75 333 SER A O 1
ATOM 2510 N N . SER A 1 334 ? 0.691 -3.002 -5.522 1.00 86.69 334 SER A N 1
ATOM 2511 C CA . SER A 1 334 ? 0.181 -4.361 -5.318 1.00 86.69 334 SER A CA 1
ATOM 2512 C C . SER A 1 334 ? -0.436 -4.486 -3.919 1.00 86.69 334 SER A C 1
ATOM 2514 O O . SER A 1 334 ? -0.465 -3.524 -3.153 1.00 86.69 334 SER A O 1
ATOM 2516 N N . HIS A 1 335 ? -0.984 -5.646 -3.581 1.00 87.19 335 HIS A N 1
ATOM 2517 C CA . HIS A 1 335 ? -1.955 -5.790 -2.498 1.00 87.19 335 HIS A CA 1
ATOM 2518 C C . HIS A 1 335 ? -1.471 -5.292 -1.119 1.00 87.19 335 HIS A C 1
ATOM 2520 O O . HIS A 1 335 ? -2.241 -4.681 -0.380 1.00 87.19 335 HIS A O 1
ATOM 2526 N N . TYR A 1 336 ? -0.198 -5.491 -0.756 1.00 89.19 336 TYR A N 1
ATOM 2527 C CA . TYR A 1 336 ? 0.390 -4.990 0.498 1.00 89.19 336 TYR A CA 1
ATOM 2528 C C . TYR A 1 336 ? 0.950 -3.562 0.407 1.00 89.19 336 TYR A C 1
ATOM 2530 O O . TYR A 1 336 ? 1.375 -3.028 1.433 1.00 89.19 336 TYR A O 1
ATOM 2538 N N . SER A 1 337 ? 0.873 -2.889 -0.750 1.00 89.75 337 SER A N 1
ATOM 2539 C CA . SER A 1 337 ? 1.163 -1.449 -0.876 1.00 89.75 337 SER A CA 1
ATOM 2540 C C . SER A 1 337 ? 0.327 -0.587 0.087 1.00 89.75 337 SER A C 1
ATOM 2542 O O . SER A 1 337 ? 0.718 0.512 0.463 1.00 89.75 337 SER A O 1
ATOM 2544 N N . TYR A 1 338 ? -0.821 -1.095 0.527 1.00 92.75 338 TYR A N 1
ATOM 2545 C CA . TYR A 1 338 ? -1.741 -0.440 1.459 1.00 92.75 338 TYR A CA 1
ATOM 2546 C C . TYR A 1 338 ? -1.371 -0.595 2.944 1.00 92.75 338 TYR A C 1
ATOM 2548 O O . TYR A 1 338 ? -2.151 -0.204 3.811 1.00 92.75 338 TYR A O 1
ATOM 2556 N N . THR A 1 339 ? -0.206 -1.176 3.247 1.00 94.31 339 THR A N 1
ATOM 2557 C CA . THR A 1 339 ? 0.218 -1.554 4.604 1.00 94.31 339 THR A CA 1
ATOM 2558 C C . THR A 1 339 ? 1.617 -1.032 4.945 1.00 94.31 339 THR A C 1
ATOM 2560 O O . THR A 1 339 ? 2.446 -0.772 4.064 1.00 94.31 339 THR A O 1
ATOM 2563 N N . ASP A 1 340 ? 1.907 -0.975 6.245 1.00 93.50 340 ASP A N 1
ATOM 2564 C CA . ASP A 1 340 ? 3.209 -0.633 6.825 1.00 93.50 340 ASP A CA 1
ATOM 2565 C C . ASP A 1 340 ? 4.328 -1.593 6.343 1.00 93.50 340 ASP A C 1
ATOM 2567 O O . ASP A 1 340 ? 5.512 -1.247 6.402 1.00 93.50 340 ASP A O 1
ATOM 2571 N N . LEU A 1 341 ? 3.977 -2.781 5.810 1.00 88.81 341 LEU A N 1
ATOM 2572 C CA . LEU A 1 341 ? 4.925 -3.755 5.246 1.00 88.81 341 LEU A CA 1
ATOM 2573 C C . LEU A 1 341 ? 5.822 -3.145 4.167 1.00 88.81 341 LEU A C 1
ATOM 2575 O O . LEU A 1 341 ? 6.989 -3.509 4.103 1.00 88.81 341 LEU A O 1
ATOM 2579 N N . THR A 1 342 ? 5.319 -2.198 3.369 1.00 84.19 342 THR A N 1
ATOM 2580 C CA . THR A 1 342 ? 6.109 -1.493 2.338 1.00 84.19 342 THR A CA 1
ATOM 2581 C C . THR A 1 342 ? 7.387 -0.859 2.888 1.00 84.19 342 THR A C 1
ATOM 2583 O O . THR A 1 342 ? 8.437 -0.914 2.251 1.00 84.19 342 THR A O 1
ATOM 2586 N N . GLN A 1 343 ? 7.309 -0.276 4.084 1.00 84.56 343 GLN A N 1
ATOM 2587 C CA . GLN A 1 343 ? 8.426 0.373 4.763 1.00 84.56 343 GLN A CA 1
ATOM 2588 C C . GLN A 1 343 ? 9.239 -0.628 5.600 1.00 84.56 343 GLN A C 1
ATOM 2590 O O . GLN A 1 343 ? 10.461 -0.498 5.698 1.00 84.56 343 GLN A O 1
ATOM 2595 N N . LEU A 1 344 ? 8.575 -1.631 6.184 1.00 84.12 344 LEU A N 1
ATOM 2596 C CA . LEU A 1 344 ? 9.182 -2.630 7.072 1.00 84.12 344 LEU A CA 1
ATOM 2597 C C . LEU A 1 344 ? 9.950 -3.733 6.322 1.00 84.12 344 LEU A C 1
ATOM 2599 O O . LEU A 1 344 ? 10.851 -4.345 6.892 1.00 84.12 344 LEU A O 1
ATOM 2603 N N . SER A 1 345 ? 9.637 -3.984 5.048 1.00 73.44 345 SER A N 1
ATOM 2604 C CA . SER A 1 345 ? 10.284 -5.025 4.239 1.00 73.44 345 SER A CA 1
ATOM 2605 C C . SER A 1 345 ? 11.504 -4.549 3.449 1.00 73.44 345 SER A C 1
ATOM 2607 O O . SER A 1 345 ? 12.135 -5.368 2.783 1.00 73.44 345 SER A O 1
ATOM 2609 N N . ILE A 1 346 ? 11.871 -3.263 3.499 1.00 73.12 346 ILE A N 1
ATOM 2610 C CA . ILE A 1 346 ? 12.998 -2.712 2.719 1.00 73.12 346 ILE A CA 1
ATOM 2611 C C . ILE A 1 346 ? 14.305 -3.526 2.873 1.00 73.12 346 ILE A C 1
ATOM 2613 O O . ILE A 1 346 ? 14.945 -3.790 1.855 1.00 73.12 346 ILE A O 1
ATOM 2617 N N . PRO A 1 347 ? 14.715 -4.005 4.069 1.00 60.47 347 PRO A N 1
ATOM 2618 C CA . PRO A 1 347 ? 15.913 -4.838 4.189 1.00 60.47 347 PRO A CA 1
ATOM 2619 C C . PRO A 1 347 ? 15.745 -6.214 3.548 1.00 60.47 347 PRO A C 1
ATOM 2621 O O . PRO A 1 347 ? 16.701 -6.713 2.964 1.00 60.47 347 PRO A O 1
ATOM 2624 N N . ALA A 1 348 ? 14.542 -6.803 3.613 1.00 50.62 348 ALA A N 1
ATOM 2625 C CA . ALA A 1 348 ? 14.249 -8.072 2.947 1.00 50.62 348 ALA A CA 1
ATOM 2626 C C . ALA A 1 348 ? 14.471 -7.939 1.438 1.00 50.62 348 ALA A C 1
ATOM 2628 O O . ALA A 1 348 ? 15.113 -8.795 0.839 1.00 50.62 348 ALA A O 1
ATOM 2629 N N . LEU A 1 349 ? 13.988 -6.834 0.855 1.00 53.81 349 LEU A N 1
ATOM 2630 C CA . LEU A 1 349 ? 14.126 -6.497 -0.565 1.00 53.81 349 LEU A CA 1
ATOM 2631 C C . LEU A 1 349 ? 15.586 -6.216 -0.973 1.00 53.81 349 LEU A C 1
ATOM 2633 O O . LEU A 1 349 ? 15.968 -6.506 -2.104 1.00 53.81 349 LEU A O 1
ATOM 2637 N N . ASN A 1 350 ? 16.411 -5.697 -0.055 1.00 51.00 350 ASN A N 1
ATOM 2638 C CA . ASN A 1 350 ? 17.825 -5.386 -0.302 1.00 51.00 350 ASN A CA 1
ATOM 2639 C C . ASN A 1 350 ? 18.782 -6.574 -0.067 1.00 51.00 350 ASN A C 1
ATOM 2641 O O . ASN A 1 350 ? 19.895 -6.579 -0.594 1.00 51.00 350 ASN A O 1
ATOM 2645 N N . ALA A 1 351 ? 18.390 -7.581 0.715 1.00 43.59 351 ALA A N 1
ATOM 2646 C CA . ALA A 1 351 ? 19.226 -8.742 1.010 1.00 43.59 351 ALA A CA 1
ATOM 2647 C C . ALA A 1 351 ? 19.227 -9.748 -0.159 1.00 43.59 351 ALA A C 1
ATOM 2649 O O . ALA A 1 351 ? 18.316 -10.567 -0.262 1.00 43.59 351 ALA A O 1
ATOM 2650 N N . ASN A 1 352 ? 20.259 -9.683 -1.021 1.00 43.91 352 ASN A N 1
ATOM 2651 C CA . ASN A 1 352 ? 20.644 -10.662 -2.064 1.00 43.91 352 ASN A CA 1
ATOM 2652 C C . ASN A 1 352 ? 19.533 -11.664 -2.447 1.00 43.91 352 ASN A C 1
ATOM 2654 O O . ASN A 1 352 ? 19.549 -12.815 -2.009 1.00 43.91 352 ASN A O 1
ATOM 2658 N N . MET A 1 353 ? 18.562 -11.198 -3.244 1.00 41.78 353 MET A N 1
ATOM 2659 C CA . MET A 1 353 ? 17.236 -11.817 -3.368 1.00 41.78 353 MET A CA 1
ATOM 2660 C C . MET A 1 353 ? 17.241 -13.334 -3.625 1.00 41.78 353 MET A C 1
ATOM 2662 O O . MET A 1 353 ? 17.387 -13.796 -4.765 1.00 41.78 353 MET A O 1
ATOM 2666 N N . ARG A 1 354 ? 16.944 -14.092 -2.562 1.00 42.25 354 ARG A N 1
ATOM 2667 C CA . ARG A 1 354 ? 16.401 -15.457 -2.636 1.00 42.25 354 ARG A CA 1
ATOM 2668 C C . ARG A 1 354 ? 15.034 -15.422 -3.343 1.00 42.25 354 ARG A C 1
ATOM 2670 O O . ARG A 1 354 ? 14.410 -14.364 -3.433 1.00 42.25 354 ARG A O 1
ATOM 2677 N N . GLU A 1 355 ? 14.557 -16.552 -3.870 1.00 44.06 355 GLU A N 1
ATOM 2678 C CA . GLU A 1 355 ? 13.270 -16.588 -4.598 1.00 44.06 355 GLU A CA 1
ATOM 2679 C C . GLU A 1 355 ? 12.088 -16.115 -3.734 1.00 44.06 355 GLU A C 1
ATOM 2681 O O . GLU A 1 355 ? 11.226 -15.381 -4.216 1.00 44.06 355 GLU A O 1
ATOM 2686 N N . GLU A 1 356 ? 12.123 -16.427 -2.438 1.00 41.09 356 GLU A N 1
ATOM 2687 C CA . GLU A 1 356 ? 11.167 -15.985 -1.413 1.00 41.09 356 GLU A CA 1
ATOM 2688 C C . GLU A 1 356 ? 11.016 -14.449 -1.355 1.00 41.09 356 GLU A C 1
ATOM 2690 O O . GLU A 1 356 ? 9.900 -13.932 -1.280 1.00 41.09 356 GLU A O 1
ATOM 2695 N N . THR A 1 357 ? 12.115 -13.694 -1.484 1.00 47.16 357 THR A N 1
ATOM 2696 C CA . THR A 1 357 ? 12.088 -12.220 -1.498 1.00 47.16 357 THR A CA 1
ATOM 2697 C C . THR A 1 357 ? 11.367 -11.667 -2.730 1.00 47.16 357 THR A C 1
ATOM 2699 O O . THR A 1 357 ? 10.638 -10.678 -2.634 1.00 47.16 357 THR A O 1
ATOM 2702 N N . LYS A 1 358 ? 11.538 -12.304 -3.897 1.00 52.91 358 LYS A N 1
ATOM 2703 C CA . LYS A 1 358 ? 10.890 -11.870 -5.149 1.00 52.91 358 LYS A CA 1
ATOM 2704 C C . LYS A 1 358 ? 9.382 -12.089 -5.102 1.00 52.91 358 LYS A C 1
ATOM 2706 O O . LYS A 1 358 ? 8.633 -11.235 -5.570 1.00 52.91 358 LYS A O 1
ATOM 2711 N N . ALA A 1 359 ? 8.947 -13.197 -4.497 1.00 59.47 359 ALA A N 1
ATOM 2712 C CA . ALA A 1 359 ? 7.536 -13.426 -4.219 1.00 59.47 359 ALA A CA 1
ATOM 2713 C C . ALA A 1 359 ? 6.972 -12.297 -3.344 1.00 59.47 359 ALA A C 1
ATOM 2715 O O . ALA A 1 359 ? 5.940 -11.728 -3.686 1.00 59.47 359 ALA A O 1
ATOM 2716 N N . PHE A 1 360 ? 7.679 -11.897 -2.280 1.00 64.31 360 PHE A N 1
ATOM 2717 C CA . PHE A 1 360 ? 7.234 -10.801 -1.416 1.00 64.31 360 PHE A CA 1
ATOM 2718 C C . PHE A 1 360 ? 7.159 -9.441 -2.137 1.00 64.31 360 PHE A C 1
ATOM 2720 O O . PHE A 1 360 ? 6.181 -8.713 -1.967 1.00 64.31 360 PHE A O 1
ATOM 2727 N N . GLN A 1 361 ? 8.126 -9.116 -3.003 1.00 66.81 361 GLN A N 1
ATOM 2728 C CA . GLN A 1 361 ? 8.093 -7.874 -3.789 1.00 66.81 361 GLN A CA 1
ATOM 2729 C C . GLN A 1 361 ? 6.859 -7.787 -4.704 1.00 66.81 361 GLN A C 1
ATOM 2731 O O . GLN A 1 361 ? 6.271 -6.713 -4.841 1.00 66.81 361 GLN A O 1
ATOM 2736 N N . ALA A 1 362 ? 6.425 -8.913 -5.283 1.00 71.50 362 ALA A N 1
ATOM 2737 C CA . ALA A 1 362 ? 5.202 -8.969 -6.086 1.00 71.50 362 ALA A CA 1
ATOM 2738 C C . ALA A 1 362 ? 3.942 -8.605 -5.276 1.00 71.50 362 ALA A C 1
ATOM 2740 O O . ALA A 1 362 ? 2.984 -8.090 -5.846 1.00 71.50 362 ALA A O 1
ATOM 2741 N N . TRP A 1 363 ? 3.953 -8.797 -3.952 1.00 75.00 363 TRP A N 1
ATOM 2742 C CA . TRP A 1 363 ? 2.866 -8.388 -3.059 1.00 75.00 363 TRP A CA 1
ATOM 2743 C C . TRP A 1 363 ? 2.952 -6.925 -2.603 1.00 75.00 363 TRP A C 1
ATOM 2745 O O . TRP A 1 363 ? 1.912 -6.303 -2.405 1.00 75.00 363 TRP A O 1
ATOM 2755 N N . THR A 1 364 ? 4.145 -6.341 -2.444 1.00 78.88 364 THR A N 1
ATOM 2756 C CA . THR A 1 364 ? 4.295 -4.926 -2.033 1.00 78.88 364 THR A CA 1
ATOM 2757 C C . THR A 1 364 ? 4.307 -3.922 -3.185 1.00 78.88 364 THR A C 1
ATOM 2759 O O . THR A 1 364 ? 4.132 -2.730 -2.933 1.00 78.88 364 THR A O 1
ATOM 2762 N N . GLY A 1 365 ? 4.490 -4.375 -4.428 1.00 79.62 365 GLY A N 1
ATOM 2763 C CA . GLY A 1 365 ? 4.562 -3.515 -5.613 1.00 79.62 365 GLY A CA 1
ATOM 2764 C C . GLY A 1 365 ? 5.894 -2.765 -5.729 1.00 79.62 365 GLY A C 1
ATOM 2765 O O . GLY A 1 365 ? 6.880 -3.109 -5.074 1.00 79.62 365 GLY A O 1
ATOM 2766 N N . THR A 1 366 ? 5.927 -1.738 -6.583 1.00 79.62 366 THR A N 1
ATOM 2767 C CA . THR A 1 366 ? 7.131 -0.926 -6.857 1.00 79.62 366 THR A CA 1
ATOM 2768 C C . THR A 1 366 ? 6.941 0.576 -6.616 1.00 79.62 366 THR A C 1
ATOM 2770 O O . THR A 1 366 ? 7.865 1.355 -6.857 1.00 79.62 366 THR A O 1
ATOM 2773 N N . VAL A 1 367 ? 5.781 1.003 -6.097 1.00 74.81 367 VAL A N 1
ATOM 2774 C CA . VAL A 1 367 ? 5.601 2.370 -5.573 1.00 74.81 367 VAL A CA 1
ATOM 2775 C C . VAL A 1 367 ? 6.525 2.579 -4.371 1.00 74.81 367 VAL A C 1
ATOM 2777 O O . VAL A 1 367 ? 6.614 1.726 -3.490 1.00 74.81 367 VAL A O 1
ATOM 2780 N N . GLU A 1 368 ? 7.207 3.723 -4.320 1.00 79.94 368 GLU A N 1
ATOM 2781 C CA . GLU A 1 368 ? 8.062 4.083 -3.186 1.00 79.94 368 GLU A CA 1
ATOM 2782 C C . GLU A 1 368 ? 7.224 4.173 -1.884 1.00 79.94 368 GLU A C 1
ATOM 2784 O O . GLU A 1 368 ? 6.144 4.775 -1.912 1.00 79.94 368 GLU A O 1
ATOM 2789 N N . PRO A 1 369 ? 7.669 3.586 -0.751 1.00 81.12 369 PRO A N 1
ATOM 2790 C CA . PRO A 1 369 ? 6.841 3.450 0.453 1.00 81.12 369 PRO A CA 1
ATOM 2791 C C . PRO A 1 369 ? 6.262 4.758 1.005 1.00 81.12 369 PRO A C 1
ATOM 2793 O O . PRO A 1 369 ? 5.079 4.797 1.348 1.00 81.12 369 PRO A O 1
ATOM 2796 N N . LYS A 1 370 ? 7.033 5.855 1.048 1.00 81.44 370 LYS A N 1
ATOM 2797 C CA . LYS A 1 370 ? 6.518 7.154 1.524 1.00 81.44 370 LYS A CA 1
ATOM 2798 C C . LYS A 1 370 ? 5.475 7.719 0.571 1.00 81.44 370 LYS A C 1
ATOM 2800 O O . LYS A 1 370 ? 4.447 8.222 1.023 1.00 81.44 370 LYS A O 1
ATOM 2805 N N . ARG A 1 371 ? 5.693 7.614 -0.742 1.00 80.44 371 ARG A N 1
ATOM 2806 C CA . ARG A 1 371 ? 4.716 8.024 -1.755 1.00 80.44 371 ARG A CA 1
ATOM 2807 C C . ARG A 1 371 ? 3.433 7.210 -1.654 1.00 80.44 371 ARG A C 1
ATOM 2809 O O . ARG A 1 371 ? 2.357 7.796 -1.743 1.00 80.44 371 ARG A O 1
ATOM 2816 N N . MET A 1 372 ? 3.535 5.904 -1.432 1.00 86.56 372 MET A N 1
ATOM 2817 C CA . MET A 1 372 ? 2.371 5.040 -1.260 1.00 86.56 372 MET A CA 1
ATOM 2818 C C . MET A 1 372 ? 1.585 5.383 0.015 1.00 86.56 372 MET A C 1
ATOM 2820 O O . MET A 1 372 ? 0.362 5.504 -0.039 1.00 86.56 372 MET A O 1
ATOM 2824 N N . HIS A 1 373 ? 2.275 5.636 1.133 1.00 88.12 373 HIS A N 1
ATOM 2825 C CA . HIS A 1 373 ? 1.652 6.137 2.365 1.00 88.12 373 HIS A CA 1
ATOM 2826 C C . HIS A 1 373 ? 0.919 7.464 2.137 1.00 88.12 373 HIS A C 1
ATOM 2828 O O . HIS A 1 373 ? -0.259 7.566 2.469 1.00 88.12 373 HIS A O 1
ATOM 2834 N N . MET A 1 374 ? 1.560 8.448 1.489 1.00 85.00 374 MET A N 1
ATOM 2835 C CA . MET A 1 374 ? 0.912 9.725 1.153 1.00 85.00 374 MET A CA 1
ATOM 2836 C C . MET A 1 374 ? -0.333 9.531 0.279 1.00 85.00 374 MET A C 1
ATOM 2838 O O . MET A 1 374 ? -1.366 10.117 0.578 1.00 85.00 374 MET A O 1
ATOM 2842 N N . ILE A 1 375 ? -0.280 8.675 -0.751 1.00 84.75 375 ILE A N 1
ATOM 2843 C CA . ILE A 1 375 ? -1.447 8.362 -1.599 1.00 84.75 375 ILE A CA 1
ATOM 2844 C C . ILE A 1 375 ? -2.599 7.792 -0.759 1.00 84.75 375 ILE A C 1
ATOM 2846 O O . ILE A 1 375 ? -3.744 8.218 -0.918 1.00 84.75 375 ILE A O 1
ATOM 2850 N N . ASN A 1 376 ? -2.306 6.862 0.155 1.00 89.50 376 ASN A N 1
ATOM 2851 C CA . ASN A 1 376 ? -3.315 6.267 1.030 1.00 89.50 376 ASN A CA 1
ATOM 2852 C C . ASN A 1 376 ? -3.930 7.309 1.973 1.00 89.50 376 ASN A C 1
ATOM 2854 O O . ASN A 1 376 ? -5.158 7.416 2.038 1.00 89.50 376 ASN A O 1
ATOM 2858 N N . THR A 1 377 ? -3.104 8.097 2.663 1.00 89.12 377 THR A N 1
ATOM 2859 C CA . THR A 1 377 ? -3.565 9.120 3.608 1.00 89.12 377 THR A CA 1
ATOM 2860 C C . THR A 1 377 ? -4.347 10.233 2.909 1.00 89.12 377 THR A C 1
ATOM 2862 O O . THR A 1 377 ? -5.474 10.527 3.314 1.00 89.12 377 THR A O 1
ATOM 2865 N N . GLU A 1 378 ? -3.800 10.834 1.845 1.00 86.50 378 GLU A N 1
ATOM 2866 C CA . GLU A 1 378 ? -4.441 11.933 1.108 1.00 86.50 378 GLU A CA 1
ATOM 2867 C C . GLU A 1 378 ? -5.805 11.511 0.554 1.00 86.50 378 GLU A C 1
ATOM 2869 O O . GLU A 1 378 ? -6.775 12.255 0.699 1.00 86.50 378 GLU A O 1
ATOM 2874 N N . TYR A 1 379 ? -5.913 10.305 -0.016 1.00 86.69 379 TYR A N 1
ATOM 2875 C CA . TYR A 1 379 ? -7.168 9.795 -0.572 1.00 86.69 379 TYR A CA 1
ATOM 2876 C C . TYR A 1 379 ? -8.253 9.593 0.493 1.00 86.69 379 TYR A C 1
ATOM 2878 O O . TYR A 1 379 ? -9.389 10.034 0.306 1.00 86.69 379 TYR A O 1
ATOM 2886 N N . HIS A 1 380 ? -7.922 8.959 1.621 1.00 89.31 380 HIS A N 1
ATOM 2887 C CA . HIS A 1 380 ? -8.904 8.696 2.677 1.00 89.31 380 HIS A CA 1
ATOM 2888 C C . HIS A 1 380 ? -9.312 9.979 3.398 1.00 89.31 380 HIS A C 1
ATOM 2890 O O . HIS A 1 380 ? -10.503 10.203 3.617 1.00 89.31 380 HIS A O 1
ATOM 2896 N N . ASN A 1 381 ? -8.354 10.862 3.693 1.00 89.19 381 ASN A N 1
ATOM 2897 C CA . ASN A 1 381 ? -8.658 12.165 4.273 1.00 89.19 381 ASN A CA 1
ATOM 2898 C C . ASN A 1 381 ? -9.493 13.023 3.325 1.00 89.19 381 ASN A C 1
ATOM 2900 O O . ASN A 1 381 ? -10.449 13.638 3.784 1.00 89.19 381 ASN A O 1
ATOM 2904 N N . TRP A 1 382 ? -9.206 13.024 2.021 1.00 86.75 382 TRP A N 1
ATOM 2905 C CA . TRP A 1 382 ? -10.044 13.684 1.020 1.00 86.75 382 TRP A CA 1
ATOM 2906 C C . TRP A 1 382 ? -11.486 13.156 1.036 1.00 86.75 382 TRP A C 1
ATOM 2908 O O . TRP A 1 382 ? -12.433 13.938 1.174 1.00 86.75 382 TRP A O 1
ATOM 2918 N N . PHE A 1 383 ? -11.651 11.838 0.897 1.00 89.50 383 PHE A N 1
ATOM 2919 C CA . PHE A 1 383 ? -12.961 11.204 0.804 1.00 89.50 383 PHE A CA 1
ATOM 2920 C C . PHE A 1 383 ? -13.796 11.460 2.064 1.00 89.50 383 PHE A C 1
ATOM 2922 O O . PHE A 1 383 ? -14.953 11.886 1.973 1.00 89.50 383 PHE A O 1
ATOM 2929 N N . PHE A 1 384 ? -13.208 11.285 3.250 1.00 92.38 384 PHE A N 1
ATOM 2930 C CA . PHE A 1 384 ? -13.899 11.555 4.507 1.00 92.38 384 PHE A CA 1
ATOM 2931 C C . PHE A 1 384 ? -14.058 13.059 4.800 1.00 92.38 384 PHE A C 1
ATOM 2933 O O . PHE A 1 384 ? -15.041 13.444 5.432 1.00 92.38 384 PHE A O 1
ATOM 2940 N N . ASP A 1 385 ? -13.192 13.952 4.305 1.00 88.25 385 ASP A N 1
ATOM 2941 C CA . ASP A 1 385 ? -13.368 15.399 4.512 1.00 88.25 385 ASP A CA 1
ATOM 2942 C C . ASP A 1 385 ? -14.599 15.921 3.754 1.00 88.25 385 ASP A C 1
ATOM 2944 O O . ASP A 1 385 ? -15.349 16.744 4.290 1.00 88.25 385 ASP A O 1
ATOM 2948 N N . ILE A 1 386 ? -14.855 15.404 2.546 1.00 84.31 386 ILE A N 1
ATOM 2949 C CA . ILE A 1 386 ? -16.094 15.693 1.809 1.00 84.31 386 ILE A CA 1
ATOM 2950 C C . ILE A 1 386 ? -17.301 15.069 2.519 1.00 84.31 386 ILE A C 1
ATOM 2952 O O . ILE A 1 386 ? -18.285 15.756 2.788 1.00 84.31 386 ILE A O 1
ATOM 2956 N N . THR A 1 387 ? -17.242 13.770 2.824 1.00 87.81 387 THR A N 1
ATOM 2957 C CA . THR A 1 387 ? -18.431 12.992 3.226 1.00 87.81 387 THR A CA 1
ATOM 2958 C C . THR A 1 387 ? -18.799 13.134 4.708 1.00 87.81 387 THR A C 1
ATOM 2960 O O . THR A 1 387 ? -19.983 13.148 5.054 1.00 87.81 387 THR A O 1
ATOM 2963 N N . MET A 1 388 ? -17.806 13.304 5.587 1.00 86.88 388 MET A N 1
ATOM 2964 C CA . MET A 1 388 ? -17.975 13.393 7.044 1.00 86.88 388 MET A CA 1
ATOM 2965 C C . MET A 1 388 ? -17.829 14.821 7.577 1.00 86.88 388 MET A C 1
ATOM 2967 O O . MET A 1 388 ? -18.587 15.207 8.468 1.00 86.88 388 MET A O 1
ATOM 2971 N N . LYS A 1 389 ? -16.872 15.611 7.059 1.00 83.88 389 LYS A N 1
ATOM 2972 C CA . LYS A 1 389 ? -16.631 16.991 7.534 1.00 83.88 389 LYS A CA 1
ATOM 2973 C C . LYS A 1 389 ? -17.405 18.063 6.765 1.00 83.88 389 LYS A C 1
ATOM 2975 O O . LYS A 1 389 ? -17.490 19.178 7.268 1.00 83.88 389 LYS A O 1
ATOM 2980 N N . GLY A 1 390 ? -17.975 17.742 5.600 1.00 70.94 390 GLY A N 1
ATOM 2981 C CA . GLY A 1 390 ? -18.730 18.690 4.774 1.00 70.94 390 GLY A CA 1
ATOM 2982 C C . GLY A 1 390 ? -17.862 19.742 4.076 1.00 70.94 390 GLY A C 1
ATOM 2983 O O . GLY A 1 390 ? -18.382 20.769 3.638 1.00 70.94 390 GLY A O 1
ATOM 2984 N N . LYS A 1 391 ? -16.544 19.5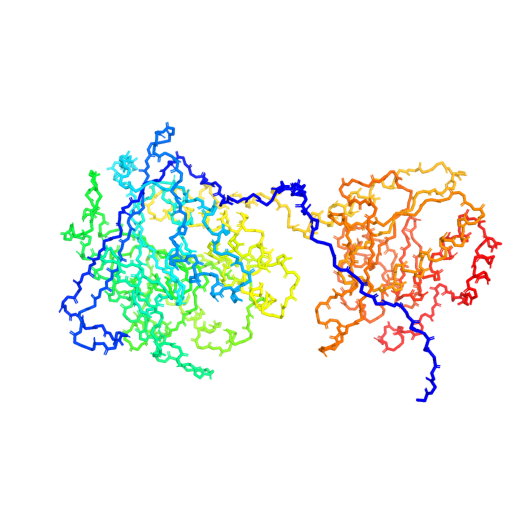17 3.964 1.00 62.59 391 LYS A N 1
ATOM 2985 C CA . LYS A 1 391 ? -15.662 20.421 3.217 1.00 62.59 391 LYS A CA 1
ATOM 2986 C C . LYS A 1 391 ? -15.981 20.327 1.724 1.00 62.59 391 LYS A C 1
ATOM 2988 O O . LYS A 1 391 ? -16.096 19.234 1.173 1.00 62.59 391 LYS A O 1
ATOM 2993 N N . GLY A 1 392 ? -16.097 21.475 1.057 1.00 52.56 392 GLY A N 1
ATOM 2994 C CA . GLY A 1 392 ? -16.370 21.531 -0.380 1.00 52.56 392 GLY A CA 1
ATOM 2995 C C . GLY A 1 392 ? -15.299 20.811 -1.212 1.00 52.56 392 GLY A C 1
ATOM 2996 O O . GLY A 1 392 ? -14.109 20.862 -0.900 1.00 52.56 392 GLY A O 1
ATOM 2997 N N . SER A 1 393 ? -15.714 20.187 -2.318 1.00 45.47 393 SER A N 1
ATOM 2998 C CA . SER A 1 393 ? -14.871 19.322 -3.165 1.00 45.47 393 SER A CA 1
ATOM 2999 C C . SER A 1 393 ? -13.642 19.993 -3.798 1.00 45.47 393 SER A C 1
ATOM 3001 O O . SER A 1 393 ? -12.748 19.306 -4.297 1.00 45.47 393 SER A O 1
ATOM 3003 N N . GLN A 1 394 ? -13.568 21.325 -3.766 1.00 39.53 394 GLN A N 1
ATOM 3004 C CA . GLN A 1 394 ? -12.549 22.113 -4.460 1.00 39.53 394 GLN A CA 1
ATOM 3005 C C . GLN A 1 394 ? -11.126 21.987 -3.891 1.00 39.53 394 GLN A C 1
ATOM 3007 O O . GLN A 1 394 ? -10.184 22.322 -4.604 1.00 39.53 394 GLN A O 1
ATOM 3012 N N . GLN A 1 395 ? -10.926 21.521 -2.651 1.00 38.31 395 GLN A N 1
ATOM 3013 C CA . GLN A 1 395 ? -9.584 21.552 -2.045 1.00 38.31 395 GLN A CA 1
ATOM 3014 C C . GLN A 1 395 ? -8.650 20.386 -2.414 1.00 38.31 395 GLN A C 1
ATOM 3016 O O . GLN A 1 395 ? -7.443 20.580 -2.299 1.00 38.31 395 GLN A O 1
ATOM 3021 N N . VAL A 1 396 ? -9.146 19.223 -2.876 1.00 39.56 396 VAL A N 1
ATOM 3022 C CA . VAL A 1 396 ? -8.264 18.049 -3.115 1.00 39.56 396 VAL A CA 1
ATOM 3023 C C . VAL A 1 396 ? -8.457 17.332 -4.466 1.00 39.56 396 VAL A C 1
ATOM 3025 O O . VAL A 1 396 ? -7.510 16.723 -4.943 1.00 39.56 396 VAL A O 1
ATOM 3028 N N . ILE A 1 397 ? -9.602 17.455 -5.159 1.00 35.38 397 ILE A N 1
ATOM 3029 C CA . ILE A 1 397 ? -9.784 16.838 -6.504 1.00 35.38 397 ILE A CA 1
ATOM 3030 C C . ILE A 1 397 ? -9.432 17.803 -7.652 1.00 35.38 397 ILE A C 1
ATOM 3032 O O . ILE A 1 397 ? -9.139 17.383 -8.767 1.00 35.38 397 ILE A O 1
ATOM 3036 N N . ALA A 1 398 ? -9.475 19.118 -7.409 1.00 28.70 398 ALA A N 1
ATOM 3037 C CA . ALA A 1 398 ? -9.338 20.142 -8.455 1.00 28.70 398 ALA A CA 1
ATOM 3038 C C . ALA A 1 398 ? -7.881 20.492 -8.819 1.00 28.70 398 ALA A C 1
ATOM 3040 O O . ALA A 1 398 ? -7.625 21.418 -9.589 1.00 28.70 398 ALA A O 1
ATOM 3041 N N . LYS A 1 399 ? -6.916 19.745 -8.284 1.00 30.64 399 LYS A N 1
ATOM 3042 C CA . LYS A 1 399 ? -5.566 19.649 -8.831 1.00 30.64 399 LYS A CA 1
ATOM 3043 C C . LYS A 1 399 ? -5.328 18.164 -9.100 1.00 30.64 399 LYS A C 1
ATOM 3045 O O . LYS A 1 399 ? -5.589 17.371 -8.196 1.00 30.64 399 LYS A O 1
ATOM 3050 N N . PRO A 1 400 ? -4.777 17.769 -10.263 1.00 32.62 400 PRO A N 1
ATOM 3051 C CA . PRO A 1 400 ? -3.964 16.558 -10.285 1.00 32.62 400 PRO A CA 1
ATOM 3052 C C . PRO A 1 400 ? -2.987 16.681 -9.116 1.00 32.62 400 PRO A C 1
ATOM 3054 O O . PRO A 1 400 ? -2.442 17.778 -8.931 1.00 32.62 400 PRO A O 1
ATOM 3057 N N . ILE A 1 401 ? -2.774 15.621 -8.327 1.00 35.75 401 ILE A N 1
ATOM 3058 C CA . ILE A 1 401 ? -1.680 15.630 -7.348 1.00 35.75 401 ILE A CA 1
ATOM 3059 C C . ILE A 1 401 ? -0.448 16.023 -8.154 1.00 35.75 401 ILE A C 1
ATOM 3061 O O . ILE A 1 401 ? -0.090 15.308 -9.092 1.00 35.75 401 ILE A O 1
ATOM 3065 N N . LYS A 1 402 ? 0.104 17.218 -7.900 1.00 28.53 402 LYS A N 1
ATOM 3066 C CA . LYS A 1 402 ? 1.164 17.747 -8.756 1.00 28.53 402 LYS A CA 1
ATOM 3067 C C . LYS A 1 402 ? 2.281 16.713 -8.757 1.00 28.53 402 LYS A C 1
ATOM 3069 O O . LYS A 1 402 ? 2.652 16.225 -7.691 1.00 28.53 402 LYS A O 1
ATOM 3074 N N . ASN A 1 403 ? 2.804 16.397 -9.941 1.00 29.53 403 ASN A N 1
ATOM 3075 C CA . ASN A 1 403 ? 3.987 15.554 -10.092 1.00 29.53 403 ASN A CA 1
ATOM 3076 C C . ASN A 1 403 ? 5.218 16.295 -9.533 1.00 29.53 403 ASN A C 1
ATOM 3078 O O . ASN A 1 403 ? 6.068 16.761 -10.282 1.00 29.53 403 ASN A O 1
ATOM 3082 N N . GLU A 1 404 ? 5.298 16.417 -8.208 1.00 29.38 404 GLU A N 1
ATOM 3083 C CA . GLU A 1 404 ? 6.512 16.778 -7.465 1.00 29.38 404 GLU A CA 1
ATOM 3084 C C . GLU A 1 404 ? 7.345 15.526 -7.131 1.00 29.38 404 GLU A C 1
ATOM 3086 O O . GLU A 1 404 ? 8.509 15.626 -6.761 1.00 29.38 404 GLU A O 1
ATOM 3091 N N . ALA A 1 405 ? 6.798 14.341 -7.418 1.00 28.92 405 ALA A N 1
ATOM 3092 C CA . ALA A 1 405 ? 7.570 13.225 -7.941 1.00 28.92 405 ALA A CA 1
ATOM 3093 C C . ALA A 1 405 ? 6.989 12.852 -9.311 1.00 28.92 405 ALA A C 1
ATOM 3095 O O . ALA A 1 405 ? 5.888 12.304 -9.397 1.00 28.92 405 ALA A O 1
ATOM 3096 N N . ALA A 1 406 ? 7.721 13.149 -10.386 1.00 25.31 406 ALA A N 1
ATOM 3097 C CA . ALA A 1 406 ? 7.532 12.412 -11.628 1.00 25.31 406 ALA A CA 1
ATOM 3098 C C . ALA A 1 406 ? 7.806 10.917 -11.330 1.00 25.31 406 ALA A C 1
ATOM 3100 O O . ALA A 1 406 ? 8.660 10.635 -10.481 1.00 25.31 406 ALA A O 1
ATOM 3101 N N . PRO A 1 407 ? 7.078 9.949 -11.922 1.00 32.75 407 PRO A N 1
ATOM 3102 C CA . PRO A 1 407 ? 7.325 8.529 -11.661 1.00 32.75 407 PRO A CA 1
ATOM 3103 C C . PRO A 1 407 ? 8.794 8.175 -11.923 1.00 32.75 407 PRO A C 1
ATOM 3105 O O . PRO A 1 407 ? 9.439 8.833 -12.729 1.00 32.75 407 PRO A O 1
ATOM 3108 N N . VAL A 1 408 ? 9.329 7.114 -11.305 1.00 34.16 408 VAL A N 1
ATOM 3109 C CA . VAL A 1 408 ? 10.759 6.755 -11.460 1.00 34.16 408 VAL A CA 1
ATOM 3110 C C . VAL A 1 408 ? 11.155 6.592 -12.939 1.00 34.16 408 VAL A C 1
ATOM 3112 O O . VAL A 1 408 ? 12.257 6.965 -13.332 1.00 34.16 408 VAL A O 1
ATOM 3115 N N . GLN A 1 409 ? 10.224 6.143 -13.790 1.00 33.09 409 GLN A N 1
ATOM 3116 C CA . GLN A 1 409 ? 10.407 6.142 -15.244 1.00 33.09 409 GLN A CA 1
ATOM 3117 C C . GLN A 1 409 ? 10.459 7.541 -15.876 1.00 33.09 409 GLN A C 1
ATOM 3119 O O . GLN A 1 409 ? 11.268 7.728 -16.772 1.00 33.09 409 GLN A O 1
ATOM 3124 N N . ASP A 1 410 ? 9.678 8.522 -15.422 1.00 36.72 410 ASP A N 1
ATOM 3125 C CA . ASP A 1 410 ? 9.785 9.907 -15.899 1.00 36.72 410 ASP A CA 1
ATOM 3126 C C . ASP A 1 410 ? 10.982 10.643 -15.283 1.00 36.72 410 ASP A C 1
ATOM 3128 O O . ASP A 1 410 ? 11.519 11.521 -15.943 1.00 36.72 410 ASP A O 1
ATOM 3132 N N . THR A 1 411 ? 11.458 10.313 -14.074 1.00 41.34 411 THR A N 1
ATOM 3133 C CA . THR A 1 411 ? 12.724 10.883 -13.571 1.00 41.34 411 THR A CA 1
ATOM 3134 C C . THR A 1 411 ? 13.928 10.305 -14.295 1.00 41.34 411 THR A C 1
ATOM 3136 O O . THR A 1 411 ? 14.840 11.065 -14.595 1.00 41.34 411 THR A O 1
ATOM 3139 N N . VAL A 1 412 ? 13.931 9.009 -14.629 1.00 43.41 412 VAL A N 1
ATOM 3140 C CA . VAL A 1 412 ? 14.978 8.420 -15.478 1.00 43.41 412 VAL A CA 1
ATOM 3141 C C . VAL A 1 412 ? 14.874 8.976 -16.898 1.00 43.41 412 VAL A C 1
ATOM 3143 O O . VAL A 1 412 ? 15.849 9.548 -17.362 1.00 43.41 412 VAL A O 1
ATOM 3146 N N . LEU A 1 413 ? 13.697 8.977 -17.537 1.00 50.47 413 LEU A N 1
ATOM 3147 C CA . LEU A 1 413 ? 13.521 9.572 -18.872 1.00 50.47 413 LEU A CA 1
ATOM 3148 C C . LEU A 1 413 ? 13.811 11.080 -18.894 1.00 50.47 413 LEU A C 1
ATOM 3150 O O . LEU A 1 413 ? 14.320 11.580 -19.892 1.00 50.47 413 LEU A O 1
ATOM 3154 N N . ALA A 1 414 ? 13.529 11.830 -17.823 1.00 52.97 414 ALA A N 1
ATOM 3155 C CA . ALA A 1 414 ? 13.892 13.244 -17.722 1.00 52.97 414 ALA A CA 1
ATOM 3156 C C . ALA A 1 414 ? 15.385 13.448 -17.440 1.00 52.97 414 ALA A C 1
ATOM 3158 O O . ALA A 1 414 ? 15.942 14.423 -17.939 1.00 52.97 414 ALA A O 1
ATOM 3159 N N . GLN A 1 415 ? 16.047 12.559 -16.693 1.00 53.75 415 GLN A N 1
ATOM 3160 C CA . GLN A 1 415 ? 17.505 12.567 -16.526 1.00 53.75 415 GLN A CA 1
ATOM 3161 C C . GLN A 1 415 ? 18.201 12.202 -17.838 1.00 53.75 415 GLN A C 1
ATOM 3163 O O . GLN A 1 415 ? 19.074 12.943 -18.264 1.00 53.75 415 GLN A O 1
ATOM 3168 N N . GLU A 1 416 ? 17.766 11.149 -18.531 1.00 56.91 416 GLU A N 1
ATOM 3169 C CA . GLU A 1 416 ? 18.240 10.755 -19.863 1.00 56.91 416 GLU A CA 1
ATOM 3170 C C . GLU A 1 416 ? 18.003 11.879 -20.878 1.00 56.91 416 GLU A C 1
ATOM 3172 O O . GLU A 1 416 ? 18.930 12.297 -21.567 1.00 56.91 416 GLU A O 1
ATOM 3177 N N . ARG A 1 417 ? 16.798 12.462 -20.924 1.00 64.62 417 ARG A N 1
ATOM 3178 C CA . ARG A 1 417 ? 16.500 13.620 -21.781 1.00 64.62 417 ARG A CA 1
ATOM 3179 C C . ARG A 1 417 ? 17.357 14.834 -21.425 1.00 64.62 417 ARG A C 1
ATOM 3181 O O . ARG A 1 417 ? 17.833 15.512 -22.328 1.00 64.62 417 ARG A O 1
ATOM 3188 N N . SER A 1 418 ? 17.573 15.115 -20.140 1.00 62.72 418 SER A N 1
ATOM 3189 C CA . SER A 1 418 ? 18.432 16.224 -19.699 1.00 62.72 418 SER A CA 1
ATOM 3190 C C . SER A 1 418 ? 19.903 15.969 -20.023 1.00 62.72 418 SER A C 1
ATOM 3192 O O . SER A 1 418 ? 20.594 16.903 -20.408 1.00 62.72 418 SER A O 1
ATOM 3194 N N . LEU A 1 419 ? 20.363 14.719 -19.935 1.00 64.94 419 LEU A N 1
ATOM 3195 C CA . LEU A 1 419 ? 21.698 14.274 -20.331 1.00 64.94 419 LEU A CA 1
ATOM 3196 C C . LEU A 1 419 ? 21.904 14.498 -21.835 1.00 64.94 419 LEU A C 1
ATOM 3198 O O . LEU A 1 419 ? 22.827 15.210 -22.217 1.00 64.94 419 LEU A O 1
ATOM 3202 N N . PHE A 1 420 ? 20.986 14.001 -22.671 1.00 63.56 420 PHE A N 1
ATOM 3203 C CA . PHE A 1 420 ? 20.998 14.207 -24.126 1.00 63.56 420 PHE A CA 1
ATOM 3204 C C . PHE A 1 420 ? 20.915 15.687 -24.536 1.00 63.56 420 PHE A C 1
ATOM 3206 O O . PHE A 1 420 ? 21.562 16.106 -25.495 1.00 63.56 420 PHE A O 1
ATOM 3213 N N . LEU A 1 421 ? 20.131 16.502 -23.824 1.00 61.97 421 LEU A N 1
ATOM 3214 C CA . LEU A 1 421 ? 20.062 17.946 -24.073 1.00 61.97 421 LEU A CA 1
ATOM 3215 C C . LEU A 1 421 ? 21.322 18.679 -23.582 1.00 61.97 421 LEU A C 1
ATOM 3217 O O . LEU A 1 421 ? 21.727 19.659 -24.204 1.00 61.97 421 LEU A O 1
ATOM 3221 N N . ALA A 1 422 ? 21.972 18.206 -22.516 1.00 56.25 422 ALA A N 1
ATOM 3222 C CA . ALA A 1 422 ? 23.228 18.762 -22.012 1.00 56.25 422 ALA A CA 1
ATOM 3223 C C . ALA A 1 422 ? 24.423 18.449 -22.929 1.00 56.25 422 ALA A C 1
ATOM 3225 O O . ALA A 1 422 ? 25.295 19.307 -23.086 1.00 56.25 422 ALA A O 1
ATOM 3226 N N . THR A 1 423 ? 24.434 17.280 -23.581 1.00 56.72 423 THR A N 1
ATOM 3227 C CA . THR A 1 423 ? 25.410 16.935 -24.633 1.00 56.72 423 THR A CA 1
ATOM 3228 C C . THR A 1 423 ? 25.136 17.632 -25.965 1.00 56.72 423 THR A C 1
ATOM 3230 O O . THR A 1 423 ? 25.974 17.606 -26.853 1.00 56.72 423 THR A O 1
ATOM 3233 N N . ASN A 1 424 ? 23.996 18.315 -26.118 1.00 50.09 424 ASN A N 1
ATOM 3234 C CA . ASN A 1 424 ? 23.681 19.099 -27.316 1.00 50.09 424 ASN A CA 1
ATOM 3235 C C . ASN A 1 424 ? 24.339 20.498 -27.324 1.00 50.09 424 ASN A C 1
ATOM 3237 O O . ASN A 1 424 ? 23.899 21.397 -28.044 1.00 50.09 424 ASN A O 1
ATOM 3241 N N . LYS A 1 425 ? 25.384 20.708 -26.511 1.00 50.03 425 LYS A N 1
ATOM 3242 C CA . LYS A 1 425 ? 26.296 21.844 -26.678 1.00 50.03 425 LYS A CA 1
ATOM 3243 C C . LYS A 1 425 ? 27.126 21.606 -27.932 1.00 50.03 425 LYS A C 1
ATOM 3245 O O . LYS A 1 425 ? 27.821 20.603 -28.033 1.00 50.03 425 LYS A O 1
ATOM 3250 N N . THR A 1 426 ? 27.072 22.543 -28.870 1.00 46.28 426 THR A N 1
ATOM 3251 C CA . THR A 1 426 ? 27.875 22.502 -30.090 1.00 46.28 426 THR A CA 1
ATOM 3252 C C . THR A 1 426 ? 29.365 22.467 -29.752 1.00 46.28 426 THR A C 1
ATOM 3254 O O . THR A 1 426 ? 29.927 23.468 -29.305 1.00 46.28 426 THR A O 1
ATOM 3257 N N . LEU A 1 427 ? 30.007 21.327 -30.021 1.00 53.62 427 LEU A N 1
ATOM 3258 C CA . LEU A 1 427 ? 31.441 21.284 -30.302 1.00 53.62 427 LEU A CA 1
ATOM 3259 C C . LEU A 1 427 ? 31.752 22.262 -31.446 1.00 53.62 427 LEU A C 1
ATOM 3261 O O . LEU A 1 427 ? 30.912 22.489 -32.327 1.00 53.62 427 LEU A O 1
ATOM 3265 N N . GLY A 1 428 ? 32.955 22.843 -31.449 1.00 51.75 428 GLY A N 1
ATOM 3266 C CA . GLY A 1 428 ? 33.432 23.578 -32.616 1.00 51.75 428 GLY A CA 1
ATOM 3267 C C . GLY A 1 428 ? 33.465 22.651 -33.833 1.00 51.75 428 GLY A C 1
ATOM 3268 O O . GLY A 1 428 ? 33.709 21.456 -33.697 1.00 51.75 428 GLY A O 1
ATOM 3269 N N . ALA A 1 429 ? 33.258 23.185 -35.041 1.00 51.97 429 ALA A N 1
ATOM 3270 C CA . ALA A 1 429 ? 33.194 22.379 -36.271 1.00 51.97 429 ALA A CA 1
ATOM 3271 C C . ALA A 1 429 ? 34.492 21.598 -36.608 1.00 51.97 429 ALA A C 1
ATOM 3273 O O . ALA A 1 429 ? 34.518 20.837 -37.572 1.00 51.97 429 ALA A O 1
ATOM 3274 N N . SER A 1 430 ? 35.560 21.800 -35.831 1.00 55.25 430 SER A N 1
ATOM 3275 C CA . SER A 1 430 ? 36.858 21.124 -35.903 1.00 55.25 430 SER A CA 1
ATOM 3276 C C . SER A 1 430 ? 37.177 20.228 -34.696 1.00 55.25 430 SER A C 1
ATOM 3278 O O . SER A 1 430 ? 38.208 19.555 -34.710 1.00 55.25 430 SER A O 1
ATOM 3280 N N . ASP A 1 431 ? 36.358 20.240 -33.641 1.00 76.75 431 ASP A N 1
ATOM 3281 C CA . ASP A 1 431 ? 36.682 19.578 -32.376 1.00 76.75 431 ASP A CA 1
ATOM 3282 C C . ASP A 1 431 ? 36.171 18.134 -32.364 1.00 76.75 431 ASP A C 1
ATOM 3284 O O . ASP A 1 431 ? 34.972 17.866 -32.451 1.00 76.75 431 ASP A O 1
ATOM 3288 N N . LYS A 1 432 ? 37.102 17.186 -32.226 1.00 85.88 432 LYS A N 1
ATOM 3289 C CA . LYS A 1 432 ? 36.781 15.766 -32.044 1.00 85.88 432 LYS A CA 1
ATOM 3290 C C . LYS A 1 432 ? 36.186 15.528 -30.644 1.00 85.88 432 LYS A C 1
ATOM 3292 O O . LYS A 1 432 ? 36.757 16.031 -29.672 1.00 85.88 432 LYS A O 1
ATOM 3297 N N . PRO A 1 433 ? 35.121 14.715 -30.510 1.00 89.12 433 PRO A N 1
ATOM 3298 C CA . PRO A 1 433 ? 34.592 14.279 -29.221 1.00 89.12 433 PRO A CA 1
ATOM 3299 C C . PRO A 1 433 ? 35.659 13.591 -28.368 1.00 89.12 433 PRO A C 1
ATOM 3301 O O . PRO A 1 433 ? 36.457 12.802 -28.879 1.00 89.12 433 PRO A O 1
ATOM 3304 N N . ARG A 1 434 ? 35.650 13.868 -27.064 1.00 88.81 434 ARG A N 1
ATOM 3305 C CA . ARG A 1 434 ? 36.577 13.294 -26.083 1.00 88.81 434 ARG A CA 1
ATOM 3306 C C . ARG A 1 434 ? 35.880 12.491 -25.003 1.00 88.81 434 ARG A C 1
ATOM 3308 O O . ARG A 1 434 ? 36.414 11.467 -24.605 1.00 88.81 434 ARG A O 1
ATOM 3315 N N . ASN A 1 435 ? 34.719 12.917 -24.523 1.00 92.06 435 ASN A N 1
ATOM 3316 C CA . ASN A 1 435 ? 34.051 12.295 -23.385 1.00 92.06 435 ASN A CA 1
ATOM 3317 C C . ASN A 1 435 ? 32.768 11.588 -23.829 1.00 92.06 435 ASN A C 1
ATOM 3319 O O . ASN A 1 435 ? 31.796 12.230 -24.231 1.00 92.06 435 ASN A O 1
ATOM 3323 N N . ILE A 1 436 ? 32.760 10.260 -23.737 1.00 92.12 436 ILE A N 1
ATOM 3324 C CA . ILE A 1 436 ? 31.676 9.401 -24.219 1.00 92.12 436 ILE A CA 1
ATOM 3325 C C . ILE A 1 436 ? 31.021 8.708 -23.024 1.00 92.12 436 ILE A C 1
ATOM 3327 O O . ILE A 1 436 ? 31.686 8.024 -22.250 1.00 92.12 436 ILE A O 1
ATOM 3331 N N . GLY A 1 437 ? 29.712 8.879 -22.864 1.00 88.94 437 GLY A N 1
ATOM 3332 C CA . GLY A 1 437 ? 28.926 8.197 -21.840 1.00 88.94 437 GLY A CA 1
ATOM 3333 C C . GLY A 1 437 ? 28.189 6.993 -22.414 1.00 88.94 437 GLY A C 1
ATOM 3334 O O . GLY A 1 437 ? 27.595 7.101 -23.483 1.00 88.94 437 GLY A O 1
ATOM 3335 N N . ILE A 1 438 ? 28.167 5.867 -21.702 1.00 90.88 438 ILE A N 1
ATOM 3336 C CA . ILE A 1 438 ? 27.342 4.700 -22.037 1.00 90.88 438 ILE A CA 1
ATOM 3337 C C . ILE A 1 438 ? 26.352 4.453 -20.903 1.00 90.88 438 ILE A C 1
ATOM 3339 O O . ILE A 1 438 ? 26.749 4.196 -19.766 1.00 90.88 438 ILE A O 1
ATOM 3343 N N . VAL A 1 439 ? 25.057 4.529 -21.204 1.00 83.19 439 VAL A N 1
ATOM 3344 C CA . VAL A 1 439 ? 23.998 4.283 -20.220 1.00 83.19 439 VAL A CA 1
ATOM 3345 C C . VAL A 1 439 ? 23.789 2.782 -20.038 1.00 83.19 439 VAL A C 1
ATOM 3347 O O . VAL A 1 439 ? 23.569 2.045 -20.996 1.00 83.19 439 VAL A O 1
ATOM 3350 N N . ALA A 1 440 ? 23.828 2.335 -18.787 1.00 79.75 440 ALA A N 1
ATOM 3351 C CA . ALA A 1 440 ? 23.679 0.949 -18.382 1.00 79.75 440 ALA A CA 1
ATOM 3352 C C . ALA A 1 440 ? 22.583 0.825 -17.311 1.00 79.75 440 ALA A C 1
ATOM 3354 O O . ALA A 1 440 ? 22.660 1.417 -16.237 1.00 79.75 440 ALA A O 1
ATOM 3355 N N . PHE A 1 441 ? 21.562 0.014 -17.575 1.00 71.62 441 PHE A N 1
ATOM 3356 C CA . PHE A 1 441 ? 20.392 -0.176 -16.708 1.00 71.62 441 PHE A CA 1
ATOM 3357 C C . PHE A 1 441 ? 20.139 -1.673 -16.478 1.00 71.62 441 PHE A C 1
ATOM 3359 O O . PHE A 1 441 ? 20.456 -2.458 -17.369 1.00 71.62 441 PHE A O 1
ATOM 3366 N N . PRO A 1 442 ? 19.583 -2.108 -15.330 1.00 66.31 442 PRO A N 1
ATOM 3367 C CA . PRO A 1 442 ? 19.360 -3.528 -15.050 1.00 66.31 442 PRO A CA 1
ATOM 3368 C C . PRO A 1 442 ? 18.643 -4.254 -16.197 1.00 66.31 442 PRO A C 1
ATOM 3370 O O . PRO A 1 442 ? 17.581 -3.822 -16.642 1.00 66.31 442 PRO A O 1
ATOM 3373 N N . GLY A 1 443 ? 19.232 -5.349 -16.683 1.00 63.47 443 GLY A N 1
ATOM 3374 C CA . GLY A 1 443 ? 18.726 -6.083 -17.848 1.00 63.47 443 GLY A CA 1
ATOM 3375 C C . GLY A 1 443 ? 19.279 -5.660 -19.213 1.00 63.47 443 GLY A C 1
ATOM 3376 O O . GLY A 1 443 ? 18.810 -6.185 -20.222 1.00 63.47 443 GLY A O 1
ATOM 3377 N N . TRP A 1 444 ? 20.268 -4.759 -19.264 1.00 75.81 444 TRP A N 1
ATOM 3378 C CA . TRP A 1 444 ? 21.035 -4.437 -20.477 1.00 75.81 444 TRP A CA 1
ATOM 3379 C C . TRP A 1 444 ? 21.543 -5.702 -21.187 1.00 75.81 444 TRP A C 1
ATOM 3381 O O . TRP A 1 444 ? 22.074 -6.599 -20.537 1.00 75.81 444 TRP A O 1
ATOM 3391 N N . GLN A 1 445 ? 21.425 -5.808 -22.515 1.00 80.50 445 GLN A N 1
ATOM 3392 C CA . GLN A 1 445 ? 21.995 -6.956 -23.229 1.00 80.50 445 GLN A CA 1
ATOM 3393 C C . GLN A 1 445 ? 23.525 -6.790 -23.326 1.00 80.50 445 GLN A C 1
ATOM 3395 O O . GLN A 1 445 ? 23.976 -5.730 -23.764 1.00 80.50 445 GLN A O 1
ATOM 3400 N N . PRO A 1 446 ? 24.352 -7.803 -22.976 1.00 86.75 446 PRO A N 1
ATOM 3401 C CA . PRO A 1 446 ? 25.794 -7.607 -22.811 1.00 86.75 446 PRO A CA 1
ATOM 3402 C C . PRO A 1 446 ? 26.512 -6.937 -23.986 1.00 86.75 446 PRO A C 1
ATOM 3404 O O . PRO A 1 446 ? 27.324 -6.036 -23.792 1.00 86.75 446 PRO A O 1
ATOM 3407 N N . LEU A 1 447 ? 26.182 -7.345 -25.211 1.00 91.62 447 LEU A N 1
ATOM 3408 C CA . LEU A 1 447 ? 26.863 -6.879 -26.416 1.00 91.62 447 LEU A CA 1
ATOM 3409 C C . LEU A 1 447 ? 26.360 -5.508 -26.922 1.00 91.62 447 LEU A C 1
ATOM 3411 O O . LEU A 1 447 ? 27.081 -4.877 -27.685 1.00 91.62 447 LEU A O 1
ATOM 3415 N N . ASP A 1 448 ? 25.208 -5.001 -26.450 1.00 85.31 448 ASP A N 1
ATOM 3416 C CA . ASP A 1 448 ? 24.753 -3.625 -26.756 1.00 85.31 448 ASP A CA 1
ATOM 3417 C C . ASP A 1 448 ? 25.625 -2.565 -26.059 1.00 85.31 448 ASP A C 1
ATOM 3419 O O . ASP A 1 448 ? 25.685 -1.423 -26.506 1.00 85.31 448 ASP A O 1
ATOM 3423 N N . ILE A 1 449 ? 26.308 -2.942 -24.971 1.00 87.44 449 ILE A N 1
ATOM 3424 C CA . ILE A 1 449 ? 27.315 -2.111 -24.298 1.00 87.44 449 ILE A CA 1
ATOM 3425 C C . ILE A 1 449 ? 28.716 -2.527 -24.738 1.00 87.44 449 ILE A C 1
ATOM 3427 O O . ILE A 1 449 ? 29.490 -1.690 -25.195 1.00 87.44 449 ILE A O 1
ATOM 3431 N N . MET A 1 450 ? 29.046 -3.818 -24.630 1.00 90.50 450 MET A N 1
ATOM 3432 C CA . MET A 1 450 ? 30.428 -4.278 -24.784 1.00 90.50 450 MET A CA 1
ATOM 3433 C C . MET A 1 450 ? 30.941 -4.223 -26.225 1.00 90.50 450 MET A C 1
ATOM 3435 O O . MET A 1 450 ? 32.117 -3.951 -26.415 1.00 90.50 450 MET A O 1
ATOM 3439 N N . GLY A 1 451 ? 30.088 -4.410 -27.239 1.00 93.94 451 GLY A N 1
ATOM 3440 C CA . GLY A 1 451 ? 30.499 -4.292 -28.644 1.00 93.94 451 GLY A CA 1
ATOM 3441 C C . GLY A 1 451 ? 30.932 -2.862 -29.004 1.00 93.94 451 GLY A C 1
ATOM 3442 O O . GLY A 1 451 ? 32.067 -2.657 -29.433 1.00 93.94 451 GLY A O 1
ATOM 3443 N N . PRO A 1 452 ? 30.073 -1.854 -28.761 1.00 94.94 452 PRO A N 1
ATOM 3444 C CA . PRO A 1 452 ? 30.444 -0.441 -28.797 1.00 94.94 452 PRO A CA 1
ATOM 3445 C C . PRO A 1 452 ? 31.661 -0.075 -27.941 1.00 94.94 452 PRO A C 1
ATOM 3447 O O . PRO A 1 452 ? 32.533 0.652 -28.411 1.00 94.94 452 PRO A O 1
ATOM 3450 N N . PHE A 1 453 ? 31.735 -0.573 -26.701 1.00 95.00 453 PHE A N 1
ATOM 3451 C CA . PHE A 1 453 ? 32.841 -0.278 -25.788 1.00 95.00 453 PHE A CA 1
ATOM 3452 C C . PHE A 1 453 ? 34.186 -0.766 -26.337 1.00 95.00 453 PHE A C 1
ATOM 3454 O O . PHE A 1 453 ? 35.156 -0.019 -26.275 1.00 95.00 453 PHE A O 1
ATOM 3461 N N . ASP A 1 454 ? 34.249 -1.968 -26.914 1.00 96.12 454 ASP A N 1
ATOM 3462 C CA . ASP A 1 454 ? 35.497 -2.536 -27.441 1.00 96.12 454 ASP A CA 1
ATOM 3463 C C . ASP A 1 454 ? 36.011 -1.735 -28.654 1.00 96.12 454 ASP A C 1
ATOM 3465 O O . ASP A 1 454 ? 37.187 -1.387 -28.729 1.00 96.12 454 ASP A O 1
ATOM 3469 N N . ALA A 1 455 ? 35.115 -1.296 -29.550 1.00 97.31 455 ALA A N 1
ATOM 3470 C CA . ALA A 1 455 ? 35.472 -0.401 -30.659 1.00 97.31 455 ALA A CA 1
ATOM 3471 C C . ALA A 1 455 ? 36.029 0.953 -30.183 1.00 97.31 455 ALA A C 1
ATOM 3473 O O . ALA A 1 455 ? 36.996 1.466 -30.754 1.00 97.31 455 ALA A O 1
ATOM 3474 N N . LEU A 1 456 ? 35.461 1.518 -29.113 1.00 97.25 456 LEU A N 1
ATOM 3475 C CA . LEU A 1 456 ? 35.995 2.726 -28.479 1.00 97.25 456 LEU A CA 1
ATOM 3476 C C . LEU A 1 456 ? 37.319 2.455 -27.748 1.00 97.25 456 LEU A C 1
ATOM 3478 O O . LEU A 1 456 ? 38.222 3.289 -27.785 1.00 97.25 456 LEU A O 1
ATOM 3482 N N . TRP A 1 457 ? 37.484 1.288 -27.128 1.00 96.69 457 TRP A N 1
ATOM 3483 C CA . TRP A 1 457 ? 38.732 0.906 -26.473 1.00 96.69 457 TRP A CA 1
ATOM 3484 C C . TRP A 1 457 ? 39.887 0.780 -27.475 1.00 96.69 457 TRP A C 1
ATOM 3486 O O . TRP A 1 457 ? 40.971 1.312 -27.222 1.00 96.69 457 TRP A O 1
ATOM 3496 N N . ILE A 1 458 ? 39.654 0.188 -28.651 1.00 97.69 458 ILE A N 1
ATOM 3497 C CA . ILE A 1 458 ? 40.638 0.183 -29.742 1.00 97.69 458 ILE A CA 1
ATOM 3498 C C . ILE A 1 458 ? 40.936 1.611 -30.224 1.00 97.69 458 ILE A C 1
ATOM 3500 O O . ILE A 1 458 ? 42.106 1.980 -30.319 1.00 97.69 458 ILE A O 1
ATOM 3504 N N . LEU A 1 459 ? 39.914 2.448 -30.448 1.00 97.44 459 LEU A N 1
ATOM 3505 C CA . LEU A 1 459 ? 40.100 3.855 -30.843 1.00 97.44 459 LEU A CA 1
ATOM 3506 C C . LEU A 1 459 ? 40.964 4.647 -29.836 1.00 97.44 459 LEU A C 1
ATOM 3508 O O . LEU A 1 459 ? 41.783 5.479 -30.238 1.00 97.44 459 LEU A O 1
ATOM 3512 N N . SER A 1 460 ? 40.834 4.350 -28.538 1.00 96.62 460 SER A N 1
ATOM 3513 C CA . SER A 1 460 ? 41.592 5.001 -27.455 1.00 96.62 460 SER A CA 1
ATOM 3514 C C . SER A 1 460 ? 43.110 4.778 -27.522 1.00 96.62 460 SER A C 1
ATOM 3516 O O . SER A 1 460 ? 43.877 5.542 -26.937 1.00 96.62 460 SER A O 1
ATOM 3518 N N . ARG A 1 461 ? 43.568 3.779 -28.294 1.00 95.06 461 ARG A N 1
ATOM 3519 C CA . ARG A 1 461 ? 44.998 3.533 -28.558 1.00 95.06 461 ARG A CA 1
ATOM 3520 C C . ARG A 1 461 ? 45.647 4.651 -29.378 1.00 95.06 461 ARG A C 1
ATOM 3522 O O . ARG A 1 461 ? 46.861 4.829 -29.301 1.00 95.06 461 ARG A O 1
ATOM 3529 N N . THR A 1 462 ? 44.860 5.372 -30.179 1.00 93.44 462 THR A N 1
ATOM 3530 C CA . THR A 1 462 ? 45.344 6.400 -31.117 1.00 93.44 462 THR A CA 1
ATOM 3531 C C . THR A 1 462 ? 44.736 7.780 -30.891 1.00 93.44 462 THR A C 1
ATOM 3533 O O . THR A 1 462 ? 45.346 8.780 -31.264 1.00 93.44 462 THR A O 1
ATOM 3536 N N . GLU A 1 463 ? 43.544 7.862 -30.300 1.00 94.75 463 GLU A N 1
ATOM 3537 C CA . GLU A 1 463 ? 42.793 9.108 -30.132 1.00 94.75 463 GLU A CA 1
ATOM 3538 C C . GLU A 1 463 ? 42.464 9.338 -28.645 1.00 94.75 463 GLU A C 1
ATOM 3540 O O . GLU A 1 463 ? 42.022 8.412 -27.964 1.00 94.75 463 GLU A O 1
ATOM 3545 N N . PRO A 1 464 ? 42.669 10.555 -28.103 1.00 92.31 464 PRO A N 1
ATOM 3546 C CA . PRO A 1 464 ? 42.530 10.820 -26.673 1.00 92.31 464 PRO A CA 1
ATOM 3547 C C . PRO A 1 464 ? 41.054 10.955 -26.269 1.00 92.31 464 PRO A C 1
ATOM 3549 O O . PRO A 1 464 ? 40.520 12.068 -26.228 1.00 92.31 464 PRO A O 1
ATOM 3552 N N . ILE A 1 465 ? 40.422 9.821 -25.960 1.00 94.94 465 ILE A N 1
ATOM 3553 C CA . ILE A 1 465 ? 39.028 9.721 -25.509 1.00 94.94 465 ILE A CA 1
ATOM 3554 C C . ILE A 1 465 ? 38.904 9.087 -24.114 1.00 94.94 465 ILE A C 1
ATOM 3556 O O . ILE A 1 465 ? 39.723 8.266 -23.710 1.00 94.94 465 ILE A O 1
ATOM 3560 N N . ASN A 1 466 ? 37.839 9.449 -23.403 1.00 95.00 466 ASN A N 1
ATOM 3561 C CA . ASN A 1 466 ? 37.401 8.885 -22.133 1.00 95.00 466 ASN A CA 1
ATOM 3562 C C . ASN A 1 466 ? 36.024 8.238 -22.330 1.00 95.00 466 ASN A C 1
ATOM 3564 O O . ASN A 1 466 ? 35.132 8.855 -22.920 1.00 95.00 466 ASN A O 1
ATOM 3568 N N . VAL A 1 467 ? 35.832 7.028 -21.804 1.00 94.25 467 VAL A N 1
ATOM 3569 C CA . VAL A 1 467 ? 34.550 6.310 -21.841 1.00 94.25 467 VAL A CA 1
ATOM 3570 C C . VAL A 1 467 ? 34.067 6.094 -20.411 1.00 94.25 467 VAL A C 1
ATOM 3572 O O . VAL A 1 467 ? 34.818 5.581 -19.588 1.00 94.25 467 VAL A O 1
ATOM 3575 N N . PHE A 1 468 ? 32.825 6.486 -20.125 1.00 93.62 468 PHE A N 1
ATOM 3576 C CA . PHE A 1 468 ? 32.219 6.429 -18.793 1.00 93.62 468 PHE A CA 1
ATOM 3577 C C . PHE A 1 468 ? 30.934 5.600 -18.808 1.00 93.62 468 PHE A C 1
ATOM 3579 O O . PHE A 1 468 ? 30.030 5.870 -19.602 1.00 93.62 468 PHE A O 1
ATOM 3586 N N . LEU A 1 469 ? 30.804 4.643 -17.894 1.00 90.50 469 LEU A N 1
ATOM 3587 C CA . LEU A 1 469 ? 29.549 3.944 -17.627 1.00 90.50 469 LEU A CA 1
ATOM 3588 C C . LEU A 1 469 ? 28.664 4.784 -16.696 1.00 90.50 469 LEU A C 1
ATOM 3590 O O . LEU A 1 469 ? 29.110 5.301 -15.669 1.00 90.50 469 LEU A O 1
ATOM 3594 N N . LEU A 1 470 ? 27.388 4.908 -17.064 1.00 85.38 470 LEU A N 1
ATOM 3595 C CA . LEU A 1 470 ? 26.388 5.750 -16.403 1.00 85.38 470 LEU A CA 1
ATOM 3596 C C . LEU A 1 470 ? 25.145 4.935 -16.041 1.00 85.38 470 LEU A C 1
ATOM 3598 O O . LEU A 1 470 ? 24.607 4.223 -16.883 1.00 85.38 470 LEU A O 1
ATOM 3602 N N . ASN A 1 471 ? 24.624 5.078 -14.824 1.00 82.81 471 ASN A N 1
ATOM 3603 C CA . ASN A 1 471 ? 23.314 4.531 -14.441 1.00 82.81 471 ASN A CA 1
ATOM 3604 C C . ASN A 1 471 ? 22.564 5.501 -13.507 1.00 82.81 471 ASN A C 1
ATOM 3606 O O . ASN A 1 471 ? 23.076 6.552 -13.132 1.00 82.81 471 ASN A O 1
ATOM 3610 N N . GLU A 1 472 ? 21.344 5.165 -13.096 1.00 72.44 472 GLU A N 1
ATOM 3611 C CA . GLU A 1 472 ? 20.538 6.010 -12.199 1.00 72.44 472 GLU A CA 1
ATOM 3612 C C . GLU A 1 472 ? 21.199 6.272 -10.820 1.00 72.44 472 GLU A C 1
ATOM 3614 O O . GLU A 1 472 ? 21.033 7.352 -10.256 1.00 72.44 472 GLU A O 1
ATOM 3619 N N . LYS A 1 473 ? 21.933 5.298 -10.255 1.00 73.88 473 LYS A N 1
ATOM 3620 C CA . LYS A 1 473 ? 22.199 5.193 -8.798 1.00 73.88 473 LYS A CA 1
ATOM 3621 C C . LYS A 1 473 ? 23.677 5.070 -8.386 1.00 73.88 473 LYS A C 1
ATOM 3623 O O . LYS A 1 473 ? 23.977 5.068 -7.196 1.00 73.88 473 LYS A O 1
ATOM 3628 N N . GLY A 1 474 ? 24.593 4.986 -9.342 1.00 79.62 474 GLY A N 1
ATOM 3629 C CA . GLY A 1 474 ? 25.996 4.607 -9.164 1.00 79.62 474 GLY A CA 1
ATOM 3630 C C . GLY A 1 474 ? 26.176 3.107 -8.904 1.00 79.62 474 GLY A C 1
ATOM 3631 O O . GLY A 1 474 ? 25.271 2.298 -9.136 1.00 79.62 474 GLY A O 1
ATOM 3632 N N . GLY A 1 475 ? 27.351 2.736 -8.392 1.00 87.94 475 GLY A N 1
ATOM 3633 C CA . GLY A 1 475 ? 27.637 1.385 -7.908 1.00 87.94 475 GLY A CA 1
ATOM 3634 C C . GLY A 1 475 ? 27.888 0.384 -9.034 1.00 87.94 475 GLY A C 1
ATOM 3635 O O . GLY A 1 475 ? 28.857 0.515 -9.776 1.00 87.94 475 GLY A O 1
ATOM 3636 N N . THR A 1 476 ? 27.042 -0.643 -9.133 1.00 83.00 476 THR A N 1
ATOM 3637 C CA . THR A 1 476 ? 27.156 -1.697 -10.152 1.00 83.00 476 THR A CA 1
ATOM 3638 C C . THR A 1 476 ? 25.832 -1.926 -10.876 1.00 83.00 476 THR A C 1
ATOM 3640 O O . THR A 1 476 ? 24.763 -1.546 -10.396 1.00 83.00 476 THR A O 1
ATOM 3643 N N . THR A 1 477 ? 25.890 -2.551 -12.049 1.00 77.00 477 THR A N 1
ATOM 3644 C CA . THR A 1 477 ? 24.710 -2.973 -12.817 1.00 77.00 477 THR A CA 1
ATOM 3645 C C . THR A 1 477 ? 24.959 -4.311 -13.509 1.00 77.00 477 THR A C 1
ATOM 3647 O O . THR A 1 477 ? 26.101 -4.723 -13.712 1.00 77.00 477 THR A O 1
ATOM 3650 N N . THR A 1 478 ? 23.889 -5.022 -13.862 1.00 80.06 478 THR A N 1
ATOM 3651 C CA . THR A 1 478 ? 23.947 -6.380 -14.417 1.00 80.06 478 THR A CA 1
ATOM 3652 C C . THR A 1 478 ? 22.921 -6.590 -15.527 1.00 80.06 478 THR A C 1
ATOM 3654 O O . THR A 1 478 ? 21.828 -6.022 -15.496 1.00 80.06 478 THR A O 1
ATOM 3657 N N . ASN A 1 479 ? 23.268 -7.433 -16.502 1.00 75.88 479 ASN A N 1
ATOM 3658 C CA . ASN A 1 479 ? 22.354 -7.886 -17.551 1.00 75.88 479 ASN A CA 1
ATOM 3659 C C . ASN A 1 479 ? 21.276 -8.853 -17.026 1.00 75.88 479 ASN A C 1
ATOM 3661 O O . ASN A 1 479 ? 20.401 -9.270 -17.784 1.00 75.88 479 ASN A O 1
ATOM 3665 N N . PHE A 1 480 ? 21.352 -9.268 -15.757 1.00 62.59 480 PHE A N 1
ATOM 3666 C CA . PHE A 1 480 ? 20.365 -10.160 -15.166 1.00 62.59 480 PHE A CA 1
ATOM 3667 C C . PHE A 1 480 ? 19.024 -9.442 -14.959 1.00 62.59 480 PHE A C 1
ATOM 3669 O O . PHE A 1 480 ? 18.852 -8.677 -14.010 1.00 62.59 480 PHE A O 1
ATOM 3676 N N . LEU A 1 481 ? 18.056 -9.747 -15.826 1.00 56.00 481 LEU A N 1
ATOM 3677 C CA . LEU A 1 481 ? 16.650 -9.393 -15.649 1.00 56.00 481 LEU A CA 1
ATOM 3678 C C . LEU A 1 481 ? 15.829 -10.669 -15.392 1.00 56.00 481 LEU A C 1
ATOM 3680 O O . LEU A 1 481 ? 15.870 -11.585 -16.222 1.00 56.00 481 LEU A O 1
ATOM 3684 N N . PRO A 1 482 ? 15.080 -10.768 -14.277 1.00 48.09 482 PRO A N 1
ATOM 3685 C CA . PRO A 1 482 ? 14.166 -11.883 -14.047 1.00 48.09 482 PRO A CA 1
ATOM 3686 C C . PRO A 1 482 ? 13.177 -12.039 -15.213 1.00 48.09 482 PRO A C 1
ATOM 3688 O O . PRO A 1 482 ? 12.544 -11.069 -15.616 1.00 48.09 482 PRO A O 1
ATOM 3691 N N . GLY A 1 483 ? 13.058 -13.254 -15.755 1.00 51.72 483 GLY A N 1
ATOM 3692 C CA . GLY A 1 483 ? 12.207 -13.562 -16.914 1.00 51.72 483 GLY A CA 1
ATOM 3693 C C . GLY A 1 483 ? 12.927 -13.596 -18.271 1.00 51.72 483 GLY A C 1
ATOM 3694 O O . GLY A 1 483 ? 12.427 -14.244 -19.184 1.00 51.72 483 GLY A O 1
ATOM 3695 N N . ASN A 1 484 ? 14.123 -13.003 -18.403 1.00 50.72 484 ASN A N 1
ATOM 3696 C CA . ASN A 1 484 ? 14.890 -13.021 -19.664 1.00 50.72 484 ASN A CA 1
ATOM 3697 C C . ASN A 1 484 ? 15.785 -14.264 -19.847 1.00 50.72 484 ASN A C 1
ATOM 3699 O O . ASN A 1 484 ? 16.393 -14.435 -20.903 1.00 50.72 484 ASN A O 1
ATOM 3703 N N . THR A 1 485 ? 15.895 -15.134 -18.841 1.00 59.72 485 THR A N 1
ATOM 3704 C CA . THR A 1 485 ? 16.659 -16.390 -18.905 1.00 59.72 485 THR A CA 1
ATOM 3705 C C . THR A 1 485 ? 15.845 -17.552 -18.340 1.00 59.72 485 THR A C 1
ATOM 3707 O O . THR A 1 485 ? 14.975 -17.364 -17.489 1.00 59.72 485 THR A O 1
ATOM 3710 N N . ALA A 1 486 ? 16.118 -18.769 -18.822 1.00 56.41 486 ALA A N 1
ATOM 3711 C CA . ALA A 1 486 ? 15.418 -19.967 -18.365 1.00 56.41 486 ALA A CA 1
ATOM 3712 C C . ALA A 1 486 ? 15.664 -20.218 -16.859 1.00 56.41 486 ALA A C 1
ATOM 3714 O O . ALA A 1 486 ? 16.801 -20.028 -16.405 1.00 56.41 486 ALA A O 1
ATOM 3715 N N . PRO A 1 487 ? 14.657 -20.679 -16.087 1.00 57.41 487 PRO A N 1
ATOM 3716 C CA . PRO A 1 487 ? 14.805 -20.977 -14.662 1.00 57.41 487 PRO A CA 1
ATOM 3717 C C . PRO A 1 487 ? 16.042 -21.834 -14.355 1.00 57.41 487 PRO A C 1
ATOM 3719 O O . PRO A 1 487 ? 16.362 -22.771 -15.082 1.00 57.41 487 PRO A O 1
ATOM 3722 N N . GLY A 1 488 ? 16.770 -21.479 -13.293 1.00 62.88 488 GLY A N 1
ATOM 3723 C CA . GLY A 1 488 ? 18.042 -22.112 -12.918 1.00 62.88 488 GLY A CA 1
ATOM 3724 C C . GLY A 1 488 ? 19.289 -21.599 -13.660 1.00 62.88 488 GLY A C 1
ATOM 3725 O O . GLY A 1 488 ? 20.403 -21.847 -13.197 1.00 62.88 488 GLY A O 1
ATOM 3726 N N . SER A 1 489 ? 19.148 -20.837 -14.751 1.00 57.22 489 SER A N 1
ATOM 3727 C CA . SER A 1 489 ? 20.293 -20.271 -15.484 1.00 57.22 489 SER A CA 1
ATOM 3728 C C . SER A 1 489 ? 20.975 -19.142 -14.705 1.00 57.22 489 SER A C 1
ATOM 3730 O O . SER A 1 489 ? 20.326 -18.186 -14.281 1.00 57.22 489 SER A O 1
ATOM 3732 N N . LYS A 1 490 ? 22.307 -19.199 -14.581 1.00 65.62 490 LYS A N 1
ATOM 3733 C CA . LYS A 1 490 ? 23.136 -18.155 -13.949 1.00 65.62 490 LYS A CA 1
ATOM 3734 C C . LYS A 1 490 ? 24.157 -17.593 -14.940 1.00 65.62 490 LYS A C 1
ATOM 3736 O O . LYS A 1 490 ? 25.338 -17.913 -14.872 1.00 65.62 490 LYS A O 1
ATOM 3741 N N . VAL A 1 491 ? 23.684 -16.765 -15.873 1.00 71.62 491 VAL A N 1
ATOM 3742 C CA . VAL A 1 491 ? 24.522 -16.073 -16.869 1.00 71.62 491 VAL A CA 1
ATOM 3743 C C . VAL A 1 491 ? 24.380 -14.566 -16.668 1.00 71.62 491 VAL A C 1
ATOM 3745 O O . VAL A 1 491 ? 23.465 -13.936 -17.199 1.00 71.62 491 VAL A O 1
ATOM 3748 N N . ALA A 1 492 ? 25.265 -14.004 -15.846 1.00 76.19 492 ALA A N 1
ATOM 3749 C CA . ALA A 1 492 ? 25.250 -12.597 -15.467 1.00 76.19 492 ALA A CA 1
ATOM 3750 C C . ALA A 1 492 ? 26.667 -12.004 -15.501 1.00 76.19 492 ALA A C 1
ATOM 3752 O O . ALA A 1 492 ? 27.549 -12.448 -14.769 1.00 76.19 492 ALA A O 1
ATOM 3753 N N . ALA A 1 493 ? 26.861 -10.983 -16.329 1.00 79.12 493 ALA A N 1
ATOM 3754 C CA . ALA A 1 493 ? 27.920 -10.001 -16.188 1.00 79.12 493 ALA A CA 1
ATOM 3755 C C . ALA A 1 493 ? 27.488 -8.949 -15.154 1.00 79.12 493 ALA A C 1
ATOM 3757 O O . ALA A 1 493 ? 26.322 -8.543 -15.101 1.00 79.12 493 ALA A O 1
ATOM 3758 N N . VAL A 1 494 ? 28.438 -8.494 -14.344 1.00 80.88 494 VAL A N 1
ATOM 3759 C CA . VAL A 1 494 ? 28.279 -7.359 -13.430 1.00 80.88 494 VAL A CA 1
ATOM 3760 C C . VAL A 1 494 ? 29.368 -6.360 -13.784 1.00 80.88 494 VAL A C 1
ATOM 3762 O O . VAL A 1 494 ? 30.529 -6.746 -13.913 1.00 80.88 494 VAL A O 1
ATOM 3765 N N . VAL A 1 495 ? 28.993 -5.099 -13.971 1.00 81.69 495 VAL A N 1
ATOM 3766 C CA . VAL A 1 495 ? 29.921 -4.013 -14.303 1.00 81.69 495 VAL A CA 1
ATOM 3767 C C . VAL A 1 495 ? 29.809 -2.907 -13.267 1.00 81.69 495 VAL A C 1
ATOM 3769 O O . VAL A 1 495 ? 28.716 -2.624 -12.769 1.00 81.69 495 VAL A O 1
ATOM 3772 N N . ASN A 1 496 ? 30.944 -2.292 -12.946 1.00 88.25 496 ASN A N 1
ATOM 3773 C CA . ASN A 1 496 ? 30.979 -1.065 -12.159 1.00 88.25 496 ASN A CA 1
ATOM 3774 C C . ASN A 1 496 ? 30.470 0.105 -13.010 1.00 88.25 496 ASN A C 1
ATOM 3776 O O . ASN A 1 496 ? 30.507 0.054 -14.239 1.00 88.25 496 ASN A O 1
ATOM 3780 N N . VAL A 1 497 ? 29.984 1.146 -12.344 1.00 87.50 497 VAL A N 1
ATOM 3781 C CA . VAL A 1 497 ? 29.463 2.359 -12.972 1.00 87.50 497 VAL A CA 1
ATOM 3782 C C . VAL A 1 497 ? 30.210 3.559 -12.407 1.00 87.50 497 VAL A C 1
ATOM 3784 O O . VAL A 1 497 ? 30.243 3.748 -11.191 1.00 87.50 497 VAL A O 1
ATOM 3787 N N . ASP A 1 498 ? 30.790 4.368 -13.291 1.00 88.88 498 ASP A N 1
ATOM 3788 C CA . ASP A 1 498 ? 31.671 5.480 -12.923 1.00 88.88 498 ASP A CA 1
ATOM 3789 C C . ASP A 1 498 ? 30.887 6.674 -12.364 1.00 88.88 498 ASP A C 1
ATOM 3791 O O . ASP A 1 498 ? 31.303 7.321 -11.401 1.00 88.88 498 ASP A O 1
ATOM 3795 N N . HIS A 1 499 ? 29.724 6.965 -12.958 1.00 86.94 499 HIS A N 1
ATOM 3796 C CA . HIS A 1 499 ? 28.940 8.163 -12.660 1.00 86.94 499 HIS A CA 1
ATOM 3797 C C . HIS A 1 499 ? 27.426 7.902 -12.669 1.00 86.94 499 HIS A C 1
ATOM 3799 O O . HIS A 1 499 ? 26.928 6.950 -13.266 1.00 86.94 499 HIS A O 1
ATOM 3805 N N . THR A 1 500 ? 26.660 8.784 -12.022 1.00 82.38 500 THR A N 1
ATOM 3806 C CA . THR A 1 500 ? 25.186 8.721 -12.062 1.00 82.38 500 THR A CA 1
ATOM 3807 C C . THR A 1 500 ? 24.629 9.595 -13.186 1.00 82.38 500 THR A C 1
ATOM 3809 O O . THR A 1 500 ? 25.194 10.654 -13.454 1.00 82.38 500 THR A O 1
ATOM 3812 N N . LEU A 1 501 ? 23.475 9.244 -13.762 1.00 75.38 501 LEU A N 1
ATOM 3813 C CA . LEU A 1 501 ? 22.747 10.073 -14.740 1.00 75.38 501 LEU A CA 1
ATOM 3814 C C . LEU A 1 501 ? 22.418 11.481 -14.202 1.00 75.38 501 LEU A C 1
ATOM 3816 O O . LEU A 1 501 ? 22.329 12.432 -14.971 1.00 75.38 501 LEU A O 1
ATOM 3820 N N . ALA A 1 502 ? 22.279 11.631 -12.880 1.00 73.31 502 ALA A N 1
ATOM 3821 C CA . ALA A 1 502 ? 22.056 12.914 -12.210 1.00 73.31 502 ALA A CA 1
ATOM 3822 C C . ALA A 1 502 ? 23.341 13.736 -11.965 1.00 73.31 502 ALA A C 1
ATOM 3824 O O . ALA A 1 502 ? 23.259 14.916 -11.622 1.00 73.31 502 ALA A O 1
ATOM 3825 N N . LYS A 1 503 ? 24.525 13.122 -12.095 1.00 81.81 503 LYS A N 1
ATOM 3826 C CA . LYS A 1 503 ? 25.851 13.742 -11.909 1.00 81.81 503 LYS A CA 1
ATOM 3827 C C . LYS A 1 503 ? 26.862 13.185 -12.930 1.00 81.81 503 LYS A C 1
ATOM 3829 O O . LYS A 1 503 ? 27.841 12.554 -12.520 1.00 81.81 503 LYS A O 1
ATOM 3834 N N . PRO A 1 504 ? 26.614 13.359 -14.240 1.00 81.81 504 PRO A N 1
ATOM 3835 C CA . PRO A 1 504 ? 27.550 12.945 -15.275 1.00 81.81 504 PRO A CA 1
ATOM 3836 C C . PRO A 1 504 ? 28.791 13.860 -15.272 1.00 81.81 504 PRO A C 1
ATOM 3838 O O . PRO A 1 504 ? 28.713 15.005 -14.808 1.00 81.81 504 PRO A O 1
ATOM 3841 N N . PRO A 1 505 ? 29.928 13.408 -15.827 1.00 83.44 505 PRO A N 1
ATOM 3842 C CA . PRO A 1 505 ? 30.992 14.315 -16.243 1.00 83.44 505 PRO A CA 1
ATOM 3843 C C . PRO A 1 505 ? 30.512 15.163 -17.445 1.00 83.44 505 PRO A C 1
ATOM 3845 O O . PRO A 1 505 ? 29.429 14.921 -17.983 1.00 83.44 505 PRO A O 1
ATOM 3848 N N . PRO A 1 506 ? 31.282 16.161 -17.912 1.00 83.31 506 PRO A N 1
ATOM 3849 C CA . PRO A 1 506 ? 31.017 16.793 -19.204 1.00 83.31 506 PRO A CA 1
ATOM 3850 C C . PRO A 1 506 ? 31.121 15.741 -20.317 1.00 83.31 506 PRO A C 1
ATOM 3852 O O . PRO A 1 506 ? 32.177 15.131 -20.462 1.00 83.31 506 PRO A O 1
ATOM 3855 N N . LEU A 1 507 ? 30.047 15.523 -21.077 1.00 82.38 507 LEU A N 1
ATOM 3856 C CA . LEU A 1 507 ? 29.969 14.527 -22.149 1.00 82.38 507 LEU A CA 1
ATOM 3857 C C . LEU A 1 507 ? 29.728 15.198 -23.502 1.00 82.38 507 LEU A C 1
ATOM 3859 O O . LEU A 1 507 ? 28.932 16.132 -23.601 1.00 82.38 507 LEU A O 1
ATOM 3863 N N . ASP A 1 508 ? 30.363 14.649 -24.530 1.00 83.06 508 ASP A N 1
ATOM 3864 C CA . ASP A 1 508 ? 30.209 15.043 -25.931 1.00 83.06 508 ASP A CA 1
ATOM 3865 C C . ASP A 1 508 ? 29.268 14.083 -26.684 1.00 83.06 508 ASP A C 1
ATOM 3867 O O . ASP A 1 508 ? 28.617 14.461 -27.654 1.00 83.06 508 ASP A O 1
ATOM 3871 N N . VAL A 1 509 ? 29.198 12.821 -26.239 1.00 84.88 509 VAL A N 1
ATOM 3872 C CA . VAL A 1 509 ? 28.433 11.733 -26.870 1.00 84.88 509 VAL A CA 1
ATOM 3873 C C . VAL A 1 509 ? 27.778 10.877 -25.790 1.00 84.88 509 VAL A C 1
ATOM 3875 O O . VAL A 1 509 ? 28.395 10.599 -24.760 1.00 84.88 509 VAL A O 1
ATOM 3878 N N . VAL A 1 510 ? 26.552 10.409 -26.039 1.00 80.88 510 VAL A N 1
ATOM 3879 C CA . VAL A 1 510 ? 25.850 9.448 -25.174 1.00 80.88 510 VAL A CA 1
ATOM 3880 C C . VAL A 1 510 ? 25.363 8.261 -26.000 1.00 80.88 510 VAL A C 1
ATOM 3882 O O . VAL A 1 510 ? 24.615 8.428 -26.963 1.00 80.88 510 VAL A O 1
ATOM 3885 N N . LEU A 1 511 ? 25.761 7.058 -25.597 1.00 83.06 511 LEU A N 1
ATOM 3886 C CA . LEU A 1 511 ? 25.287 5.783 -26.125 1.00 83.06 511 LEU A CA 1
ATOM 3887 C C . LEU A 1 511 ? 24.233 5.204 -25.174 1.00 83.06 511 LEU A C 1
ATOM 3889 O O . LEU A 1 511 ? 24.470 5.081 -23.972 1.00 83.06 511 LEU A O 1
ATOM 3893 N N . VAL A 1 512 ? 23.065 4.841 -25.710 1.00 77.56 512 VAL A N 1
ATOM 3894 C CA . VAL A 1 512 ? 21.940 4.290 -24.937 1.00 77.56 512 VAL A CA 1
ATOM 3895 C C . VAL A 1 512 ? 21.424 3.013 -25.604 1.00 77.56 512 VAL A C 1
ATOM 3897 O O . VAL A 1 512 ? 20.945 3.078 -26.740 1.00 77.56 512 VAL A O 1
ATOM 3900 N N . PRO A 1 513 ? 21.476 1.855 -24.921 1.00 70.94 513 PRO A N 1
ATOM 3901 C CA . PRO A 1 513 ? 20.867 0.622 -25.404 1.00 70.94 513 PRO A CA 1
ATOM 3902 C C . PRO A 1 513 ? 19.341 0.755 -25.544 1.00 70.94 513 PRO A C 1
ATOM 3904 O O . PRO A 1 513 ? 18.618 0.854 -24.555 1.00 70.94 513 PRO A O 1
ATOM 3907 N N . GLY A 1 514 ? 18.842 0.719 -26.783 1.00 70.00 514 GLY A N 1
ATOM 3908 C CA . GLY A 1 514 ? 17.410 0.673 -27.101 1.00 70.00 514 GLY A CA 1
ATOM 3909 C C . GLY A 1 514 ? 16.791 2.011 -27.530 1.00 70.00 514 GLY A C 1
ATOM 3910 O O . GLY A 1 514 ? 16.429 2.855 -26.712 1.00 70.00 514 GLY A O 1
ATOM 3911 N N . ALA A 1 515 ? 16.534 2.157 -28.836 1.00 73.06 515 ALA A N 1
ATOM 3912 C CA . ALA A 1 515 ? 15.939 3.363 -29.432 1.00 73.06 515 ALA A CA 1
ATOM 3913 C C . ALA A 1 515 ? 14.550 3.751 -28.869 1.00 73.06 515 ALA A C 1
ATOM 3915 O O . ALA A 1 515 ? 14.159 4.916 -28.936 1.00 73.06 515 ALA A O 1
ATOM 3916 N N . SER A 1 516 ? 13.811 2.812 -28.264 1.00 70.38 516 SER A N 1
ATOM 3917 C CA . SER A 1 516 ? 12.537 3.097 -27.586 1.00 70.38 516 SER A CA 1
ATOM 3918 C C . SER A 1 516 ? 12.679 4.083 -26.423 1.00 70.38 516 SER A C 1
ATOM 3920 O O . SER A 1 516 ? 11.732 4.809 -26.135 1.00 70.38 516 SER A O 1
ATOM 3922 N N . ILE A 1 517 ? 13.845 4.143 -25.768 1.00 70.25 517 ILE A N 1
ATOM 3923 C CA . ILE A 1 517 ? 14.119 5.104 -24.687 1.00 70.25 517 ILE A CA 1
ATOM 3924 C C . ILE A 1 517 ? 14.126 6.533 -25.252 1.00 70.25 517 ILE A C 1
ATOM 3926 O O . ILE A 1 517 ? 13.403 7.401 -24.765 1.00 70.25 517 ILE A O 1
ATOM 3930 N N . LEU A 1 518 ? 14.840 6.754 -26.361 1.00 71.31 518 LEU A N 1
ATOM 3931 C CA . LEU A 1 518 ? 14.896 8.046 -27.056 1.00 71.31 518 LEU A CA 1
ATOM 3932 C C . LEU A 1 518 ? 13.520 8.449 -27.616 1.00 71.31 518 LEU A C 1
ATOM 3934 O O . LEU A 1 518 ? 13.147 9.621 -27.546 1.00 71.31 518 LEU A O 1
ATOM 3938 N N . GLY A 1 519 ? 12.741 7.484 -28.119 1.00 71.38 519 GLY A N 1
ATOM 3939 C CA . GLY A 1 519 ? 11.354 7.703 -28.543 1.00 71.38 519 GLY A CA 1
ATOM 3940 C C . GLY A 1 519 ? 10.447 8.146 -27.388 1.00 71.38 519 GLY A C 1
ATOM 3941 O O . GLY A 1 519 ? 9.695 9.108 -27.527 1.00 71.38 519 GLY A O 1
ATOM 3942 N N . ARG A 1 520 ? 10.558 7.514 -26.211 1.00 68.19 520 ARG A N 1
ATOM 3943 C CA . ARG A 1 520 ? 9.817 7.913 -24.996 1.00 68.19 520 ARG A CA 1
ATOM 3944 C C . ARG A 1 520 ? 10.245 9.281 -24.457 1.00 68.19 520 ARG A C 1
ATOM 3946 O O . ARG A 1 520 ? 9.407 10.010 -23.937 1.00 68.19 520 ARG A O 1
ATOM 3953 N N . ALA A 1 521 ? 11.514 9.649 -24.619 1.00 65.81 521 ALA A N 1
ATOM 3954 C CA . ALA A 1 521 ? 12.037 10.971 -24.276 1.00 65.81 521 ALA A CA 1
ATOM 3955 C C . ALA A 1 521 ? 11.623 12.087 -25.268 1.00 65.81 521 ALA A C 1
ATOM 3957 O O . ALA A 1 521 ? 11.903 13.262 -25.012 1.00 65.81 521 ALA A O 1
ATOM 3958 N N . GLY A 1 522 ? 10.972 11.744 -26.389 1.00 75.94 522 GLY A N 1
ATOM 3959 C CA . GLY A 1 522 ? 10.603 12.679 -27.460 1.00 75.94 522 GLY A CA 1
ATOM 3960 C C . GLY A 1 522 ? 11.791 13.175 -28.293 1.00 75.94 522 GLY A C 1
ATOM 3961 O O . GLY A 1 522 ? 11.696 14.210 -28.946 1.00 75.94 522 GLY A O 1
ATOM 3962 N N . LEU A 1 523 ? 12.932 12.476 -28.247 1.00 76.69 523 LEU A N 1
ATOM 3963 C CA . LEU A 1 523 ? 14.151 12.845 -28.980 1.00 76.69 523 LEU A CA 1
ATOM 3964 C C . LEU A 1 523 ? 14.131 12.368 -30.440 1.00 76.69 523 LEU A C 1
ATOM 3966 O O . LEU A 1 523 ? 14.878 12.889 -31.262 1.00 76.69 523 LEU A O 1
ATOM 3970 N N . LEU A 1 524 ? 13.277 11.391 -30.763 1.00 84.19 524 LEU A N 1
ATOM 3971 C CA . LEU A 1 524 ? 13.083 10.884 -32.126 1.00 84.19 524 LEU A CA 1
ATOM 3972 C C . LEU A 1 524 ? 11.912 11.556 -32.864 1.00 84.19 524 LEU A C 1
ATOM 3974 O O . LEU A 1 524 ? 11.623 11.174 -33.996 1.00 84.19 524 LEU A O 1
ATOM 3978 N N . ASP A 1 525 ? 11.227 12.526 -32.250 1.00 88.56 525 ASP A N 1
ATOM 3979 C CA . ASP A 1 525 ? 10.035 13.149 -32.834 1.00 88.56 525 ASP A CA 1
ATOM 3980 C C . ASP A 1 525 ? 10.367 13.793 -34.200 1.00 88.56 525 ASP A C 1
ATOM 3982 O O . ASP A 1 525 ? 11.251 14.645 -34.308 1.00 88.56 525 ASP A O 1
ATOM 3986 N N . GLY A 1 526 ? 9.685 13.346 -35.261 1.00 92.56 526 GLY A N 1
ATOM 3987 C CA . GLY A 1 526 ? 9.915 13.764 -36.651 1.00 92.56 526 GLY A CA 1
ATOM 3988 C C . GLY A 1 526 ? 11.217 13.267 -37.306 1.00 92.56 526 GLY A C 1
ATOM 3989 O O . GLY A 1 526 ? 11.530 13.692 -38.419 1.00 92.56 526 GLY A O 1
ATOM 3990 N N . LYS A 1 527 ? 11.990 12.388 -36.652 1.00 92.50 527 LYS A N 1
ATOM 3991 C CA . LYS A 1 527 ? 13.296 11.890 -37.128 1.00 92.50 527 LYS A CA 1
ATOM 3992 C C . LYS A 1 527 ? 13.207 10.560 -37.869 1.00 92.50 527 LYS A C 1
ATOM 3994 O O . LYS A 1 527 ? 12.300 9.764 -37.636 1.00 92.50 527 LYS A O 1
ATOM 3999 N N . GLN A 1 528 ? 14.188 10.269 -38.721 1.00 96.94 528 GLN A N 1
ATOM 4000 C CA . GLN A 1 528 ? 14.423 8.912 -39.219 1.00 96.94 528 GLN A CA 1
ATOM 4001 C C . GLN A 1 528 ? 15.147 8.077 -38.159 1.00 96.94 528 GLN A C 1
ATOM 4003 O O . GLN A 1 528 ? 16.150 8.510 -37.595 1.00 96.94 528 GLN A O 1
ATOM 4008 N N . ALA A 1 529 ? 14.654 6.865 -37.901 1.00 95.38 529 ALA A N 1
ATOM 4009 C CA . ALA A 1 529 ? 15.206 5.984 -36.875 1.00 95.38 529 ALA A CA 1
ATOM 4010 C C . ALA A 1 529 ? 15.081 4.499 -37.244 1.00 95.38 529 ALA A C 1
ATOM 4012 O O . ALA A 1 529 ? 14.275 4.110 -38.090 1.00 95.38 529 ALA A O 1
ATOM 4013 N N . THR A 1 530 ? 15.856 3.647 -36.579 1.00 95.69 530 THR A N 1
ATOM 4014 C CA . THR A 1 530 ? 15.708 2.185 -36.605 1.00 95.69 530 THR A CA 1
ATOM 4015 C C . THR A 1 530 ? 15.817 1.608 -35.193 1.00 95.69 530 THR A C 1
ATOM 4017 O O . THR A 1 530 ? 16.129 2.311 -34.233 1.00 95.69 530 THR A O 1
ATOM 4020 N N . THR A 1 531 ? 15.488 0.330 -35.048 1.00 92.12 531 THR A N 1
ATOM 4021 C CA . THR A 1 531 ? 15.495 -0.399 -33.778 1.00 92.12 531 THR A CA 1
ATOM 4022 C C . THR A 1 531 ? 15.608 -1.904 -34.030 1.00 92.12 531 THR A C 1
ATOM 4024 O O . THR A 1 531 ? 15.527 -2.368 -35.175 1.00 92.12 531 THR A O 1
ATOM 4027 N N . ASN A 1 532 ? 15.814 -2.678 -32.964 1.00 89.94 532 ASN A N 1
ATOM 4028 C CA . ASN A 1 532 ? 15.915 -4.131 -33.008 1.00 89.94 532 ASN A CA 1
ATOM 4029 C C . ASN A 1 532 ? 14.671 -4.758 -33.666 1.00 89.94 532 ASN A C 1
ATOM 4031 O O . ASN A 1 532 ? 13.534 -4.454 -33.307 1.00 89.94 532 ASN A O 1
ATOM 4035 N N . LYS A 1 533 ? 14.891 -5.673 -34.616 1.00 90.75 533 LYS A N 1
ATOM 4036 C CA . LYS A 1 533 ? 13.827 -6.244 -35.458 1.00 90.75 533 LYS A CA 1
ATOM 4037 C C . LYS A 1 533 ? 12.857 -7.146 -34.685 1.00 90.75 533 LYS A C 1
ATOM 4039 O O . LYS A 1 533 ? 11.673 -7.162 -35.006 1.00 90.75 533 LYS A O 1
ATOM 4044 N N . ALA A 1 534 ? 13.319 -7.822 -33.632 1.00 81.25 534 ALA A N 1
ATOM 4045 C CA . ALA A 1 534 ? 12.462 -8.602 -32.740 1.00 81.25 534 ALA A CA 1
ATOM 4046 C C . ALA A 1 534 ? 11.616 -7.701 -31.822 1.00 81.25 534 ALA A C 1
ATOM 4048 O O . ALA A 1 534 ? 10.456 -8.007 -31.551 1.00 81.25 534 ALA A O 1
ATOM 4049 N N . ALA A 1 535 ? 12.166 -6.559 -31.394 1.00 79.75 535 ALA A N 1
ATOM 4050 C CA . ALA A 1 535 ? 11.469 -5.569 -30.568 1.00 79.75 535 ALA A CA 1
ATOM 4051 C C . ALA A 1 535 ? 10.631 -4.555 -31.374 1.00 79.75 535 ALA A C 1
ATOM 4053 O O . ALA A 1 535 ? 9.990 -3.689 -30.777 1.00 79.75 535 ALA A O 1
ATOM 4054 N N . TRP A 1 536 ? 10.611 -4.651 -32.711 1.00 86.12 536 TRP A N 1
ATOM 4055 C CA . TRP A 1 536 ? 10.078 -3.626 -33.618 1.00 86.12 536 TRP A CA 1
ATOM 4056 C C . TRP A 1 536 ? 8.674 -3.149 -33.228 1.00 86.12 536 TRP A C 1
ATOM 4058 O O . TRP A 1 536 ? 8.483 -1.976 -32.926 1.00 86.12 536 TRP A O 1
ATOM 4068 N N . LYS A 1 537 ? 7.712 -4.077 -33.114 1.00 80.88 537 LYS A N 1
ATOM 4069 C CA . LYS A 1 537 ? 6.307 -3.774 -32.772 1.00 80.88 537 LYS A CA 1
ATOM 4070 C C . LYS A 1 537 ? 6.114 -3.049 -31.437 1.00 80.88 537 LYS A C 1
ATOM 4072 O O . LYS A 1 537 ? 5.075 -2.423 -31.262 1.00 80.88 537 LYS A O 1
ATOM 4077 N N . PHE A 1 538 ? 7.051 -3.185 -30.499 1.00 77.19 538 PHE A N 1
ATOM 4078 C CA . PHE A 1 538 ? 7.042 -2.483 -29.215 1.00 77.19 538 PHE A CA 1
ATOM 4079 C C . PHE A 1 538 ? 7.721 -1.118 -29.349 1.00 77.19 538 PHE A C 1
ATOM 4081 O O . PHE A 1 538 ? 7.141 -0.095 -28.999 1.00 77.19 538 PHE A O 1
ATOM 4088 N N . ALA A 1 539 ? 8.935 -1.088 -29.898 1.00 73.38 539 ALA A N 1
ATOM 4089 C CA . ALA A 1 539 ? 9.749 0.117 -29.944 1.00 73.38 539 ALA A CA 1
ATOM 4090 C C . ALA A 1 539 ? 9.168 1.212 -30.858 1.00 73.38 539 ALA A C 1
ATOM 4092 O O . ALA A 1 539 ? 9.273 2.389 -30.515 1.00 73.38 539 ALA A O 1
ATOM 4093 N N . THR A 1 540 ? 8.495 0.853 -31.958 1.00 85.88 540 THR A N 1
ATOM 4094 C CA . THR A 1 540 ? 7.877 1.834 -32.870 1.00 85.88 540 THR A CA 1
ATOM 4095 C C . THR A 1 540 ? 6.574 2.453 -32.351 1.00 85.88 540 THR A C 1
ATOM 4097 O O . THR A 1 540 ? 5.958 3.238 -33.066 1.00 85.88 540 THR A O 1
ATOM 4100 N N . GLN A 1 541 ? 6.132 2.117 -31.133 1.00 80.44 541 GLN A N 1
ATOM 4101 C CA . GLN A 1 541 ? 4.976 2.750 -30.474 1.00 80.44 541 GLN A CA 1
ATOM 4102 C C . GLN A 1 541 ? 5.329 4.095 -29.818 1.00 80.44 541 GLN A C 1
ATOM 4104 O O . GLN A 1 541 ? 4.436 4.806 -29.359 1.00 80.44 541 GLN A O 1
ATOM 4109 N N . PHE A 1 542 ? 6.621 4.431 -29.735 1.00 76.44 542 PHE A N 1
ATOM 4110 C CA . PHE A 1 542 ? 7.125 5.602 -29.022 1.00 76.44 542 PHE A CA 1
ATOM 4111 C C . PHE A 1 542 ? 7.702 6.655 -29.976 1.00 76.44 542 PHE A C 1
ATOM 4113 O O . PHE A 1 542 ? 8.321 6.322 -30.987 1.00 76.44 542 PHE A O 1
ATOM 4120 N N . GLY A 1 543 ? 7.548 7.926 -29.598 1.00 76.25 543 GLY A N 1
ATOM 4121 C CA . GLY A 1 543 ? 7.870 9.091 -30.425 1.00 76.25 543 GLY A CA 1
ATOM 4122 C C . GLY A 1 543 ? 6.736 9.475 -31.385 1.00 76.25 543 GLY A C 1
ATOM 4123 O O . GLY A 1 543 ? 5.878 8.657 -31.722 1.00 76.25 543 GLY A O 1
ATOM 4124 N N . LYS A 1 544 ? 6.714 10.737 -31.814 1.00 85.56 544 LYS A N 1
ATOM 4125 C CA . LYS A 1 544 ? 5.722 11.291 -32.753 1.00 85.56 544 LYS A CA 1
ATOM 4126 C C . LYS A 1 544 ? 6.307 11.406 -34.153 1.00 85.56 544 LYS A C 1
ATOM 4128 O O . LYS A 1 544 ? 7.432 11.863 -34.312 1.00 85.56 544 LYS A O 1
ATOM 4133 N N . ASP A 1 545 ? 5.545 11.004 -35.166 1.00 92.38 545 ASP A N 1
ATOM 4134 C CA . ASP A 1 545 ? 5.894 11.154 -36.589 1.00 92.38 545 ASP A CA 1
ATOM 4135 C C . ASP A 1 545 ? 7.281 10.591 -36.985 1.00 92.38 545 ASP A C 1
ATOM 4137 O O . ASP A 1 545 ? 7.881 11.000 -37.983 1.00 92.38 545 ASP A O 1
ATOM 4141 N N . VAL A 1 546 ? 7.786 9.624 -36.208 1.00 93.12 546 VAL A N 1
ATOM 4142 C CA . VAL A 1 546 ? 9.094 8.987 -36.403 1.00 93.12 546 VAL A CA 1
ATOM 4143 C C . VAL A 1 546 ? 9.086 8.152 -37.684 1.00 93.12 546 VAL A C 1
ATOM 4145 O O . VAL A 1 546 ? 8.275 7.242 -37.863 1.00 93.12 546 VAL A O 1
ATOM 4148 N N . GLN A 1 547 ? 10.032 8.430 -38.574 1.00 96.88 547 GLN A N 1
ATOM 4149 C CA . GLN A 1 547 ? 10.166 7.797 -39.883 1.00 96.88 547 GLN A CA 1
ATOM 4150 C C . GLN A 1 547 ? 10.986 6.503 -39.774 1.00 96.88 547 GLN A C 1
ATOM 4152 O O . GLN A 1 547 ? 12.135 6.424 -40.223 1.00 96.88 547 GLN A O 1
ATOM 4157 N N . TRP A 1 548 ? 10.398 5.491 -39.131 1.00 95.56 548 TRP A N 1
ATOM 4158 C CA . TRP A 1 548 ? 11.036 4.203 -38.847 1.00 95.56 548 TRP A CA 1
ATOM 4159 C C . TRP A 1 548 ? 11.470 3.447 -40.120 1.00 95.56 548 TRP A C 1
ATOM 4161 O O . TRP A 1 548 ? 10.680 3.246 -41.041 1.00 95.56 548 TRP A O 1
ATOM 4171 N N . LYS A 1 549 ? 12.728 2.986 -40.162 1.00 97.25 549 LYS A N 1
ATOM 4172 C CA . LYS A 1 549 ? 13.351 2.287 -41.304 1.00 97.25 549 LYS A CA 1
ATOM 4173 C C . LYS A 1 549 ? 13.517 0.780 -41.026 1.00 97.25 549 LYS A C 1
ATOM 4175 O O . LYS A 1 549 ? 14.512 0.386 -40.413 1.00 97.25 549 LYS A O 1
ATOM 4180 N N . PRO A 1 550 ? 12.580 -0.091 -41.449 1.00 93.38 550 PRO A N 1
ATOM 4181 C CA . PRO A 1 550 ? 12.577 -1.506 -41.057 1.00 93.38 550 PRO A CA 1
ATOM 4182 C C . PRO A 1 550 ? 13.791 -2.295 -41.560 1.00 93.38 550 PRO A C 1
ATOM 4184 O O . PRO A 1 550 ? 14.277 -3.172 -40.845 1.00 93.38 550 PRO A O 1
ATOM 4187 N N . SER A 1 551 ? 14.335 -1.946 -42.727 1.00 95.62 551 SER A N 1
ATOM 4188 C CA . SER A 1 551 ? 15.511 -2.588 -43.325 1.00 95.62 551 SER A CA 1
ATOM 4189 C C . SER A 1 551 ? 16.856 -2.087 -42.788 1.00 95.62 551 SER A C 1
ATOM 4191 O O . SER A 1 551 ? 17.835 -2.828 -42.834 1.00 95.62 551 SER A O 1
ATOM 4193 N N . ALA A 1 552 ? 16.921 -0.878 -42.223 1.00 96.38 552 ALA A N 1
ATOM 4194 C CA . ALA A 1 552 ? 18.189 -0.265 -41.837 1.00 96.38 552 ALA A CA 1
ATOM 4195 C C . ALA A 1 552 ? 18.822 -0.967 -40.627 1.00 96.38 552 ALA A C 1
ATOM 4197 O O . ALA A 1 552 ? 18.166 -1.076 -39.586 1.00 96.38 552 ALA A O 1
ATOM 4198 N N . ARG A 1 553 ? 20.097 -1.377 -40.721 1.00 95.69 553 ARG A N 1
ATOM 4199 C CA . ARG A 1 553 ? 20.917 -1.803 -39.570 1.00 95.69 553 ARG A CA 1
ATOM 4200 C C . ARG A 1 553 ? 21.164 -0.623 -38.639 1.00 95.69 553 ARG A C 1
ATOM 4202 O O . ARG A 1 553 ? 20.943 -0.760 -37.436 1.00 95.69 553 ARG A O 1
ATOM 4209 N N . TYR A 1 554 ? 21.539 0.527 -39.196 1.00 96.88 554 TYR A N 1
ATOM 4210 C CA . TYR A 1 554 ? 21.703 1.786 -38.473 1.00 96.88 554 TYR A CA 1
ATOM 4211 C C . TYR A 1 554 ? 21.239 2.986 -39.312 1.00 96.88 554 TYR A C 1
ATOM 4213 O O . TYR A 1 554 ? 21.258 2.944 -40.540 1.00 96.88 554 TYR A O 1
ATOM 4221 N N . VAL A 1 555 ? 20.790 4.050 -38.644 1.00 96.19 555 VAL A N 1
ATOM 4222 C CA . VAL A 1 555 ? 20.290 5.295 -39.252 1.00 96.19 555 VAL A CA 1
ATOM 4223 C C . VAL A 1 555 ? 20.941 6.487 -38.560 1.00 96.19 555 VAL A C 1
ATOM 4225 O O . VAL A 1 555 ? 20.999 6.523 -37.332 1.00 96.19 555 VAL A O 1
ATOM 4228 N N . HIS A 1 556 ? 21.381 7.463 -39.353 1.00 95.25 556 HIS A N 1
ATOM 4229 C CA . HIS A 1 556 ? 21.935 8.741 -38.912 1.00 95.25 556 HIS A CA 1
ATOM 4230 C C . HIS A 1 556 ? 20.998 9.878 -39.352 1.00 95.25 556 HIS A C 1
ATOM 4232 O O . HIS A 1 556 ? 20.720 10.008 -40.545 1.00 95.25 556 HIS A O 1
ATOM 4238 N N . ASP A 1 557 ? 20.507 10.688 -38.409 1.00 89.69 557 ASP A N 1
ATOM 4239 C CA . ASP A 1 557 ? 19.637 11.842 -38.684 1.00 89.69 557 ASP A CA 1
ATOM 4240 C C . ASP A 1 557 ? 19.994 13.048 -37.789 1.00 89.69 557 ASP A C 1
ATOM 4242 O O . ASP A 1 557 ? 19.536 13.201 -36.650 1.00 89.69 557 ASP A O 1
ATOM 4246 N N . GLY A 1 558 ? 20.816 13.952 -38.325 1.00 87.56 558 GLY A N 1
ATOM 4247 C CA . GLY A 1 558 ? 21.300 15.135 -37.612 1.00 87.56 558 GLY A CA 1
ATOM 4248 C C . GLY A 1 558 ? 22.375 14.774 -36.588 1.00 87.56 558 GLY A C 1
ATOM 4249 O O . GLY A 1 558 ? 23.476 14.410 -36.965 1.00 87.56 558 GLY A O 1
ATOM 4250 N N . ASN A 1 559 ? 22.066 14.895 -35.298 1.00 80.38 559 ASN A N 1
ATOM 4251 C CA . ASN A 1 559 ? 22.961 14.541 -34.191 1.00 80.38 559 ASN A CA 1
ATOM 4252 C C . ASN A 1 559 ? 22.641 13.169 -33.561 1.00 80.38 559 ASN A C 1
ATOM 4254 O O . ASN A 1 559 ? 23.268 12.794 -32.573 1.00 80.38 559 ASN A O 1
ATOM 4258 N N . ILE A 1 560 ? 21.665 12.426 -34.098 1.00 85.31 560 ILE A N 1
ATOM 4259 C CA . ILE A 1 560 ? 21.208 11.149 -33.538 1.00 85.31 560 ILE A CA 1
ATOM 4260 C C . ILE A 1 560 ? 21.577 9.997 -34.473 1.00 85.31 560 ILE A C 1
ATOM 4262 O O . ILE A 1 560 ? 21.276 10.021 -35.669 1.00 85.31 560 ILE A O 1
ATOM 4266 N N . TRP A 1 561 ? 22.179 8.960 -33.891 1.00 92.06 561 TRP A N 1
ATOM 4267 C CA . TRP A 1 561 ? 22.378 7.653 -34.508 1.00 92.06 561 TRP A CA 1
ATOM 4268 C C . TRP A 1 561 ? 21.498 6.625 -33.791 1.00 92.06 561 TRP A C 1
ATOM 4270 O O . TRP A 1 561 ? 21.452 6.587 -32.563 1.00 92.06 561 TRP A O 1
ATOM 4280 N N . THR A 1 562 ? 20.799 5.782 -34.547 1.00 91.38 562 THR A N 1
ATOM 4281 C CA . THR A 1 562 ? 20.022 4.651 -34.012 1.00 91.38 562 THR A CA 1
ATOM 4282 C C . THR A 1 562 ? 20.437 3.360 -34.702 1.00 91.38 562 THR A C 1
ATOM 4284 O O . THR A 1 562 ? 20.790 3.369 -35.880 1.00 91.38 562 THR A O 1
ATOM 4287 N N . THR A 1 563 ? 20.419 2.245 -33.975 1.00 94.81 563 THR A N 1
ATOM 4288 C CA . THR A 1 563 ? 20.909 0.937 -34.435 1.00 94.81 563 THR A CA 1
ATOM 4289 C C . THR A 1 563 ? 19.876 -0.162 -34.165 1.00 94.81 563 THR A C 1
ATOM 4291 O O . THR A 1 563 ? 18.882 0.055 -33.469 1.00 94.81 563 THR A O 1
ATOM 4294 N N . SER A 1 564 ? 20.068 -1.333 -34.778 1.00 93.38 564 SER A N 1
ATOM 4295 C CA . SER A 1 564 ? 19.115 -2.447 -34.710 1.00 93.38 564 SER A CA 1
ATOM 4296 C C . SER A 1 564 ? 19.374 -3.392 -33.531 1.00 93.38 564 SER A C 1
ATOM 4298 O O . SER A 1 564 ? 18.979 -3.090 -32.412 1.00 93.38 564 SER A O 1
ATOM 4300 N N . GLY A 1 565 ? 19.961 -4.571 -33.760 1.00 87.38 565 GLY A N 1
ATOM 4301 C CA . GLY A 1 565 ? 20.397 -5.469 -32.681 1.00 87.38 565 GLY A CA 1
ATOM 4302 C C . GLY A 1 565 ? 21.890 -5.330 -32.383 1.00 87.38 565 GLY A C 1
ATOM 4303 O O . GLY A 1 565 ? 22.602 -4.690 -33.149 1.00 87.38 565 GLY A O 1
ATOM 4304 N N . VAL A 1 566 ? 22.367 -6.012 -31.339 1.00 90.06 566 VAL A N 1
ATOM 4305 C CA . VAL A 1 566 ? 23.755 -5.982 -30.828 1.00 90.06 566 VAL A CA 1
ATOM 4306 C C . VAL A 1 566 ? 24.873 -5.838 -31.874 1.00 90.06 566 VAL A C 1
ATOM 4308 O O . VAL A 1 566 ? 25.733 -4.977 -31.730 1.00 90.06 566 VAL A O 1
ATOM 4311 N N . SER A 1 567 ? 24.858 -6.611 -32.968 1.00 92.62 567 SER A N 1
ATOM 4312 C CA . SER A 1 567 ? 25.892 -6.509 -34.015 1.00 92.62 567 SER A CA 1
ATOM 4313 C C . SER A 1 567 ? 25.806 -5.210 -34.822 1.00 92.62 567 SER A C 1
ATOM 4315 O O . SER A 1 567 ? 26.829 -4.640 -35.184 1.00 92.62 567 SER A O 1
ATOM 4317 N N . ALA A 1 568 ? 24.595 -4.706 -35.063 1.00 94.19 568 ALA A N 1
ATOM 4318 C CA . ALA A 1 568 ? 24.379 -3.405 -35.687 1.00 94.19 568 ALA A CA 1
ATOM 4319 C C . ALA A 1 568 ? 24.732 -2.240 -34.741 1.00 94.19 568 ALA A C 1
ATOM 4321 O O . ALA A 1 568 ? 24.973 -1.134 -35.217 1.00 94.19 568 ALA A O 1
ATOM 4322 N N . GLY A 1 569 ? 24.778 -2.483 -33.424 1.00 92.69 569 GLY A N 1
ATOM 4323 C CA . GLY A 1 569 ? 25.330 -1.557 -32.433 1.00 92.69 569 GLY A CA 1
ATOM 4324 C C . GLY A 1 569 ? 26.813 -1.280 -32.686 1.00 92.69 569 GLY A C 1
ATOM 4325 O O . GLY A 1 569 ? 27.191 -0.127 -32.885 1.00 92.69 569 GLY A O 1
ATOM 4326 N N . THR A 1 570 ? 27.629 -2.336 -32.774 1.00 95.94 570 THR A N 1
ATOM 4327 C CA . THR A 1 570 ? 29.058 -2.227 -33.119 1.00 95.94 570 THR A CA 1
ATOM 4328 C C . THR A 1 570 ? 29.266 -1.635 -34.516 1.00 95.94 570 THR A C 1
ATOM 4330 O O . THR A 1 570 ? 30.043 -0.692 -34.658 1.00 95.94 570 THR A O 1
ATOM 4333 N N . ASP A 1 571 ? 28.531 -2.110 -35.537 1.00 96.44 571 ASP A N 1
ATOM 4334 C CA . ASP A 1 571 ? 28.603 -1.541 -36.897 1.00 96.44 571 ASP A CA 1
ATOM 4335 C C . ASP A 1 571 ? 28.317 -0.027 -36.895 1.00 96.44 571 ASP A C 1
ATOM 4337 O O . ASP A 1 571 ? 29.029 0.744 -37.538 1.00 96.44 571 ASP A O 1
ATOM 4341 N N . GLY A 1 572 ? 27.287 0.399 -36.153 1.00 95.56 572 GLY A N 1
ATOM 4342 C CA . GLY A 1 572 ? 26.868 1.794 -36.049 1.00 95.56 572 GLY A CA 1
ATOM 4343 C C . GLY A 1 572 ? 27.898 2.683 -35.352 1.00 95.56 572 GLY A C 1
ATOM 4344 O O . GLY A 1 572 ? 28.131 3.799 -35.809 1.00 95.56 572 GLY A O 1
ATOM 4345 N N . VAL A 1 573 ? 28.568 2.192 -34.303 1.00 96.75 573 VAL A N 1
ATOM 4346 C CA . VAL A 1 573 ? 29.660 2.941 -33.656 1.00 96.75 573 VAL A CA 1
ATOM 4347 C C . VAL A 1 573 ? 30.887 3.030 -34.558 1.00 96.75 573 VAL A C 1
ATOM 4349 O O . VAL A 1 573 ? 31.449 4.112 -34.672 1.00 96.75 573 VAL A O 1
ATOM 4352 N N . ILE A 1 574 ? 31.262 1.975 -35.286 1.00 97.75 574 ILE A N 1
ATOM 4353 C CA . ILE A 1 574 ? 32.372 2.055 -36.254 1.00 97.75 574 ILE A CA 1
ATOM 4354 C C . ILE A 1 574 ? 32.023 3.006 -37.419 1.00 97.75 574 ILE A C 1
ATOM 4356 O O . ILE A 1 574 ? 32.875 3.770 -37.870 1.00 97.75 574 ILE A O 1
ATOM 4360 N N . ALA A 1 575 ? 30.767 3.032 -37.877 1.00 96.75 575 ALA A N 1
ATOM 4361 C CA . ALA A 1 575 ? 30.297 3.998 -38.875 1.00 96.75 575 ALA A CA 1
ATOM 4362 C C . ALA A 1 575 ? 30.272 5.448 -38.347 1.00 96.75 575 ALA A C 1
ATOM 4364 O O . ALA A 1 575 ? 30.584 6.382 -39.087 1.00 96.75 575 ALA A O 1
ATOM 4365 N N . TRP A 1 576 ? 29.964 5.647 -37.064 1.00 95.81 576 TRP A N 1
ATOM 4366 C CA . TRP A 1 576 ? 30.111 6.943 -36.406 1.00 95.81 576 TRP A CA 1
ATOM 4367 C C . TRP A 1 576 ? 31.589 7.355 -36.288 1.00 95.81 576 TRP A C 1
ATOM 4369 O O . TRP A 1 576 ? 31.923 8.494 -36.626 1.00 95.81 576 TRP A O 1
ATOM 4379 N N . ILE A 1 577 ? 32.490 6.427 -35.931 1.00 96.69 577 ILE A N 1
ATOM 4380 C CA . ILE A 1 577 ? 33.943 6.666 -35.919 1.00 96.69 577 ILE A CA 1
ATOM 4381 C C . ILE A 1 577 ? 34.420 7.102 -37.310 1.00 96.69 577 ILE A C 1
ATOM 4383 O O . ILE A 1 577 ? 35.166 8.072 -37.423 1.00 96.69 577 ILE A O 1
ATOM 4387 N N . GLU A 1 578 ? 33.939 6.464 -38.380 1.00 96.31 578 GLU A N 1
ATOM 4388 C CA . GLU A 1 578 ? 34.237 6.877 -39.759 1.00 96.31 578 GLU A CA 1
ATOM 4389 C C . GLU A 1 578 ? 33.777 8.310 -40.054 1.00 96.31 578 GLU A C 1
ATOM 4391 O O . GLU A 1 578 ? 34.512 9.066 -40.687 1.00 96.31 578 GLU A O 1
ATOM 4396 N N . SER A 1 579 ? 32.602 8.712 -39.559 1.00 93.81 579 SER A N 1
ATOM 4397 C CA . SER A 1 579 ? 32.064 10.061 -39.785 1.00 93.81 579 SER A CA 1
ATOM 4398 C C . SER A 1 579 ? 32.836 11.183 -39.074 1.00 93.81 579 SER A C 1
ATOM 4400 O O . SER A 1 579 ? 32.761 12.331 -39.506 1.00 93.81 579 SER A O 1
ATOM 4402 N N . VAL A 1 580 ? 33.590 10.860 -38.014 1.00 93.19 580 VAL A N 1
ATOM 4403 C CA . VAL A 1 580 ? 34.304 11.834 -37.164 1.00 93.19 580 VAL A CA 1
ATOM 4404 C C . VAL A 1 580 ? 35.827 11.784 -37.358 1.00 93.19 580 VAL A C 1
ATOM 4406 O O . VAL A 1 580 ? 36.485 12.823 -37.395 1.00 93.19 580 VAL A O 1
ATOM 4409 N N . TRP A 1 581 ? 36.402 10.587 -37.504 1.00 94.38 581 TRP A N 1
ATOM 4410 C CA . TRP A 1 581 ? 37.847 10.350 -37.644 1.00 94.38 581 TRP A CA 1
ATOM 4411 C C . TRP A 1 581 ? 38.274 9.895 -39.048 1.00 94.38 581 TRP A C 1
ATOM 4413 O O . TRP A 1 581 ? 39.472 9.819 -39.325 1.00 94.38 581 TRP A O 1
ATOM 4423 N N . GLY A 1 582 ? 37.321 9.624 -39.942 1.00 95.69 582 GLY A N 1
ATOM 4424 C CA . GLY A 1 582 ? 37.567 9.205 -41.320 1.00 95.69 582 GLY A CA 1
ATOM 4425 C C . GLY A 1 582 ? 37.705 7.690 -41.507 1.00 95.69 582 GLY A C 1
ATOM 4426 O O . GLY A 1 582 ? 37.980 6.925 -40.579 1.00 95.69 582 GLY A O 1
ATOM 4427 N N . ALA A 1 583 ? 37.544 7.256 -42.760 1.00 96.50 583 ALA A N 1
ATOM 4428 C CA . ALA A 1 583 ? 37.494 5.843 -43.141 1.00 96.50 583 ALA A CA 1
ATOM 4429 C C . ALA A 1 583 ? 38.751 5.043 -42.766 1.00 96.50 583 ALA A C 1
ATOM 4431 O O . ALA A 1 583 ? 38.639 3.861 -42.452 1.00 96.50 583 ALA A O 1
ATOM 4432 N N . LYS A 1 584 ? 39.941 5.668 -42.758 1.00 96.94 584 LYS A N 1
ATOM 4433 C CA . LYS A 1 584 ? 41.174 4.979 -42.344 1.00 96.94 584 LYS A CA 1
ATOM 4434 C C . LYS A 1 584 ? 41.066 4.508 -40.891 1.00 96.94 584 LYS A C 1
ATOM 4436 O O . LYS A 1 584 ? 41.175 3.315 -40.652 1.00 96.94 584 LYS A O 1
ATOM 4441 N N . THR A 1 585 ? 40.780 5.417 -39.961 1.00 97.62 585 THR A N 1
ATOM 4442 C CA . THR A 1 585 ? 40.690 5.114 -38.525 1.00 97.62 585 THR A CA 1
ATOM 4443 C C . THR A 1 585 ? 39.598 4.089 -38.229 1.00 97.62 585 THR A C 1
ATOM 4445 O O . THR A 1 585 ? 39.817 3.167 -37.453 1.00 97.62 585 THR A O 1
ATOM 4448 N N . ALA A 1 586 ? 38.439 4.188 -38.888 1.00 97.56 586 ALA A N 1
ATOM 4449 C CA . ALA A 1 586 ? 37.369 3.202 -38.728 1.00 97.56 586 ALA A CA 1
ATOM 4450 C C . ALA A 1 586 ? 37.742 1.807 -39.256 1.00 97.56 586 ALA A C 1
ATOM 4452 O O . ALA A 1 586 ? 37.348 0.802 -38.666 1.00 97.56 586 ALA A O 1
ATOM 4453 N N . ASN A 1 587 ? 38.513 1.733 -40.344 1.00 97.50 587 ASN A N 1
ATOM 4454 C CA . ASN A 1 587 ? 39.025 0.467 -40.865 1.00 97.50 587 ASN A CA 1
ATOM 4455 C C . ASN A 1 587 ? 40.160 -0.090 -39.997 1.00 97.50 587 ASN A C 1
ATOM 4457 O O . ASN A 1 587 ? 40.187 -1.294 -39.779 1.00 97.50 587 ASN A O 1
ATOM 4461 N N . ASP A 1 588 ? 41.048 0.755 -39.464 1.00 97.81 588 ASP A N 1
ATOM 4462 C CA . ASP A 1 588 ? 42.067 0.336 -38.494 1.00 97.81 588 ASP A CA 1
ATOM 4463 C C . ASP A 1 588 ? 41.386 -0.270 -37.248 1.00 97.81 588 ASP A C 1
ATOM 4465 O O . ASP A 1 588 ? 41.686 -1.403 -36.887 1.00 97.81 588 ASP A O 1
ATOM 4469 N N . VAL A 1 589 ? 40.387 0.415 -36.666 1.00 98.12 589 VAL A N 1
ATOM 4470 C CA . VAL A 1 589 ? 39.587 -0.084 -35.525 1.00 98.12 589 VAL A CA 1
ATOM 4471 C C . VAL A 1 589 ? 38.888 -1.408 -35.847 1.00 98.12 589 VAL A C 1
ATOM 4473 O O . VAL A 1 589 ? 38.916 -2.332 -35.038 1.00 98.12 589 VAL A O 1
ATOM 4476 N N . ALA A 1 590 ? 38.262 -1.523 -37.022 1.00 97.56 590 ALA A N 1
ATOM 4477 C CA . ALA A 1 590 ? 37.582 -2.751 -37.425 1.00 97.56 590 ALA A CA 1
ATOM 4478 C C . ALA A 1 590 ? 38.557 -3.919 -37.649 1.00 97.56 590 ALA A C 1
ATOM 4480 O O . ALA A 1 590 ? 38.244 -5.043 -37.266 1.00 97.56 590 ALA A O 1
ATOM 4481 N N . ASN A 1 591 ? 39.735 -3.663 -38.224 1.00 97.38 591 ASN A N 1
ATOM 4482 C CA . ASN A 1 591 ? 40.766 -4.679 -38.436 1.00 97.38 591 ASN A CA 1
ATOM 4483 C C . ASN A 1 591 ? 41.381 -5.149 -37.107 1.00 97.38 591 ASN A C 1
ATOM 4485 O O . ASN A 1 591 ? 41.540 -6.350 -36.919 1.00 97.38 591 ASN A O 1
ATOM 4489 N N . ASP A 1 592 ? 41.662 -4.231 -36.174 1.00 96.50 592 ASP A N 1
ATOM 4490 C CA . ASP A 1 592 ? 42.180 -4.538 -34.829 1.00 96.50 592 ASP A CA 1
ATOM 4491 C C . ASP A 1 592 ? 41.180 -5.347 -33.973 1.00 96.50 592 ASP A C 1
ATOM 4493 O O . ASP A 1 592 ? 41.600 -6.115 -33.108 1.00 96.50 592 ASP A O 1
ATOM 4497 N N . LEU A 1 593 ? 39.870 -5.186 -34.209 1.00 94.69 593 LEU A N 1
ATOM 4498 C CA . LEU A 1 593 ? 38.802 -6.015 -33.624 1.00 94.69 593 LEU A CA 1
ATOM 4499 C C . LEU A 1 593 ? 38.536 -7.327 -34.386 1.00 94.69 593 LEU A C 1
ATOM 4501 O O . LEU A 1 593 ? 37.695 -8.116 -33.955 1.00 94.69 593 LEU A O 1
ATOM 4505 N N . GLU A 1 594 ? 39.143 -7.521 -35.561 1.00 96.75 594 GLU A N 1
ATOM 4506 C CA . GLU A 1 594 ? 38.749 -8.536 -36.554 1.00 96.75 594 GLU A CA 1
ATOM 4507 C C . GLU A 1 594 ? 37.237 -8.486 -36.917 1.00 96.75 594 GLU A C 1
ATOM 4509 O O . GLU A 1 594 ? 36.607 -9.487 -37.273 1.00 96.75 594 GLU A O 1
ATOM 4514 N N . TRP A 1 595 ? 36.623 -7.296 -36.843 1.00 96.81 595 TRP A N 1
ATOM 4515 C CA . TRP A 1 595 ? 35.184 -7.082 -37.019 1.00 96.81 595 TRP A CA 1
ATOM 4516 C C . TRP A 1 595 ? 34.783 -6.860 -38.483 1.00 96.81 595 TRP A C 1
ATOM 4518 O O . TRP A 1 595 ? 35.064 -5.823 -39.090 1.00 96.81 595 TRP A O 1
ATOM 4528 N N . ASN A 1 596 ? 34.017 -7.799 -39.044 1.00 95.88 596 ASN A N 1
ATOM 4529 C CA . ASN A 1 596 ? 33.464 -7.663 -40.391 1.00 95.88 596 ASN A CA 1
ATOM 4530 C C . ASN A 1 596 ? 32.258 -6.699 -40.422 1.00 95.88 596 ASN A C 1
ATOM 4532 O O . ASN A 1 596 ? 31.130 -7.073 -40.085 1.00 95.88 596 ASN A O 1
ATOM 4536 N N . ARG A 1 597 ? 32.512 -5.456 -40.845 1.00 93.88 597 ARG A N 1
ATOM 4537 C CA . ARG A 1 597 ? 31.532 -4.360 -40.919 1.00 93.88 597 ARG A CA 1
ATOM 4538 C C . ARG A 1 597 ? 30.388 -4.669 -41.893 1.00 93.88 597 ARG A C 1
ATOM 4540 O O . ARG A 1 597 ? 30.620 -4.936 -43.071 1.00 93.88 597 ARG A O 1
ATOM 4547 N N . SER A 1 598 ? 29.143 -4.540 -41.435 1.00 95.12 598 SER A N 1
ATOM 4548 C CA . SER A 1 598 ? 27.961 -4.603 -42.315 1.00 95.12 598 SER A CA 1
ATOM 4549 C C . SER A 1 598 ? 27.504 -3.210 -42.789 1.00 95.12 598 SER A C 1
ATOM 4551 O O . SER A 1 598 ? 27.676 -2.236 -42.055 1.00 95.12 598 SER A O 1
ATOM 4553 N N . PRO A 1 599 ? 26.880 -3.084 -43.980 1.00 93.94 599 PRO A N 1
ATOM 4554 C CA . PRO A 1 599 ? 26.355 -1.809 -44.477 1.00 93.94 599 PRO A CA 1
ATOM 4555 C C . PRO A 1 599 ? 25.166 -1.288 -43.649 1.00 93.94 599 PRO A C 1
ATOM 4557 O O . PRO A 1 599 ? 24.505 -2.037 -42.930 1.00 93.94 599 PRO A O 1
ATOM 4560 N N . ALA A 1 600 ? 24.856 0.004 -43.805 1.00 93.69 600 ALA A N 1
ATOM 4561 C CA . ALA A 1 600 ? 23.785 0.693 -43.077 1.00 93.69 600 ALA A CA 1
ATOM 4562 C C . ALA A 1 600 ? 22.377 0.109 -43.296 1.00 93.69 600 ALA A C 1
ATOM 4564 O O . ALA A 1 600 ? 21.517 0.249 -42.429 1.00 93.69 600 ALA A O 1
ATOM 4565 N N . ASP A 1 601 ? 22.138 -0.552 -44.430 1.00 93.94 601 ASP A N 1
ATOM 4566 C CA . ASP A 1 601 ? 20.834 -1.079 -44.838 1.00 93.94 601 ASP A CA 1
ATOM 4567 C C . ASP A 1 601 ? 20.916 -2.553 -45.269 1.00 93.94 601 ASP A C 1
ATOM 4569 O O . ASP A 1 601 ? 22.000 -3.095 -45.489 1.00 93.94 601 ASP A O 1
ATOM 4573 N N . GLY A 1 602 ? 19.765 -3.218 -45.367 1.00 91.75 602 GLY A N 1
ATOM 4574 C CA . GLY A 1 602 ? 19.670 -4.639 -45.701 1.00 91.75 602 GLY A CA 1
ATOM 4575 C C . GLY A 1 602 ? 19.799 -5.572 -44.493 1.00 91.75 602 GLY A C 1
ATOM 4576 O O . GLY A 1 602 ? 20.324 -6.680 -44.624 1.00 91.75 602 GLY A O 1
ATOM 4577 N N . ASP A 1 603 ? 19.315 -5.161 -43.318 1.00 93.06 603 ASP A N 1
ATOM 4578 C CA . ASP A 1 603 ? 19.304 -5.989 -42.113 1.00 93.06 603 ASP A CA 1
ATOM 4579 C C . ASP A 1 603 ? 18.437 -7.247 -42.287 1.00 93.06 603 ASP A C 1
ATOM 4581 O O . ASP A 1 603 ? 17.227 -7.241 -42.054 1.00 93.06 603 ASP A O 1
ATOM 4585 N N . LYS A 1 604 ? 19.083 -8.364 -42.638 1.00 91.88 604 LYS A N 1
ATOM 4586 C CA . LYS A 1 604 ? 18.455 -9.674 -42.875 1.00 91.88 604 LYS A CA 1
ATOM 4587 C C . LYS A 1 604 ? 17.488 -10.131 -41.774 1.00 91.88 604 LYS A C 1
ATOM 4589 O O . LYS A 1 604 ? 16.570 -10.894 -42.074 1.00 91.88 604 LYS A O 1
ATOM 4594 N N . PHE A 1 605 ? 17.649 -9.671 -40.530 1.00 93.12 605 PHE A N 1
ATOM 4595 C CA . PHE A 1 605 ? 16.727 -10.001 -39.440 1.00 93.12 605 PHE A CA 1
ATOM 4596 C C . PHE A 1 605 ? 15.332 -9.379 -39.634 1.00 93.12 605 PHE A C 1
ATOM 4598 O O . PHE A 1 605 ? 14.348 -9.948 -39.168 1.00 93.12 605 PHE A O 1
ATOM 4605 N N . GLY A 1 606 ? 15.196 -8.278 -40.379 1.00 87.94 606 GLY A N 1
ATOM 4606 C CA . GLY A 1 606 ? 13.889 -7.682 -40.671 1.00 87.94 606 GLY A CA 1
ATOM 4607 C C . GLY A 1 606 ? 12.999 -8.570 -41.544 1.00 87.94 606 GLY A C 1
ATOM 4608 O O . GLY A 1 606 ? 11.794 -8.623 -41.310 1.00 87.94 606 GLY A O 1
ATOM 4609 N N . LYS A 1 607 ? 13.589 -9.370 -42.445 1.00 90.31 607 LYS A N 1
ATOM 4610 C CA . LYS A 1 607 ? 12.862 -10.410 -43.199 1.00 90.31 607 LYS A CA 1
ATOM 4611 C C . LYS A 1 607 ? 12.348 -11.526 -42.288 1.00 90.31 607 LYS A C 1
ATOM 4613 O O . LYS A 1 607 ? 11.216 -11.963 -42.435 1.00 90.31 607 LYS A O 1
ATOM 4618 N N . ILE A 1 608 ? 13.150 -11.949 -41.304 1.00 90.44 608 ILE A N 1
ATOM 4619 C CA . ILE A 1 608 ? 12.766 -12.984 -40.322 1.00 90.44 608 ILE A CA 1
ATOM 4620 C C . ILE A 1 608 ? 11.562 -12.528 -39.478 1.00 90.44 608 ILE A C 1
ATOM 4622 O O . ILE A 1 608 ? 10.718 -13.341 -39.109 1.00 90.44 608 ILE A O 1
ATOM 4626 N N . HIS A 1 609 ? 11.451 -11.223 -39.215 1.00 86.31 609 HIS A N 1
ATOM 4627 C CA . HIS A 1 609 ? 10.334 -10.623 -38.483 1.00 86.31 609 HIS A CA 1
ATOM 4628 C C . HIS A 1 609 ? 9.217 -10.052 -39.385 1.00 86.31 609 HIS A C 1
ATOM 4630 O O . HIS A 1 609 ? 8.315 -9.391 -38.870 1.00 86.31 609 HIS A O 1
ATOM 4636 N N . ASN A 1 610 ? 9.231 -10.346 -40.695 1.00 89.25 610 ASN A N 1
ATOM 4637 C CA . ASN A 1 610 ? 8.243 -9.902 -41.692 1.00 89.25 610 ASN A CA 1
ATOM 4638 C C . ASN A 1 610 ? 8.009 -8.376 -41.703 1.00 89.25 610 ASN A C 1
ATOM 4640 O O . ASN A 1 610 ? 6.867 -7.914 -41.691 1.00 89.25 610 ASN A O 1
ATOM 4644 N N . LEU A 1 611 ? 9.090 -7.591 -41.669 1.00 85.12 611 LEU A N 1
ATOM 4645 C CA . LEU A 1 611 ? 9.028 -6.124 -41.624 1.00 85.12 611 LEU A CA 1
ATOM 4646 C C . LEU A 1 611 ? 9.092 -5.453 -43.009 1.00 85.12 611 LEU A C 1
ATOM 4648 O O . LEU A 1 611 ? 8.772 -4.268 -43.105 1.00 85.12 611 LEU A O 1
ATOM 4652 N N . TYR A 1 612 ? 9.542 -6.183 -44.037 1.00 81.56 612 TYR A N 1
ATOM 4653 C CA . TYR A 1 612 ? 9.629 -5.792 -45.451 1.00 81.56 612 TYR A CA 1
ATOM 4654 C C . TYR A 1 612 ? 9.929 -7.018 -46.336 1.00 81.56 612 TYR A C 1
ATOM 4656 O O . TYR A 1 612 ? 10.370 -8.049 -45.771 1.00 81.56 612 TYR A O 1
#

Sequence (612 aa):
MLCFAFLAGAVLGAAAAVSTKSDGEDSVRYSFPELSGPYCVGKTQPIVLTDDSRKDVFNNDTAADRQVLVRVYYPTAKGSQFCPGEAYATPGFAVWISNFLSGNVSTLYFEKFKTHSVTNAPLKHIENHGRTAPLLLYSHGLGVPAKLNQILVEDVASHGYIVVQIEHPWDSGYTEFPDGRVVGFAPLLAVQPPGYSPITAKAVDVRAADTLFVLDSIKCGKVNVRGCDLASLADRVGMFGHSLGGQLSLVAMLQTNKIIAGSNMDGWFWNGANATNLTDPSAADAHRPYSNLRSDPALLPDFVRHAGGGPENQIAAMKVQTGPKVQLIVTNSSHYSYTDLTQLSIPALNANMREETKAFQAWTGTVEPKRMHMINTEYHNWFFDITMKGKGSQQVIAKPIKNEAAPVQDTVLAQERSLFLATNKTLGASDKPRNIGIVAFPGWQPLDIMGPFDALWILSRTEPINVFLLNEKGGTTTNFLPGNTAPGSKVAAVVNVDHTLAKPPPLDVVLVPGASILGRAGLLDGKQATTNKAAWKFATQFGKDVQWKPSARYVHDGNIWTTSGVSAGTDGVIAWIESVWGAKTANDVANDLEWNRSPADGDKFGKIHNLY

Foldseek 3Di:
DDDDDDDDDDDDDDPDDDDPPCPDPPDLPQEDFDQPFQFFKAKEDKFKDWDPVDADPQDPPRNGTFIKIKMKMAGDHPPDPFQDFDQLDDLVRLVLVCVVLVVLDHSVSSRSYTARYHYLHDHDFDAFVNDTQAEEEEEEAFQAFLSFQRNLQRSLNSNRHIYIYMGGFLRYQWDADPVRDIGGHRVQLVDDDQADAQSLLVVLVVVLVVVVSVLVCLLVVSDDRVPDNSNVNSQAYEYAYAASSLLSSLQNVLVHNSHQEGEHHAHQHGAHPPTDGLQDLVSADQAGEYEYEHEDPVLEPVSQCVYRSHPVSVVSNVNSHNYHYDYYYDYQAARCLSTNCLSSCVSVCVPPDDVSSVVVCSHGGDPRNNNSSCVSNLVVSLRCCVRPSVDDNCPRPVDDPPPPPDPPLVVQLVLVLVLVVLLPPDDDPQDFWAEEEEEAAAQFDVLLRVLLVLLVVLLVVPDRHDYFYEYAPFAKYKNDDPPPDDPPDDDIDIDGGDYYSNGDDRGNYYRYPFQLSCLQSQVQACHEEEEALVCHVPSVVGHHNHNYDLFFQWDDTDRDIYGYDSLSSNLRSLVVCCVRVNPVSSVSSCVVVVHDHDDGGRRVVSVVSVVD